Protein 7D62 (pdb70)

Foldseek 3Di:
DAEEEEAQALLSLLQLLLCVLVPNHDHYHHDDQVCVVVVNDDEACRYEYECHDDDPHYVAYQEQDPPPRDQYNVPQLGSSVSVCVVVPHCVRAPPVCVVSVVLRSCPPLVPDDLVCQQPHDFNSLVRQLRDCQLVLDPAPDDSVVLSVVSSVCVNPHGRVVNCPDPRNVVSSVLQNVLQVVQLVQLVVQWDDDQQEIERECAPPPDHGGGGPQNSCSSVVSHQKYWYWYQPDVSQWIKIKMFGHSNNPPQQAQVQVLQVVQVWGDGRGIIMHTGGPVCVVVVVVVVSVVSVVRD/DQAAEEEEAQALLSLLLLLLCVLVVHHDHYHHDDQVCVVVVVDDAACRYEYECHDDDDHHVDYFYAVVQYPVPQLGSSVSVCVVVPHVVRAPPLCVVVSVQVSCVPPDDLVCQQLHDFNVLVRQLLDCQLPLVVVDDAPDDSVVVSVVVSVVVSPDGRVVVCVDVRNVVSVVLQVVLSVVQVVLCVVAWDDDQQEIEGECAVPPDHGGGGPQNNCSVCVRHQKYWYWYADDPNQWIKIKMFGHPNRPPQQAQVQVVQVVQVWGDGRGIIMHIGGPVCVVVVVVVVSVVSVVRD

Sequence (587 aa):
KYRLVTRSDFDGLVCAVLLKSIELIDDIQFVHPKDMQDGKVPITERDIITNLPYVANAHLVFDHHHRPNHIINPNAPSAARVVWEHYGGTKTFPFEWVEMMEAVDKGDSAQFTRDEVLDSTGWNLLNFLMDARTGLGNFRISNYNLMMALIDHCTHASIDEILQLPDVKERVELYRKHETLFKEQIQRCGKVYQNLVLLDLTEEETIYAGNRFIIYALYPQCNISIHKMWGFQKQNIVFATGKSIFDRSSRTNIGELMLKYGGGGHAAAGTCQIAIEDADRVEKALITQINADGSLKYRLVTRSDFDGLVCAVLLKSIELIDDIQFVHPKDMQDGKVPITERDIITNLPYVANAHLVFDHHHIINPNAPSAARVVWEHYGGTKTFPFEWVEMMEAVDKSAQFTRDEVLDSTGWNLLNFLMDARTGLGRFHNFRISNYNLMMALIDHCTHASIDEILQLPDVKERVELYRKHETLFKEQIQRCGKVYQNLVLLDLTEEETIYAGNRFIIYALYPQCNISIHKMWGFQKQNIVFATGKSIFDRSSRTNIGELMLKYGGGGHAAAGTCQIAIEDADRVEKALITQINADG

Structure (mmCIF, N/CA/C/O backbone):
data_7D62
#
_entry.id   7D62
#
_cell.length_a   68.367
_cell.length_b   148.830
_cell.length_c   58.845
_cell.angle_alpha   90.00
_cell.angle_beta   90.00
_cell.angle_gamma   90.00
#
_symmetry.space_group_name_H-M   'P 21 21 2'
#
loop_
_entity.id
_entity.type
_entity.pdbx_description
1 polymer PggH
2 non-polymer 'MANGANESE (II) ION'
3 non-polymer 'SULFATE ION'
4 water water
#
loop_
_atom_site.group_PDB
_atom_site.id
_atom_site.type_symbol
_atom_site.label_atom_id
_atom_site.label_alt_id
_atom_site.label_comp_id
_atom_site.label_asym_id
_atom_site.label_entity_id
_atom_site.label_seq_id
_atom_site.pdbx_PDB_ins_code
_atom_site.Cartn_x
_atom_site.Cartn_y
_atom_site.Cartn_z
_atom_site.occupancy
_atom_site.B_iso_or_equiv
_atom_site.auth_seq_id
_atom_site.auth_comp_id
_atom_site.auth_asym_id
_atom_site.auth_atom_id
_atom_site.pdbx_PDB_model_num
ATOM 1 N N . LYS A 1 19 ? 28.937 98.369 31.099 1.00 30.70 5 LYS A N 1
ATOM 2 C CA . LYS A 1 19 ? 28.344 97.580 30.002 1.00 29.34 5 LYS A CA 1
ATOM 3 C C . LYS A 1 19 ? 28.447 98.263 28.622 1.00 24.64 5 LYS A C 1
ATOM 4 O O . LYS A 1 19 ? 28.718 99.472 28.515 1.00 23.91 5 LYS A O 1
ATOM 10 N N . TYR A 1 20 ? 28.204 97.478 27.575 1.00 17.33 6 TYR A N 1
ATOM 11 C CA . TYR A 1 20 ? 28.474 97.844 26.200 1.00 16.92 6 TYR A CA 1
ATOM 12 C C . TYR A 1 20 ? 27.215 97.699 25.373 1.00 19.83 6 TYR A C 1
ATOM 13 O O . TYR A 1 20 ? 26.223 97.106 25.801 1.00 19.27 6 TYR A O 1
ATOM 22 N N . ARG A 1 21 ? 27.276 98.272 24.175 1.00 19.24 7 ARG A N 1
ATOM 23 C CA . ARG A 1 21 ? 26.240 98.137 23.165 1.00 19.71 7 ARG A CA 1
ATOM 24 C C . ARG A 1 21 ? 26.708 97.145 22.115 1.00 18.35 7 ARG A C 1
ATOM 25 O O . ARG A 1 21 ? 27.828 97.263 21.608 1.00 22.13 7 ARG A O 1
ATOM 33 N N . LEU A 1 22 ? 25.868 96.171 21.787 1.00 15.56 8 LEU A N 1
ATOM 34 C CA . LEU A 1 22 ? 26.186 95.228 20.714 1.00 13.79 8 LEU A CA 1
ATOM 35 C C . LEU A 1 22 ? 25.693 95.774 19.379 1.00 15.11 8 LEU A C 1
ATOM 36 O O . LEU A 1 22 ? 24.536 96.196 19.256 1.00 16.67 8 LEU A O 1
ATOM 41 N N . VAL A 1 23 ? 26.573 95.782 18.386 1.00 13.45 9 VAL A N 1
ATOM 42 C CA . VAL A 1 23 ? 26.227 96.121 17.011 1.00 12.32 9 VAL A CA 1
ATOM 43 C C . VAL A 1 23 ? 26.455 94.875 16.180 1.00 13.22 9 VAL A C 1
ATOM 44 O O . VAL A 1 23 ? 27.584 94.376 16.108 1.00 12.97 9 VAL A O 1
ATOM 48 N N . THR A 1 24 ? 25.387 94.331 15.599 1.00 12.39 10 THR A N 1
ATOM 49 C CA . THR A 1 24 ? 25.506 93.085 14.848 1.00 14.15 10 THR A CA 1
ATOM 50 C C . THR A 1 24 ? 24.446 93.078 13.746 1.00 11.15 10 THR A C 1
ATOM 51 O O . THR A 1 24 ? 23.705 94.052 13.573 1.00 12.05 10 THR A O 1
ATOM 55 N N . ARG A 1 25 ? 24.367 91.980 12.992 1.00 12.06 11 ARG A N 1
ATOM 56 C CA . ARG A 1 25 ? 23.301 91.801 12.006 1.00 11.80 11 ARG A CA 1
ATOM 57 C C . ARG A 1 25 ? 22.068 91.168 12.639 1.00 13.18 11 ARG A C 1
ATOM 58 O O . ARG A 1 25 ? 22.161 90.340 13.554 1.00 14.04 11 ARG A O 1
ATOM 66 N N . SER A 1 26 ? 20.908 91.496 12.078 1.00 15.97 12 SER A N 1
ATOM 67 C CA . SER A 1 26 ? 19.639 90.886 12.485 1.00 17.51 12 SER A CA 1
ATOM 68 C C . SER A 1 26 ? 19.489 89.490 11.864 1.00 18.33 12 SER A C 1
ATOM 69 O O . SER A 1 26 ? 18.619 89.232 11.031 1.00 21.18 12 SER A O 1
ATOM 72 N N . ASP A 1 27 ? 20.378 88.586 12.265 1.00 15.47 13 ASP A N 1
ATOM 73 C CA . ASP A 1 27 ? 20.295 87.191 11.837 1.00 18.43 13 ASP A CA 1
ATOM 74 C C . ASP A 1 27 ? 20.555 86.298 13.044 1.00 13.88 13 ASP A C 1
ATOM 75 O O . ASP A 1 27 ? 20.809 86.786 14.158 1.00 9.58 13 ASP A O 1
ATOM 80 N N . PHE A 1 28 ? 20.514 84.982 12.799 1.00 14.93 14 PHE A N 1
ATOM 81 C CA . PHE A 1 28 ? 20.716 83.982 13.852 1.00 15.07 14 PHE A CA 1
ATOM 82 C C . PHE A 1 28 ? 22.062 84.171 14.546 1.00 12.48 14 PHE A C 1
ATOM 83 O O . PHE A 1 28 ? 22.129 84.239 15.778 1.00 12.22 14 PHE A O 1
ATOM 91 N N . ASP A 1 29 ? 23.143 84.292 13.769 1.00 10.99 15 ASP A N 1
ATOM 92 C CA . ASP A 1 29 ? 24.451 84.588 14.354 1.00 11.45 15 ASP A CA 1
ATOM 93 C C . ASP A 1 29 ? 24.362 85.782 15.300 1.00 11.59 15 ASP A C 1
ATOM 94 O O . ASP A 1 29 ? 24.855 85.727 16.430 1.00 12.11 15 ASP A O 1
ATOM 99 N N . GLY A 1 30 ? 23.713 86.870 14.861 1.00 10.81 16 GLY A N 1
ATOM 100 C CA . GLY A 1 30 ? 23.593 88.038 15.712 1.00 9.22 16 GLY A CA 1
ATOM 101 C C . GLY A 1 30 ? 22.826 87.737 16.982 1.00 11.40 16 GLY A C 1
ATOM 102 O O . GLY A 1 30 ? 23.222 88.151 18.073 1.00 12.24 16 GLY A O 1
ATOM 103 N N . LEU A 1 31 ? 21.716 87.011 16.855 1.00 11.11 17 LEU A N 1
ATOM 104 C CA . LEU A 1 31 ? 20.923 86.617 18.013 1.00 13.46 17 LEU A CA 1
ATOM 105 C C . LEU A 1 31 ? 21.749 85.812 19.017 1.00 10.34 17 LEU A C 1
ATOM 106 O O . LEU A 1 31 ? 21.746 86.113 20.216 1.00 10.75 17 LEU A O 1
ATOM 111 N N . VAL A 1 32 ? 22.448 84.771 18.553 1.00 8.08 18 VAL A N 1
ATOM 112 C CA . VAL A 1 32 ? 23.237 83.947 19.463 1.00 9.18 18 VAL A CA 1
ATOM 113 C C . VAL A 1 32 ? 24.342 84.775 20.113 1.00 11.55 18 VAL A C 1
ATOM 114 O O . VAL A 1 32 ? 24.615 84.628 21.306 1.00 9.84 18 VAL A O 1
ATOM 118 N N . CYS A 1 33 ? 24.981 85.668 19.359 1.00 14.05 19 CYS A N 1
ATOM 119 C CA . CYS A 1 33 ? 26.006 86.543 19.951 1.00 15.45 19 CYS A CA 1
ATOM 120 C C . CYS A 1 33 ? 25.435 87.365 21.091 1.00 15.14 19 CYS A C 1
ATOM 121 O O . CYS A 1 33 ? 26.055 87.505 22.152 1.00 13.78 19 CYS A O 1
ATOM 124 N N . ALA A 1 34 ? 24.247 87.924 20.878 1.00 11.98 20 ALA A N 1
ATOM 125 C CA . ALA A 1 34 ? 23.627 88.730 21.922 1.00 12.38 20 ALA A CA 1
ATOM 126 C C . ALA A 1 34 ? 23.307 87.890 23.149 1.00 12.97 20 ALA A C 1
ATOM 127 O O . ALA A 1 34 ? 23.405 88.370 24.287 1.00 12.59 20 ALA A O 1
ATOM 129 N N . VAL A 1 35 ? 22.879 86.648 22.933 1.00 10.76 21 VAL A N 1
ATOM 130 C CA . VAL A 1 35 ? 22.589 85.748 24.054 1.00 12.22 21 VAL A CA 1
ATOM 131 C C . VAL A 1 35 ? 23.849 85.506 24.875 1.00 12.60 21 VAL A C 1
ATOM 132 O O . VAL A 1 35 ? 23.853 85.641 26.106 1.00 12.71 21 VAL A O 1
ATOM 136 N N . LEU A 1 36 ? 24.941 85.145 24.203 1.00 10.69 22 LEU A N 1
ATOM 137 C CA . LEU A 1 36 ? 26.193 84.875 24.910 1.00 11.53 22 LEU A CA 1
ATOM 138 C C . LEU A 1 36 ? 26.680 86.103 25.684 1.00 14.52 22 LEU A C 1
ATOM 139 O O . LEU A 1 36 ? 27.044 86.009 26.867 1.00 16.24 22 LEU A O 1
ATOM 144 N N . LEU A 1 37 ? 26.688 87.273 25.033 1.00 11.35 23 LEU A N 1
ATOM 145 C CA . LEU A 1 37 ? 27.206 88.478 25.683 1.00 11.04 23 LEU A CA 1
ATOM 146 C C . LEU A 1 37 ? 26.269 88.947 26.782 1.00 12.06 23 LEU A C 1
ATOM 147 O O . LEU A 1 37 ? 26.723 89.441 27.824 1.00 13.21 23 LEU A O 1
ATOM 152 N N . LYS A 1 38 ? 24.957 88.785 26.587 1.00 12.09 24 LYS A N 1
ATOM 153 C CA . LYS A 1 38 ? 24.029 89.141 27.661 1.00 13.30 24 LYS A CA 1
ATOM 154 C C . LYS A 1 38 ? 24.165 88.197 28.844 1.00 18.46 24 LYS A C 1
ATOM 155 O O . LYS A 1 38 ? 24.001 88.617 29.997 1.00 17.25 24 LYS A O 1
ATOM 161 N N . SER A 1 39 ? 24.463 86.919 28.588 1.00 18.89 25 SER A N 1
ATOM 162 C CA . SER A 1 39 ? 24.513 85.970 29.694 1.00 19.44 25 SER A CA 1
ATOM 163 C C . SER A 1 39 ? 25.690 86.250 30.618 1.00 18.25 25 SER A C 1
ATOM 164 O O . SER A 1 39 ? 25.619 85.930 31.800 1.00 15.99 25 SER A O 1
ATOM 167 N N . ILE A 1 40 ? 26.766 86.853 30.119 1.00 17.92 26 ILE A N 1
ATOM 168 C CA . ILE A 1 40 ? 27.893 87.239 30.968 1.00 18.11 26 ILE A CA 1
ATOM 169 C C . ILE A 1 40 ? 27.843 88.726 31.312 1.00 19.50 26 ILE A C 1
ATOM 170 O O . ILE A 1 40 ? 28.865 89.309 31.696 1.00 19.99 26 ILE A O 1
ATOM 175 N N . GLU A 1 41 ? 26.658 89.344 31.182 1.00 21.54 27 GLU A N 1
ATOM 176 C CA . GLU A 1 41 ? 26.368 90.697 31.659 1.00 23.29 27 GLU A CA 1
ATOM 177 C C . GLU A 1 41 ? 27.284 91.740 31.022 1.00 20.69 27 GLU A C 1
ATOM 178 O O . GLU A 1 41 ? 27.641 92.730 31.648 1.00 19.64 27 GLU A O 1
ATOM 184 N N . LEU A 1 42 ? 27.643 91.531 29.760 1.00 21.04 28 LEU A N 1
ATOM 185 C CA . LEU A 1 42 ? 28.506 92.461 29.046 1.00 20.10 28 LEU A CA 1
ATOM 186 C C . LEU A 1 42 ? 27.743 93.527 28.272 1.00 21.04 28 LEU A C 1
ATOM 187 O O . LEU A 1 42 ? 28.298 94.605 28.033 1.00 23.16 28 LEU A O 1
ATOM 192 N N . ILE A 1 43 ? 26.495 93.286 27.858 1.00 17.78 29 ILE A N 1
ATOM 193 C CA . ILE A 1 43 ? 25.798 94.259 27.024 1.00 19.22 29 ILE A CA 1
ATOM 194 C C . ILE A 1 43 ? 24.455 94.642 27.626 1.00 23.60 29 ILE A C 1
ATOM 195 O O . ILE A 1 43 ? 23.789 93.839 28.289 1.00 24.37 29 ILE A O 1
ATOM 200 N N . ASP A 1 44 ? 24.050 95.891 27.365 1.00 29.12 30 ASP A N 1
ATOM 201 C CA . ASP A 1 44 ? 22.741 96.381 27.786 1.00 33.50 30 ASP A CA 1
ATOM 202 C C . ASP A 1 44 ? 22.023 97.190 26.707 1.00 34.67 30 ASP A C 1
ATOM 203 O O . ASP A 1 44 ? 21.064 97.900 27.023 1.00 39.81 30 ASP A O 1
ATOM 208 N N . ASP A 1 45 ? 22.466 97.134 25.458 1.00 31.45 31 ASP A N 1
ATOM 209 C CA . ASP A 1 45 ? 21.743 97.706 24.332 1.00 29.06 31 ASP A CA 1
ATOM 210 C C . ASP A 1 45 ? 22.231 96.996 23.081 1.00 22.13 31 ASP A C 1
ATOM 211 O O . ASP A 1 45 ? 23.327 96.425 23.058 1.00 18.39 31 ASP A O 1
ATOM 216 N N . ILE A 1 46 ? 21.409 97.016 22.042 1.00 21.81 32 ILE A N 1
ATOM 217 C CA . ILE A 1 46 ? 21.745 96.300 20.814 1.00 18.75 32 ILE A CA 1
ATOM 218 C C . ILE A 1 46 ? 21.276 97.126 19.630 1.00 18.64 32 ILE A C 1
ATOM 219 O O . ILE A 1 46 ? 20.261 97.819 19.704 1.00 22.32 32 ILE A O 1
ATOM 224 N N . GLN A 1 47 ? 22.050 97.101 18.557 1.00 15.15 33 GLN A N 1
ATOM 225 C CA . GLN A 1 47 ? 21.714 97.803 17.329 1.00 18.86 33 GLN A CA 1
ATOM 226 C C . GLN A 1 47 ? 21.943 96.822 16.192 1.00 15.70 33 GLN A C 1
ATOM 227 O O . GLN A 1 47 ? 23.025 96.235 16.095 1.00 12.58 33 GLN A O 1
ATOM 233 N N . PHE A 1 48 ? 20.921 96.616 15.363 1.00 16.09 34 PHE A N 1
ATOM 234 C CA . PHE A 1 48 ? 21.007 95.768 14.178 1.00 15.40 34 PHE A CA 1
ATOM 235 C C . PHE A 1 48 ? 21.295 96.616 12.954 1.00 12.60 34 PHE A C 1
ATOM 236 O O . PHE A 1 48 ? 20.615 97.619 12.717 1.00 14.27 34 PHE A O 1
ATOM 244 N N . VAL A 1 49 ? 22.293 96.211 12.166 1.00 12.12 35 VAL A N 1
ATOM 245 C CA . VAL A 1 49 ? 22.701 96.949 10.973 1.00 13.36 35 VAL A CA 1
ATOM 246 C C . VAL A 1 49 ? 23.099 95.933 9.908 1.00 13.02 35 VAL A C 1
ATOM 247 O O . VAL A 1 49 ? 23.337 94.757 10.193 1.00 12.04 35 VAL A O 1
ATOM 251 N N . HIS A 1 50 ? 23.158 96.417 8.608 1.00 12.45 36 HIS A N 1
ATOM 252 C CA . HIS A 1 50 ? 23.630 95.580 7.508 1.00 14.24 36 HIS A CA 1
ATOM 253 C C . HIS A 1 50 ? 25.097 95.909 7.241 1.00 12.62 36 HIS A C 1
ATOM 254 O O . HIS A 1 50 ? 25.519 97.035 7.491 1.00 15.00 36 HIS A O 1
ATOM 261 N N . PRO A 1 51 ? 25.931 94.947 6.805 1.00 12.09 37 PRO A N 1
ATOM 262 C CA . PRO A 1 51 ? 27.319 95.291 6.453 1.00 13.28 37 PRO A CA 1
ATOM 263 C C . PRO A 1 51 ? 27.470 96.538 5.591 1.00 14.50 37 PRO A C 1
ATOM 264 O O . PRO A 1 51 ? 28.441 97.287 5.755 1.00 16.38 37 PRO A O 1
ATOM 268 N N . LYS A 1 52 ? 26.561 96.771 4.640 1.00 14.58 38 LYS A N 1
ATOM 269 C CA . LYS A 1 52 ? 26.768 97.895 3.731 1.00 16.38 38 LYS A CA 1
ATOM 270 C C . LYS A 1 52 ? 26.716 99.235 4.459 1.00 18.44 38 LYS A C 1
ATOM 271 O O . LYS A 1 52 ? 27.413 100.178 4.069 1.00 18.28 38 LYS A O 1
ATOM 277 N N . ASP A 1 53 ? 25.921 99.339 5.523 1.00 17.83 39 ASP A N 1
ATOM 278 C CA . ASP A 1 53 ? 25.903 100.576 6.290 1.00 20.54 39 ASP A CA 1
ATOM 279 C C . ASP A 1 53 ? 27.179 100.762 7.101 1.00 19.59 39 ASP A C 1
ATOM 280 O O . ASP A 1 53 ? 27.610 101.901 7.302 1.00 20.56 39 ASP A O 1
ATOM 285 N N . MET A 1 54 ? 27.779 99.675 7.600 1.00 16.55 40 MET A N 1
ATOM 286 C CA . MET A 1 54 ? 29.086 99.789 8.234 1.00 15.60 40 MET A CA 1
ATOM 287 C C . MET A 1 54 ? 30.120 100.240 7.219 1.00 19.62 40 MET A C 1
ATOM 288 O O . MET A 1 54 ? 30.856 101.209 7.447 1.00 22.87 40 MET A O 1
ATOM 293 N N . GLN A 1 55 ? 30.174 99.543 6.083 1.00 18.50 41 GLN A N 1
ATOM 294 C CA . GLN A 1 55 ? 31.155 99.841 5.054 1.00 23.90 41 GLN A CA 1
ATOM 295 C C . GLN A 1 55 ? 30.991 101.262 4.527 1.00 24.33 41 GLN A C 1
ATOM 296 O O . GLN A 1 55 ? 31.981 101.954 4.266 1.00 25.17 41 GLN A O 1
ATOM 302 N N . ASP A 1 56 ? 29.754 101.725 4.365 1.00 23.00 42 ASP A N 1
ATOM 303 C CA . ASP A 1 56 ? 29.562 103.071 3.841 1.00 24.14 42 ASP A CA 1
ATOM 304 C C . ASP A 1 56 ? 29.702 104.147 4.916 1.00 23.52 42 ASP A C 1
ATOM 305 O O . ASP A 1 56 ? 29.533 105.330 4.613 1.00 23.25 42 ASP A O 1
ATOM 310 N N . GLY A 1 57 ? 30.026 103.774 6.148 1.00 24.03 43 GLY A N 1
ATOM 311 C CA . GLY A 1 57 ? 30.232 104.758 7.195 1.00 25.19 43 GLY A CA 1
ATOM 312 C C . GLY A 1 57 ? 28.967 105.414 7.704 1.00 24.27 43 GLY A C 1
ATOM 313 O O . GLY A 1 57 ? 29.000 106.589 8.089 1.00 21.23 43 GLY A O 1
ATOM 314 N N . LYS A 1 58 ? 27.850 104.684 7.735 1.00 20.51 44 LYS A N 1
ATOM 315 C CA . LYS A 1 58 ? 26.586 105.242 8.195 1.00 22.44 44 LYS A CA 1
ATOM 316 C C . LYS A 1 58 ? 26.265 104.880 9.636 1.00 21.15 44 LYS A C 1
ATOM 317 O O . LYS A 1 58 ? 25.219 105.279 10.151 1.00 23.07 44 LYS A O 1
ATOM 323 N N . VAL A 1 59 ? 27.143 104.177 10.324 1.00 17.96 45 VAL A N 1
ATOM 324 C CA . VAL A 1 59 ? 26.833 103.693 11.658 1.00 22.63 45 VAL A CA 1
ATOM 325 C C . VAL A 1 59 ? 27.777 104.385 12.631 1.00 21.19 45 VAL A C 1
ATOM 326 O O . VAL A 1 59 ? 28.996 104.243 12.500 1.00 22.35 45 VAL A O 1
ATOM 330 N N . PRO A 1 60 ? 27.280 105.122 13.620 1.00 23.14 46 PRO A N 1
ATOM 331 C CA . PRO A 1 60 ? 28.194 105.738 14.595 1.00 26.38 46 PRO A CA 1
ATOM 332 C C . PRO A 1 60 ? 28.716 104.660 15.539 1.00 31.86 46 PRO A C 1
ATOM 333 O O . PRO A 1 60 ? 27.945 104.010 16.249 1.00 34.88 46 PRO A O 1
ATOM 337 N N . ILE A 1 61 ? 30.022 104.422 15.504 1.00 29.20 47 ILE A N 1
ATOM 338 C CA . ILE A 1 61 ? 30.648 103.430 16.367 1.00 24.75 47 ILE A CA 1
ATOM 339 C C . ILE A 1 61 ? 31.495 104.159 17.401 1.00 26.20 47 ILE A C 1
ATOM 340 O O . ILE A 1 61 ? 32.302 105.030 17.048 1.00 27.69 47 ILE A O 1
ATOM 345 N N . THR A 1 62 ? 31.308 103.815 18.677 1.00 24.89 48 THR A N 1
ATOM 346 C CA . THR A 1 62 ? 32.121 104.381 19.752 1.00 26.65 48 THR A CA 1
ATOM 347 C C . THR A 1 62 ? 32.753 103.262 20.566 1.00 22.61 48 THR A C 1
ATOM 348 O O . THR A 1 62 ? 32.467 102.074 20.382 1.00 17.38 48 THR A O 1
ATOM 352 N N . GLU A 1 63 ? 33.590 103.674 21.513 1.00 23.69 49 GLU A N 1
ATOM 353 C CA . GLU A 1 63 ? 34.253 102.744 22.408 1.00 27.74 49 GLU A CA 1
ATOM 354 C C . GLU A 1 63 ? 33.284 102.035 23.349 1.00 27.53 49 GLU A C 1
ATOM 355 O O . GLU A 1 63 ? 33.703 101.096 24.041 1.00 26.38 49 GLU A O 1
ATOM 361 N N . ARG A 1 64 ? 32.008 102.432 23.380 1.00 26.80 50 ARG A N 1
ATOM 362 C CA . ARG A 1 64 ? 30.996 101.688 24.123 1.00 26.84 50 ARG A CA 1
ATOM 363 C C . ARG A 1 64 ? 30.406 100.513 23.326 1.00 25.19 50 ARG A C 1
ATOM 364 O O . ARG A 1 64 ? 29.509 99.829 23.827 1.00 23.87 50 ARG A O 1
ATOM 372 N N . ASP A 1 65 ? 30.915 100.232 22.127 1.00 20.46 51 ASP A N 1
ATOM 373 C CA . ASP A 1 65 ? 30.316 99.260 21.217 1.00 18.94 51 ASP A CA 1
ATOM 374 C C . ASP A 1 65 ? 31.146 97.991 21.099 1.00 15.39 51 ASP A C 1
ATOM 375 O O . ASP A 1 65 ? 32.380 98.040 20.976 1.00 19.17 51 ASP A O 1
ATOM 380 N N . ILE A 1 66 ? 30.451 96.864 21.098 1.00 12.41 52 ILE A N 1
ATOM 381 C CA . ILE A 1 66 ? 30.993 95.571 20.716 1.00 11.44 52 ILE A CA 1
ATOM 382 C C . ILE A 1 66 ? 30.353 95.189 19.380 1.00 17.94 52 ILE A C 1
ATOM 383 O O . ILE A 1 66 ? 29.118 95.180 19.248 1.00 19.26 52 ILE A O 1
ATOM 388 N N . ILE A 1 67 ? 31.181 94.907 18.382 1.00 12.72 53 ILE A N 1
ATOM 389 C CA . ILE A 1 67 ? 30.724 94.565 17.039 1.00 11.44 53 ILE A CA 1
ATOM 390 C C . ILE A 1 67 ? 30.921 93.071 16.840 1.00 10.19 53 ILE A C 1
ATOM 391 O O . ILE A 1 67 ? 31.996 92.536 17.152 1.00 10.47 53 ILE A O 1
ATOM 396 N N . THR A 1 68 ? 29.902 92.384 16.329 1.00 11.00 54 THR A N 1
ATOM 397 C CA . THR A 1 68 ? 30.098 91.009 15.865 1.00 11.04 54 THR A CA 1
ATOM 398 C C . THR A 1 68 ? 29.524 90.803 14.470 1.00 14.69 54 THR A C 1
ATOM 399 O O . THR A 1 68 ? 28.475 91.357 14.118 1.00 14.78 54 THR A O 1
ATOM 403 N N . ASN A 1 69 ? 30.210 89.948 13.696 1.00 13.24 55 ASN A N 1
ATOM 404 C CA . ASN A 1 69 ? 29.758 89.498 12.381 1.00 12.94 55 ASN A CA 1
ATOM 405 C C . ASN A 1 69 ? 29.519 90.675 11.432 1.00 13.47 55 ASN A C 1
ATOM 406 O O . ASN A 1 69 ? 28.578 90.666 10.642 1.00 10.17 55 ASN A O 1
ATOM 411 N N . LEU A 1 70 ? 30.358 91.705 11.519 1.00 10.10 56 LEU A N 1
ATOM 412 C CA . LEU A 1 70 ? 30.251 92.865 10.648 1.00 12.31 56 LEU A CA 1
ATOM 413 C C . LEU A 1 70 ? 31.645 93.311 10.242 1.00 13.99 56 LEU A C 1
ATOM 414 O O . LEU A 1 70 ? 32.622 92.971 10.914 1.00 13.27 56 LEU A O 1
ATOM 419 N N . PRO A 1 71 ? 31.768 94.097 9.168 1.00 19.38 57 PRO A N 1
ATOM 420 C CA . PRO A 1 71 ? 33.073 94.693 8.841 1.00 22.26 57 PRO A CA 1
ATOM 421 C C . PRO A 1 71 ? 33.659 95.471 10.019 1.00 24.33 57 PRO A C 1
ATOM 422 O O . PRO A 1 71 ? 32.950 96.133 10.783 1.00 22.42 57 PRO A O 1
ATOM 426 N N . TYR A 1 72 ? 34.982 95.395 10.143 1.00 24.20 58 TYR A N 1
ATOM 427 C CA . TYR A 1 72 ? 35.704 96.117 11.184 1.00 21.48 58 TYR A CA 1
ATOM 428 C C . TYR A 1 72 ? 35.528 97.633 11.040 1.00 20.27 58 TYR A C 1
ATOM 429 O O . TYR A 1 72 ? 35.648 98.186 9.947 1.00 23.11 58 TYR A O 1
ATOM 438 N N . VAL A 1 73 ? 35.216 98.302 12.151 1.00 18.27 59 VAL A N 1
ATOM 439 C CA . VAL A 1 73 ? 35.188 99.755 12.232 1.00 22.15 59 VAL A CA 1
ATOM 440 C C . VAL A 1 73 ? 36.018 100.154 13.445 1.00 22.96 59 VAL A C 1
ATOM 441 O O . VAL A 1 73 ? 35.924 99.525 14.504 1.00 24.14 59 VAL A O 1
ATOM 445 N N . ALA A 1 74 ? 36.804 101.219 13.297 1.00 22.71 60 ALA A N 1
ATOM 446 C CA . ALA A 1 74 ? 37.993 101.399 14.130 1.00 28.91 60 ALA A CA 1
ATOM 447 C C . ALA A 1 74 ? 37.695 101.713 15.600 1.00 30.48 60 ALA A C 1
ATOM 448 O O . ALA A 1 74 ? 38.493 101.358 16.476 1.00 33.97 60 ALA A O 1
ATOM 450 N N . ASN A 1 75 ? 36.607 102.393 15.915 1.00 25.52 61 ASN A N 1
ATOM 451 C CA . ASN A 1 75 ? 36.534 102.959 17.260 1.00 28.56 61 ASN A CA 1
ATOM 452 C C . ASN A 1 75 ? 35.925 102.023 18.311 1.00 28.81 61 ASN A C 1
ATOM 453 O O . ASN A 1 75 ? 35.674 102.468 19.437 1.00 30.10 61 ASN A O 1
ATOM 458 N N . ALA A 1 76 ? 35.696 100.753 17.991 1.00 20.23 62 ALA A N 1
ATOM 459 C CA . ALA A 1 76 ? 34.887 99.914 18.871 1.00 23.27 62 ALA A CA 1
ATOM 460 C C . ALA A 1 76 ? 35.703 99.385 20.065 1.00 22.08 62 ALA A C 1
ATOM 461 O O . ALA A 1 76 ? 36.936 99.372 20.060 1.00 21.04 62 ALA A O 1
ATOM 463 N N . HIS A 1 77 ? 34.986 98.944 21.102 1.00 20.01 63 HIS A N 1
ATOM 464 C CA . HIS A 1 77 ? 35.634 98.233 22.210 1.00 20.39 63 HIS A CA 1
ATOM 465 C C . HIS A 1 77 ? 36.202 96.892 21.743 1.00 19.91 63 HIS A C 1
ATOM 466 O O . HIS A 1 77 ? 37.383 96.587 21.962 1.00 19.65 63 HIS A O 1
ATOM 473 N N . LEU A 1 78 ? 35.380 96.087 21.080 1.00 17.51 64 LEU A N 1
ATOM 474 C CA . LEU A 1 78 ? 35.782 94.781 20.578 1.00 19.75 64 LEU A CA 1
ATOM 475 C C . LEU A 1 78 ? 35.046 94.516 19.281 1.00 20.88 64 LEU A C 1
ATOM 476 O O . LEU A 1 78 ? 33.900 94.945 19.120 1.00 19.69 64 LEU A O 1
ATOM 481 N N . VAL A 1 79 ? 35.698 93.782 18.374 1.00 13.15 65 VAL A N 1
ATOM 482 C CA . VAL A 1 79 ? 35.115 93.389 17.093 1.00 14.41 65 VAL A CA 1
ATOM 483 C C . VAL A 1 79 ? 35.346 91.889 16.914 1.00 15.34 65 VAL A C 1
ATOM 484 O O . VAL A 1 79 ? 36.488 91.456 16.706 1.00 17.05 65 VAL A O 1
ATOM 488 N N . PHE A 1 80 ? 34.271 91.107 16.963 1.00 10.31 66 PHE A N 1
ATOM 489 C CA . PHE A 1 80 ? 34.333 89.661 16.788 1.00 10.55 66 PHE A CA 1
ATOM 490 C C . PHE A 1 80 ? 33.988 89.312 15.342 1.00 13.90 66 PHE A C 1
ATOM 491 O O . PHE A 1 80 ? 32.876 89.599 14.873 1.00 13.29 66 PHE A O 1
ATOM 499 N N . ASP A 1 81 ? 34.908 88.647 14.655 1.00 17.42 67 ASP A N 1
ATOM 500 C CA . ASP A 1 81 ? 34.751 88.389 13.228 1.00 18.88 67 ASP A CA 1
ATOM 501 C C . ASP A 1 81 ? 35.244 86.981 12.885 1.00 16.91 67 ASP A C 1
ATOM 502 O O . ASP A 1 81 ? 36.182 86.466 13.496 1.00 17.41 67 ASP A O 1
ATOM 507 N N . HIS A 1 82 ? 34.605 86.357 11.886 1.00 14.04 68 HIS A N 1
ATOM 508 C CA . HIS A 1 82 ? 35.018 85.034 11.433 1.00 15.74 68 HIS A CA 1
ATOM 509 C C . HIS A 1 82 ? 35.207 84.960 9.915 1.00 17.87 68 HIS A C 1
ATOM 510 O O . HIS A 1 82 ? 35.249 83.860 9.354 1.00 17.66 68 HIS A O 1
ATOM 517 N N . HIS A 1 83 ? 35.339 86.091 9.231 1.00 23.34 69 HIS A N 1
ATOM 518 C CA . HIS A 1 83 ? 35.480 86.108 7.781 1.00 29.38 69 HIS A CA 1
ATOM 519 C C . HIS A 1 83 ? 36.942 86.255 7.379 1.00 36.50 69 HIS A C 1
ATOM 520 O O . HIS A 1 83 ? 37.742 86.862 8.094 1.00 38.66 69 HIS A O 1
ATOM 527 N N . HIS A 1 84 ? 37.282 85.705 6.215 1.00 44.07 70 HIS A N 1
ATOM 528 C CA . HIS A 1 84 ? 38.600 85.931 5.623 1.00 50.15 70 HIS A CA 1
ATOM 529 C C . HIS A 1 84 ? 38.682 87.354 5.071 1.00 49.87 70 HIS A C 1
ATOM 530 O O . HIS A 1 84 ? 39.551 88.132 5.463 1.00 50.95 70 HIS A O 1
ATOM 537 N N . ARG A 1 94 ? 43.878 96.962 15.433 1.00 58.29 80 ARG A N 1
ATOM 538 C CA . ARG A 1 94 ? 44.203 95.541 15.440 1.00 56.35 80 ARG A CA 1
ATOM 539 C C . ARG A 1 94 ? 43.998 94.799 16.775 1.00 53.45 80 ARG A C 1
ATOM 540 O O . ARG A 1 94 ? 43.450 93.698 16.761 1.00 51.47 80 ARG A O 1
ATOM 548 N N . PRO A 1 95 ? 44.411 95.361 17.923 1.00 52.50 81 PRO A N 1
ATOM 549 C CA . PRO A 1 95 ? 44.328 94.557 19.158 1.00 50.02 81 PRO A CA 1
ATOM 550 C C . PRO A 1 95 ? 42.900 94.258 19.589 1.00 44.62 81 PRO A C 1
ATOM 551 O O . PRO A 1 95 ? 42.647 93.168 20.126 1.00 44.50 81 PRO A O 1
ATOM 555 N N . ASN A 1 96 ? 41.953 95.169 19.337 1.00 38.32 82 ASN A N 1
ATOM 556 C CA . ASN A 1 96 ? 40.548 94.922 19.636 1.00 33.95 82 ASN A CA 1
ATOM 557 C C . ASN A 1 96 ? 39.842 94.028 18.609 1.00 30.58 82 ASN A C 1
ATOM 558 O O . ASN A 1 96 ? 38.630 93.802 18.737 1.00 28.26 82 ASN A O 1
ATOM 563 N N . HIS A 1 97 ? 40.547 93.503 17.610 1.00 26.95 83 HIS A N 1
ATOM 564 C CA . HIS A 1 97 ? 39.923 92.719 16.536 1.00 23.53 83 HIS A CA 1
ATOM 565 C C . HIS A 1 97 ? 40.116 91.241 16.867 1.00 23.66 83 HIS A C 1
ATOM 566 O O . HIS A 1 97 ? 41.215 90.709 16.734 1.00 25.04 83 HIS A O 1
ATOM 573 N N . ILE A 1 98 ? 39.049 90.578 17.301 1.00 20.93 84 ILE A N 1
ATOM 574 C CA . ILE A 1 98 ? 39.100 89.169 17.672 1.00 21.13 84 ILE A CA 1
ATOM 575 C C . ILE A 1 98 ? 38.605 88.393 16.461 1.00 19.80 84 ILE A C 1
ATOM 576 O O . ILE A 1 98 ? 37.401 88.215 16.268 1.00 17.43 84 ILE A O 1
ATOM 581 N N . ILE A 1 99 ? 39.524 87.900 15.658 1.00 19.55 85 ILE A N 1
ATOM 582 C CA . ILE A 1 99 ? 39.157 87.322 14.381 1.00 23.10 85 ILE A CA 1
ATOM 583 C C . ILE A 1 99 ? 39.671 85.893 14.323 1.00 25.89 85 ILE A C 1
ATOM 584 O O . ILE A 1 99 ? 40.821 85.620 14.672 1.00 26.80 85 ILE A O 1
ATOM 589 N N . ASN A 1 100 ? 38.800 84.978 13.923 1.00 22.47 86 ASN A N 1
ATOM 590 C CA . ASN A 1 100 ? 39.183 83.596 13.676 1.00 21.50 86 ASN A CA 1
ATOM 591 C C . ASN A 1 100 ? 38.587 83.286 12.317 1.00 20.02 86 ASN A C 1
ATOM 592 O O . ASN A 1 100 ? 37.389 82.974 12.222 1.00 21.70 86 ASN A O 1
ATOM 597 N N . PRO A 1 101 ? 39.368 83.396 11.243 1.00 22.93 87 PRO A N 1
ATOM 598 C CA . PRO A 1 101 ? 38.793 83.209 9.906 1.00 23.80 87 PRO A CA 1
ATOM 599 C C . PRO A 1 101 ? 38.359 81.779 9.636 1.00 23.46 87 PRO A C 1
ATOM 600 O O . PRO A 1 101 ? 37.714 81.534 8.613 1.00 23.40 87 PRO A O 1
ATOM 604 N N . ASN A 1 102 ? 38.667 80.834 10.523 1.00 22.24 88 ASN A N 1
ATOM 605 C CA . ASN A 1 102 ? 38.244 79.454 10.339 1.00 23.02 88 ASN A CA 1
ATOM 606 C C . ASN A 1 102 ? 37.035 79.086 11.182 1.00 20.42 88 ASN A C 1
ATOM 607 O O . ASN A 1 102 ? 36.548 77.958 11.068 1.00 22.18 88 ASN A O 1
ATOM 612 N N . ALA A 1 103 ? 36.545 80.003 12.016 1.00 14.83 89 ALA A N 1
ATOM 613 C CA . ALA A 1 103 ? 35.343 79.752 12.779 1.00 12.15 89 ALA A CA 1
ATOM 614 C C . ALA A 1 103 ? 34.118 79.869 11.875 1.00 13.41 89 ALA A C 1
ATOM 615 O O . ALA A 1 103 ? 34.097 80.683 10.940 1.00 11.16 89 ALA A O 1
ATOM 617 N N . PRO A 1 104 ? 33.097 79.042 12.093 1.00 14.58 90 PRO A N 1
ATOM 618 C CA . PRO A 1 104 ? 31.945 79.054 11.188 1.00 15.64 90 PRO A CA 1
ATOM 619 C C . PRO A 1 104 ? 30.924 80.113 11.531 1.00 15.80 90 PRO A C 1
ATOM 620 O O . PRO A 1 104 ? 29.952 80.276 10.786 1.00 15.75 90 PRO A O 1
ATOM 624 N N . SER A 1 105 ? 31.116 80.838 12.626 1.00 15.73 91 SER A N 1
ATOM 625 C CA . SER A 1 105 ? 30.203 81.907 13.005 1.00 13.06 91 SER A CA 1
ATOM 626 C C . SER A 1 105 ? 30.939 82.827 13.954 1.00 10.78 91 SER A C 1
ATOM 627 O O . SER A 1 105 ? 31.931 82.438 14.591 1.00 9.89 91 SER A O 1
ATOM 630 N N . ALA A 1 106 ? 30.436 84.059 14.046 1.00 7.91 92 ALA A N 1
ATOM 631 C CA . ALA A 1 106 ? 31.009 84.988 15.004 1.00 9.31 92 ALA A CA 1
ATOM 632 C C . ALA A 1 106 ? 30.618 84.591 16.407 1.00 10.29 92 ALA A C 1
ATOM 633 O O . ALA A 1 106 ? 31.376 84.828 17.355 1.00 7.65 92 ALA A O 1
ATOM 635 N N . ALA A 1 107 ? 29.458 83.939 16.561 1.00 9.00 93 ALA A N 1
ATOM 636 C CA . ALA A 1 107 ? 29.091 83.440 17.886 1.00 7.62 93 ALA A CA 1
ATOM 637 C C . ALA A 1 107 ? 30.105 82.422 18.386 1.00 7.40 93 ALA A C 1
ATOM 638 O O . ALA A 1 107 ? 30.419 82.375 19.588 1.00 8.02 93 ALA A O 1
ATOM 640 N N . ARG A 1 108 ? 30.649 81.603 17.486 1.00 6.65 94 ARG A N 1
ATOM 641 C CA . ARG A 1 108 ? 31.662 80.638 17.928 1.00 11.18 94 ARG A CA 1
ATOM 642 C C . ARG A 1 108 ? 32.945 81.335 18.382 1.00 9.87 94 ARG A C 1
ATOM 643 O O . ARG A 1 108 ? 33.607 80.882 19.332 1.00 10.52 94 ARG A O 1
ATOM 651 N N . VAL A 1 109 ? 33.325 82.425 17.714 1.00 9.09 95 VAL A N 1
ATOM 652 C CA . VAL A 1 109 ? 34.453 83.239 18.175 1.00 11.20 95 VAL A CA 1
ATOM 653 C C . VAL A 1 109 ? 34.186 83.790 19.577 1.00 12.12 95 VAL A C 1
ATOM 654 O O . VAL A 1 109 ? 35.050 83.740 20.454 1.00 14.06 95 VAL A O 1
ATOM 658 N N . VAL A 1 110 ? 32.983 84.334 19.801 1.00 9.81 96 VAL A N 1
ATOM 659 C CA . VAL A 1 110 ? 32.612 84.846 21.122 1.00 10.14 96 VAL A CA 1
ATOM 660 C C . VAL A 1 110 ? 32.688 83.726 22.155 1.00 10.57 96 VAL A C 1
ATOM 661 O O . VAL A 1 110 ? 33.326 83.866 23.202 1.00 11.11 96 VAL A O 1
ATOM 665 N N . TRP A 1 111 ? 32.044 82.593 21.860 1.00 9.26 97 TRP A N 1
ATOM 666 C CA . TRP A 1 111 ? 32.047 81.421 22.738 1.00 10.88 97 TRP A CA 1
ATOM 667 C C . TRP A 1 111 ? 33.453 81.022 23.139 1.00 12.70 97 TRP A C 1
ATOM 668 O O . TRP A 1 111 ? 33.752 80.841 24.326 1.00 14.35 97 TRP A O 1
ATOM 679 N N . GLU A 1 112 ? 34.345 80.894 22.161 1.00 14.61 98 GLU A N 1
ATOM 680 C CA . GLU A 1 112 ? 35.690 80.431 22.485 1.00 19.57 98 GLU A CA 1
ATOM 681 C C . GLU A 1 112 ? 36.507 81.509 23.193 1.00 19.90 98 GLU A C 1
ATOM 682 O O . GLU A 1 112 ? 37.290 81.191 24.088 1.00 22.96 98 GLU A O 1
ATOM 688 N N . HIS A 1 113 ? 36.316 82.782 22.834 1.00 17.74 99 HIS A N 1
ATOM 689 C CA . HIS A 1 113 ? 37.072 83.871 23.457 1.00 17.69 99 HIS A CA 1
ATOM 690 C C . HIS A 1 113 ? 36.821 83.958 24.957 1.00 18.81 99 HIS A C 1
ATOM 691 O O . HIS A 1 113 ? 37.744 84.259 25.734 1.00 18.60 99 HIS A O 1
ATOM 698 N N . TYR A 1 114 ? 35.580 83.730 25.383 1.00 17.74 100 TYR A N 1
ATOM 699 C CA . TYR A 1 114 ? 35.210 83.863 26.786 1.00 21.21 100 TYR A CA 1
ATOM 700 C C . TYR A 1 114 ? 35.225 82.538 27.532 1.00 22.76 100 TYR A C 1
ATOM 701 O O . TYR A 1 114 ? 34.749 82.483 28.669 1.00 25.87 100 TYR A O 1
ATOM 710 N N . GLY A 1 115 ? 35.735 81.471 26.919 1.00 22.08 101 GLY A N 1
ATOM 711 C CA . GLY A 1 115 ? 36.076 80.264 27.643 1.00 23.11 101 GLY A CA 1
ATOM 712 C C . GLY A 1 115 ? 35.212 79.043 27.424 1.00 21.81 101 GLY A C 1
ATOM 713 O O . GLY A 1 115 ? 35.351 78.072 28.188 1.00 22.68 101 GLY A O 1
ATOM 714 N N . GLY A 1 116 ? 34.316 79.059 26.442 1.00 17.28 102 GLY A N 1
ATOM 715 C CA . GLY A 1 116 ? 33.535 77.862 26.109 1.00 20.04 102 GLY A CA 1
ATOM 716 C C . GLY A 1 116 ? 32.611 77.405 27.235 1.00 19.79 102 GLY A C 1
ATOM 717 O O . GLY A 1 116 ? 32.040 78.231 27.965 1.00 15.10 102 GLY A O 1
ATOM 718 N N . THR A 1 117 ? 32.505 76.065 27.415 1.00 20.38 103 THR A N 1
ATOM 719 C CA . THR A 1 117 ? 31.507 75.490 28.332 1.00 23.61 103 THR A CA 1
ATOM 720 C C . THR A 1 117 ? 31.774 75.760 29.810 1.00 28.04 103 THR A C 1
ATOM 721 O O . THR A 1 117 ? 30.930 75.413 30.627 1.00 29.89 103 THR A O 1
ATOM 725 N N . LYS A 1 118 ? 32.909 76.330 30.181 1.00 30.30 104 LYS A N 1
ATOM 726 C CA . LYS A 1 118 ? 33.031 76.842 31.544 1.00 37.04 104 LYS A CA 1
ATOM 727 C C . LYS A 1 118 ? 32.139 78.056 31.760 1.00 38.40 104 LYS A C 1
ATOM 728 O O . LYS A 1 118 ? 31.541 78.228 32.833 1.00 42.58 104 LYS A O 1
ATOM 734 N N . THR A 1 119 ? 32.090 78.939 30.775 1.00 30.63 105 THR A N 1
ATOM 735 C CA . THR A 1 119 ? 31.447 80.217 30.986 1.00 25.56 105 THR A CA 1
ATOM 736 C C . THR A 1 119 ? 29.982 80.168 30.641 1.00 27.99 105 THR A C 1
ATOM 737 O O . THR A 1 119 ? 29.179 80.885 31.245 1.00 28.86 105 THR A O 1
ATOM 741 N N . PHE A 1 120 ? 29.632 79.320 29.686 1.00 25.11 106 PHE A N 1
ATOM 742 C CA . PHE A 1 120 ? 28.294 79.215 29.180 1.00 23.54 106 PHE A CA 1
ATOM 743 C C . PHE A 1 120 ? 27.727 77.841 29.501 1.00 23.07 106 PHE A C 1
ATOM 744 O O . PHE A 1 120 ? 28.475 76.867 29.607 1.00 22.67 106 PHE A O 1
ATOM 752 N N . PRO A 1 121 ? 26.420 77.746 29.728 1.00 23.51 107 PRO A N 1
ATOM 753 C CA . PRO A 1 121 ? 25.814 76.444 30.028 1.00 22.41 107 PRO A CA 1
ATOM 754 C C . PRO A 1 121 ? 26.166 75.403 28.969 1.00 23.58 107 PRO A C 1
ATOM 755 O O . PRO A 1 121 ? 26.100 75.664 27.760 1.00 20.83 107 PRO A O 1
ATOM 759 N N . PHE A 1 122 ? 26.536 74.199 29.422 1.00 31.84 108 PHE A N 1
ATOM 760 C CA . PHE A 1 122 ? 26.867 73.163 28.451 1.00 32.03 108 PHE A CA 1
ATOM 761 C C . PHE A 1 122 ? 25.669 72.787 27.582 1.00 25.68 108 PHE A C 1
ATOM 762 O O . PHE A 1 122 ? 25.860 72.322 26.459 1.00 28.08 108 PHE A O 1
ATOM 770 N N . GLU A 1 123 ? 24.441 72.994 28.062 1.00 22.98 109 GLU A N 1
ATOM 771 C CA . GLU A 1 123 ? 23.241 72.754 27.262 1.00 24.70 109 GLU A CA 1
ATOM 772 C C . GLU A 1 123 ? 23.135 73.663 26.019 1.00 24.79 109 GLU A C 1
ATOM 773 O O . GLU A 1 123 ? 22.377 73.357 25.095 1.00 26.97 109 GLU A O 1
ATOM 779 N N . TRP A 1 124 ? 23.854 74.776 25.969 1.00 23.95 110 TRP A N 1
ATOM 780 C CA . TRP A 1 124 ? 23.785 75.649 24.802 1.00 21.94 110 TRP A CA 1
ATOM 781 C C . TRP A 1 124 ? 24.619 75.146 23.635 1.00 24.17 110 TRP A C 1
ATOM 782 O O . TRP A 1 124 ? 24.661 75.818 22.603 1.00 16.64 110 TRP A O 1
ATOM 793 N N . VAL A 1 125 ? 25.290 73.995 23.765 1.00 26.85 111 VAL A N 1
ATOM 794 C CA . VAL A 1 125 ? 26.079 73.506 22.640 1.00 25.08 111 VAL A CA 1
ATOM 795 C C . VAL A 1 125 ? 25.174 73.199 21.455 1.00 21.32 111 VAL A C 1
ATOM 796 O O . VAL A 1 125 ? 25.610 73.268 20.306 1.00 17.05 111 VAL A O 1
ATOM 800 N N . GLU A 1 126 ? 23.910 72.862 21.707 1.00 17.77 112 GLU A N 1
ATOM 801 C CA . GLU A 1 126 ? 22.977 72.599 20.618 1.00 23.93 112 GLU A CA 1
ATOM 802 C C . GLU A 1 126 ? 22.643 73.872 19.856 1.00 19.45 112 GLU A C 1
ATOM 803 O O . GLU A 1 126 ? 22.626 73.883 18.623 1.00 17.34 112 GLU A O 1
ATOM 809 N N . MET A 1 127 ? 22.345 74.956 20.577 1.00 19.80 113 MET A N 1
ATOM 810 C CA . MET A 1 127 ? 22.211 76.263 19.940 1.00 14.36 113 MET A CA 1
ATOM 811 C C . MET A 1 127 ? 23.446 76.610 19.120 1.00 13.94 113 MET A C 1
ATOM 812 O O . MET A 1 127 ? 23.337 77.126 18.002 1.00 13.17 113 MET A O 1
ATOM 817 N N . MET A 1 128 ? 24.636 76.379 19.685 1.00 14.81 114 MET A N 1
ATOM 818 C CA . MET A 1 128 ? 25.880 76.705 18.986 1.00 14.58 114 MET A CA 1
ATOM 819 C C . MET A 1 128 ? 26.071 75.838 17.742 1.00 16.68 114 MET A C 1
ATOM 820 O O . MET A 1 128 ? 26.555 76.322 16.713 1.00 14.11 114 MET A O 1
ATOM 825 N N . GLU A 1 129 ? 25.739 74.544 17.831 1.00 17.18 115 GLU A N 1
ATOM 826 C CA . GLU A 1 129 ? 25.810 73.676 16.654 1.00 17.65 115 GLU A CA 1
ATOM 827 C C . GLU A 1 129 ? 24.950 74.221 15.521 1.00 14.01 115 GLU A C 1
ATOM 828 O O . GLU A 1 129 ? 25.352 74.206 14.354 1.00 13.62 115 GLU A O 1
ATOM 834 N N . ALA A 1 130 ? 23.763 74.722 15.859 1.00 13.25 116 ALA A N 1
ATOM 835 C CA . ALA A 1 130 ? 22.848 75.256 14.862 1.00 15.53 116 ALA A CA 1
ATOM 836 C C . ALA A 1 130 ? 23.367 76.548 14.246 1.00 16.32 116 ALA A C 1
ATOM 837 O O . ALA A 1 130 ? 23.230 76.764 13.031 1.00 11.29 116 ALA A O 1
ATOM 839 N N . VAL A 1 131 ? 23.914 77.445 15.064 1.00 12.03 117 VAL A N 1
ATOM 840 C CA . VAL A 1 131 ? 24.371 78.718 14.510 1.00 11.83 117 VAL A CA 1
ATOM 841 C C . VAL A 1 131 ? 25.595 78.499 13.631 1.00 12.20 117 VAL A C 1
ATOM 842 O O . VAL A 1 131 ? 25.806 79.229 12.664 1.00 12.10 117 VAL A O 1
ATOM 846 N N . ASP A 1 132 ? 26.412 77.474 13.922 1.00 12.89 118 ASP A N 1
ATOM 847 C CA . ASP A 1 132 ? 27.560 77.190 13.060 1.00 16.42 118 ASP A CA 1
ATOM 848 C C . ASP A 1 132 ? 27.160 76.669 11.675 1.00 17.92 118 ASP A C 1
ATOM 849 O O . ASP A 1 132 ? 28.014 76.534 10.793 1.00 18.77 118 ASP A O 1
ATOM 854 N N . LYS A 1 133 ? 25.888 76.408 11.423 1.00 17.13 119 LYS A N 1
ATOM 855 C CA . LYS A 1 133 ? 25.536 75.942 10.085 1.00 18.35 119 LYS A CA 1
ATOM 856 C C . LYS A 1 133 ? 25.276 77.061 9.089 1.00 22.81 119 LYS A C 1
ATOM 857 O O . LYS A 1 133 ? 25.257 76.793 7.878 1.00 26.08 119 LYS A O 1
ATOM 863 N N . GLY A 1 134 ? 25.123 78.300 9.553 1.00 22.14 120 GLY A N 1
ATOM 864 C CA . GLY A 1 134 ? 24.560 79.355 8.737 1.00 24.67 120 GLY A CA 1
ATOM 865 C C . GLY A 1 134 ? 25.364 79.778 7.529 1.00 26.22 120 GLY A C 1
ATOM 866 O O . GLY A 1 134 ? 24.921 79.582 6.398 1.00 27.96 120 GLY A O 1
ATOM 867 N N . ASP A 1 135 ? 26.539 80.366 7.739 1.00 28.30 121 ASP A N 1
ATOM 868 C CA . ASP A 1 135 ? 27.273 80.917 6.603 1.00 31.42 121 ASP A CA 1
ATOM 869 C C . ASP A 1 135 ? 27.725 79.819 5.652 1.00 31.42 121 ASP A C 1
ATOM 870 O O . ASP A 1 135 ? 27.747 80.017 4.429 1.00 32.30 121 ASP A O 1
ATOM 875 N N . SER A 1 136 ? 28.114 78.666 6.193 1.00 27.98 122 SER A N 1
ATOM 876 C CA . SER A 1 136 ? 28.535 77.533 5.371 1.00 27.00 122 SER A CA 1
ATOM 877 C C . SER A 1 136 ? 27.368 76.753 4.786 1.00 21.82 122 SER A C 1
ATOM 878 O O . SER A 1 136 ? 27.590 75.868 3.939 1.00 24.55 122 SER A O 1
ATOM 881 N N . ALA A 1 137 ? 26.149 77.036 5.234 1.00 15.65 123 ALA A N 1
ATOM 882 C CA . ALA A 1 137 ? 24.958 76.264 4.866 1.00 16.19 123 ALA A CA 1
ATOM 883 C C . ALA A 1 137 ? 25.235 74.758 4.884 1.00 18.72 123 ALA A C 1
ATOM 884 O O . ALA A 1 137 ? 25.017 74.041 3.901 1.00 23.00 123 ALA A O 1
ATOM 886 N N . GLN A 1 138 ? 25.744 74.273 6.018 1.00 18.18 124 GLN A N 1
ATOM 887 C CA . GLN A 1 138 ? 25.995 72.839 6.192 1.00 21.20 124 GLN A CA 1
ATOM 888 C C . GLN A 1 138 ? 24.729 72.166 6.713 1.00 21.09 124 GLN A C 1
ATOM 889 O O . GLN A 1 138 ? 24.634 71.787 7.880 1.00 22.16 124 GLN A O 1
ATOM 895 N N . PHE A 1 139 ? 23.737 72.044 5.835 1.00 17.90 125 PHE A N 1
ATOM 896 C CA . PHE A 1 139 ? 22.464 71.436 6.187 1.00 17.63 125 PHE A CA 1
ATOM 897 C C . PHE A 1 139 ? 22.276 70.132 5.422 1.00 21.61 125 PHE A C 1
ATOM 898 O O . PHE A 1 139 ? 22.815 69.942 4.319 1.00 22.52 125 PHE A O 1
ATOM 906 N N . THR A 1 140 ? 21.524 69.217 6.025 1.00 19.48 126 THR A N 1
ATOM 907 C CA . THR A 1 140 ? 21.036 68.100 5.246 1.00 17.97 126 THR A CA 1
ATOM 908 C C . THR A 1 140 ? 19.754 68.524 4.531 1.00 14.49 126 THR A C 1
ATOM 909 O O . THR A 1 140 ? 19.135 69.540 4.864 1.00 11.55 126 THR A O 1
ATOM 913 N N . ARG A 1 141 ? 19.354 67.726 3.531 1.00 12.86 127 ARG A N 1
ATOM 914 C CA . ARG A 1 141 ? 18.095 68.004 2.841 1.00 15.73 127 ARG A CA 1
ATOM 915 C C . ARG A 1 141 ? 16.925 67.971 3.812 1.00 14.78 127 ARG A C 1
ATOM 916 O O . ARG A 1 141 ? 16.006 68.784 3.717 1.00 13.67 127 ARG A O 1
ATOM 924 N N . ASP A 1 142 ? 16.920 67.022 4.745 1.00 17.97 128 ASP A N 1
ATOM 925 C CA . ASP A 1 142 ? 15.758 66.921 5.620 1.00 23.49 128 ASP A CA 1
ATOM 926 C C . ASP A 1 142 ? 15.714 68.034 6.661 1.00 21.27 128 ASP A C 1
ATOM 927 O O . ASP A 1 142 ? 14.619 68.420 7.091 1.00 23.25 128 ASP A O 1
ATOM 932 N N . GLU A 1 143 ? 16.860 68.606 7.018 1.00 15.53 129 GLU A N 1
ATOM 933 C CA . GLU A 1 143 ? 16.859 69.755 7.912 1.00 16.61 129 GLU A CA 1
ATOM 934 C C . GLU A 1 143 ? 16.230 70.997 7.287 1.00 13.09 129 GLU A C 1
ATOM 935 O O . GLU A 1 143 ? 15.718 71.848 8.024 1.00 16.78 129 GLU A O 1
ATOM 941 N N . VAL A 1 144 ? 16.313 71.182 5.958 1.00 10.65 130 VAL A N 1
ATOM 942 C CA . VAL A 1 144 ? 15.783 72.423 5.397 1.00 11.68 130 VAL A CA 1
ATOM 943 C C . VAL A 1 144 ? 14.321 72.294 4.977 1.00 11.43 130 VAL A C 1
ATOM 944 O O . VAL A 1 144 ? 13.643 73.324 4.810 1.00 10.51 130 VAL A O 1
ATOM 948 N N . LEU A 1 145 ? 13.810 71.077 4.822 1.00 12.48 131 LEU A N 1
ATOM 949 C CA . LEU A 1 145 ? 12.388 70.848 4.576 1.00 12.91 131 LEU A CA 1
ATOM 950 C C . LEU A 1 145 ? 11.679 70.581 5.903 1.00 18.98 131 LEU A C 1
ATOM 951 O O . LEU A 1 145 ? 12.163 69.785 6.713 1.00 21.43 131 LEU A O 1
ATOM 956 N N . ASP A 1 146 ? 10.528 71.229 6.131 1.00 20.38 132 ASP A N 1
ATOM 957 C CA . ASP A 1 146 ? 9.800 71.064 7.398 1.00 21.83 132 ASP A CA 1
ATOM 958 C C . ASP A 1 146 ? 10.740 71.196 8.596 1.00 17.72 132 ASP A C 1
ATOM 959 O O . ASP A 1 146 ? 10.856 70.302 9.442 1.00 16.81 132 ASP A O 1
ATOM 964 N N . SER A 1 147 ? 11.442 72.316 8.653 1.00 15.93 133 SER A N 1
ATOM 965 C CA . SER A 1 147 ? 12.474 72.491 9.665 1.00 14.38 133 SER A CA 1
ATOM 966 C C . SER A 1 147 ? 11.863 72.533 11.066 1.00 16.50 133 SER A C 1
ATOM 967 O O . SER A 1 147 ? 10.657 72.789 11.246 1.00 13.21 133 SER A O 1
ATOM 970 N N . THR A 1 148 ? 12.714 72.234 12.067 1.00 13.13 134 THR A N 1
ATOM 971 C CA . THR A 1 148 ? 12.331 72.172 13.472 1.00 16.14 134 THR A CA 1
ATOM 972 C C . THR A 1 148 ? 13.428 72.816 14.306 1.00 13.81 134 THR A C 1
ATOM 973 O O . THR A 1 148 ? 14.544 73.014 13.828 1.00 12.96 134 THR A O 1
ATOM 977 N N . GLY A 1 149 ? 13.106 73.138 15.565 1.00 14.69 135 GLY A N 1
ATOM 978 C CA . GLY A 1 149 ? 14.135 73.512 16.523 1.00 14.73 135 GLY A CA 1
ATOM 979 C C . GLY A 1 149 ? 14.902 74.750 16.108 1.00 14.41 135 GLY A C 1
ATOM 980 O O . GLY A 1 149 ? 14.346 75.702 15.530 1.00 13.51 135 GLY A O 1
ATOM 981 N N . TRP A 1 150 ? 16.211 74.754 16.403 1.00 13.28 136 TRP A N 1
ATOM 982 C CA . TRP A 1 150 ? 16.992 75.952 16.129 1.00 12.45 136 TRP A CA 1
ATOM 983 C C . TRP A 1 150 ? 17.057 76.249 14.628 1.00 14.79 136 TRP A C 1
ATOM 984 O O . TRP A 1 150 ? 17.079 77.419 14.236 1.00 15.38 136 TRP A O 1
ATOM 995 N N . ASN A 1 151 ? 17.078 75.213 13.774 1.00 11.34 137 ASN A N 1
ATOM 996 C CA . ASN A 1 151 ? 17.093 75.453 12.328 1.00 10.53 137 ASN A CA 1
ATOM 997 C C . ASN A 1 151 ? 15.865 76.235 11.889 1.00 10.28 137 ASN A C 1
ATOM 998 O O . ASN A 1 151 ? 15.950 77.137 11.050 1.00 10.39 137 ASN A O 1
ATOM 1003 N N . LEU A 1 152 ? 14.709 75.887 12.438 1.00 10.91 138 LEU A N 1
ATOM 1004 C CA . LEU A 1 152 ? 13.487 76.599 12.107 1.00 10.99 138 LEU A CA 1
ATOM 1005 C C . LEU A 1 152 ? 13.601 78.074 12.488 1.00 11.61 138 LEU A C 1
ATOM 1006 O O . LEU A 1 152 ? 13.329 78.968 11.665 1.00 10.68 138 LEU A O 1
ATOM 1011 N N . LEU A 1 153 ? 14.019 78.350 13.730 1.00 11.48 139 LEU A N 1
ATOM 1012 C CA . LEU A 1 153 ? 14.213 79.728 14.178 1.00 15.34 139 LEU A CA 1
ATOM 1013 C C . LEU A 1 153 ? 15.177 80.482 13.270 1.00 11.63 139 LEU A C 1
ATOM 1014 O O . LEU A 1 153 ? 14.937 81.642 12.915 1.00 13.15 139 LEU A O 1
ATOM 1019 N N . ASN A 1 154 ? 16.291 79.854 12.919 1.00 10.44 140 ASN A N 1
ATOM 1020 C CA . ASN A 1 154 ? 17.234 80.454 11.983 1.00 10.01 140 ASN A CA 1
ATOM 1021 C C . ASN A 1 154 ? 16.534 80.902 10.698 1.00 13.98 140 ASN A C 1
ATOM 1022 O O . ASN A 1 154 ? 16.603 82.082 10.319 1.00 16.34 140 ASN A O 1
ATOM 1027 N N . PHE A 1 155 ? 15.803 79.986 10.046 1.00 12.91 141 PHE A N 1
ATOM 1028 C CA . PHE A 1 155 ? 15.142 80.318 8.781 1.00 14.44 141 PHE A CA 1
ATOM 1029 C C . PHE A 1 155 ? 14.026 81.333 8.985 1.00 15.90 141 PHE A C 1
ATOM 1030 O O . PHE A 1 155 ? 13.792 82.169 8.108 1.00 14.80 141 PHE A O 1
ATOM 1038 N N . LEU A 1 156 ? 13.337 81.275 10.131 1.00 15.94 142 LEU A N 1
ATOM 1039 C CA . LEU A 1 156 ? 12.310 82.265 10.449 1.00 17.82 142 LEU A CA 1
ATOM 1040 C C . LEU A 1 156 ? 12.886 83.663 10.523 1.00 18.86 142 LEU A C 1
ATOM 1041 O O . LEU A 1 156 ? 12.229 84.630 10.142 1.00 19.58 142 LEU A O 1
ATOM 1046 N N . MET A 1 157 ? 14.073 83.800 11.086 1.00 20.36 143 MET A N 1
ATOM 1047 C CA . MET A 1 157 ? 14.669 85.109 11.291 1.00 27.52 143 MET A CA 1
ATOM 1048 C C . MET A 1 157 ? 15.462 85.606 10.087 1.00 25.32 143 MET A C 1
ATOM 1049 O O . MET A 1 157 ? 15.811 86.785 10.048 1.00 26.80 143 MET A O 1
ATOM 1054 N N . ASP A 1 158 ? 15.758 84.742 9.126 1.00 22.47 144 ASP A N 1
ATOM 1055 C CA . ASP A 1 158 ? 16.541 85.107 7.945 1.00 20.17 144 ASP A CA 1
ATOM 1056 C C . ASP A 1 158 ? 15.677 85.956 7.023 1.00 16.86 144 ASP A C 1
ATOM 1057 O O . ASP A 1 158 ? 14.635 85.497 6.540 1.00 16.03 144 ASP A O 1
ATOM 1062 N N . ALA A 1 159 ? 16.096 87.204 6.806 1.00 16.14 145 ALA A N 1
ATOM 1063 C CA . ALA A 1 159 ? 15.336 88.108 5.957 1.00 19.54 145 ALA A CA 1
ATOM 1064 C C . ALA A 1 159 ? 15.149 87.538 4.562 1.00 18.59 145 ALA A C 1
ATOM 1065 O O . ALA A 1 159 ? 14.135 87.814 3.921 1.00 20.90 145 ALA A O 1
ATOM 1067 N N . ARG A 1 160 ? 16.103 86.737 4.084 1.00 16.83 146 ARG A N 1
ATOM 1068 C CA . ARG A 1 160 ? 16.003 86.119 2.765 1.00 20.38 146 ARG A CA 1
ATOM 1069 C C . ARG A 1 160 ? 14.921 85.047 2.686 1.00 22.16 146 ARG A C 1
ATOM 1070 O O . ARG A 1 160 ? 14.516 84.689 1.583 1.00 25.83 146 ARG A O 1
ATOM 1078 N N . THR A 1 161 ? 14.424 84.535 3.813 1.00 18.72 147 THR A N 1
ATOM 1079 C CA . THR A 1 161 ? 13.225 83.709 3.756 1.00 15.60 147 THR A CA 1
ATOM 1080 C C . THR A 1 161 ? 12.008 84.514 3.305 1.00 19.87 147 THR A C 1
ATOM 1081 O O . THR A 1 161 ? 11.080 83.948 2.712 1.00 21.32 147 THR A O 1
ATOM 1085 N N . GLY A 1 162 ? 11.993 85.817 3.574 1.00 20.83 148 GLY A N 1
ATOM 1086 C CA . GLY A 1 162 ? 10.955 86.686 3.057 1.00 24.90 148 GLY A CA 1
ATOM 1087 C C . GLY A 1 162 ? 9.710 86.832 3.904 1.00 29.01 148 GLY A C 1
ATOM 1088 O O . GLY A 1 162 ? 8.708 87.351 3.402 1.00 29.73 148 GLY A O 1
ATOM 1089 N N . LEU A 1 163 ? 9.736 86.428 5.179 1.00 30.03 149 LEU A N 1
ATOM 1090 C CA . LEU A 1 163 ? 8.501 86.423 5.963 1.00 34.97 149 LEU A CA 1
ATOM 1091 C C . LEU A 1 163 ? 7.902 87.822 6.111 1.00 38.35 149 LEU A C 1
ATOM 1092 O O . LEU A 1 163 ? 6.687 88.000 5.955 1.00 40.00 149 LEU A O 1
ATOM 1097 N N . GLY A 1 164 ? 8.720 88.821 6.419 1.00 40.63 150 GLY A N 1
ATOM 1098 C CA . GLY A 1 164 ? 8.228 90.187 6.503 1.00 43.20 150 GLY A CA 1
ATOM 1099 C C . GLY A 1 164 ? 8.234 90.931 5.182 1.00 46.99 150 GLY A C 1
ATOM 1100 O O . GLY A 1 164 ? 7.352 90.741 4.337 1.00 49.83 150 GLY A O 1
ATOM 1101 N N . ASN A 1 168 ? 3.101 91.385 8.046 1.00 60.07 154 ASN A N 1
ATOM 1102 C CA . ASN A 1 168 ? 2.427 92.354 8.912 1.00 62.77 154 ASN A CA 1
ATOM 1103 C C . ASN A 1 168 ? 2.082 91.813 10.303 1.00 58.97 154 ASN A C 1
ATOM 1104 O O . ASN A 1 168 ? 0.909 91.690 10.657 1.00 60.27 154 ASN A O 1
ATOM 1109 N N . PHE A 1 169 ? 3.100 91.520 11.106 1.00 54.47 155 PHE A N 1
ATOM 1110 C CA . PHE A 1 169 ? 2.889 90.865 12.390 1.00 52.44 155 PHE A CA 1
ATOM 1111 C C . PHE A 1 169 ? 2.639 91.873 13.506 1.00 53.50 155 PHE A C 1
ATOM 1112 O O . PHE A 1 169 ? 2.867 93.075 13.357 1.00 55.52 155 PHE A O 1
ATOM 1120 N N . ARG A 1 170 ? 2.190 91.350 14.656 1.00 50.81 156 ARG A N 1
ATOM 1121 C CA . ARG A 1 170 ? 1.888 92.199 15.804 1.00 49.38 156 ARG A CA 1
ATOM 1122 C C . ARG A 1 170 ? 3.088 93.048 16.201 1.00 49.77 156 ARG A C 1
ATOM 1123 O O . ARG A 1 170 ? 2.937 94.221 16.567 1.00 49.31 156 ARG A O 1
ATOM 1131 N N . ILE A 1 171 ? 4.288 92.474 16.137 1.00 48.26 157 ILE A N 1
ATOM 1132 C CA . ILE A 1 171 ? 5.492 93.181 16.540 1.00 46.14 157 ILE A CA 1
ATOM 1133 C C . ILE A 1 171 ? 6.548 93.029 15.453 1.00 43.87 157 ILE A C 1
ATOM 1134 O O . ILE A 1 171 ? 6.583 92.033 14.723 1.00 41.99 157 ILE A O 1
ATOM 1139 N N . SER A 1 172 ? 7.379 94.057 15.313 1.00 44.28 158 SER A N 1
ATOM 1140 C CA . SER A 1 172 ? 8.388 94.082 14.266 1.00 43.99 158 SER A CA 1
ATOM 1141 C C . SER A 1 172 ? 9.457 93.014 14.510 1.00 39.71 158 SER A C 1
ATOM 1142 O O . SER A 1 172 ? 9.702 92.591 15.640 1.00 36.06 158 SER A O 1
ATOM 1145 N N . ASN A 1 173 ? 10.100 92.576 13.417 1.00 40.78 159 ASN A N 1
ATOM 1146 C CA . ASN A 1 173 ? 11.208 91.634 13.542 1.00 41.64 159 ASN A CA 1
ATOM 1147 C C . ASN A 1 173 ? 12.296 92.183 14.446 1.00 44.19 159 ASN A C 1
ATOM 1148 O O . ASN A 1 173 ? 12.981 91.411 15.126 1.00 42.95 159 ASN A O 1
ATOM 1153 N N . TYR A 1 174 ? 12.472 93.507 14.466 1.00 48.65 160 TYR A N 1
ATOM 1154 C CA . TYR A 1 174 ? 13.346 94.144 15.454 1.00 49.90 160 TYR A CA 1
ATOM 1155 C C . TYR A 1 174 ? 12.976 93.754 16.870 1.00 47.95 160 TYR A C 1
ATOM 1156 O O . TYR A 1 174 ? 13.808 93.235 17.624 1.00 46.76 160 TYR A O 1
ATOM 1165 N N . ASN A 1 175 ? 11.728 93.989 17.248 1.00 48.13 161 ASN A N 1
ATOM 1166 C CA . ASN A 1 175 ? 11.348 93.772 18.632 1.00 47.77 161 ASN A CA 1
ATOM 1167 C C . ASN A 1 175 ? 11.250 92.294 18.966 1.00 41.80 161 ASN A C 1
ATOM 1168 O O . ASN A 1 175 ? 11.533 91.899 20.102 1.00 39.87 161 ASN A O 1
ATOM 1173 N N . LEU A 1 176 ? 10.846 91.465 18.006 1.00 38.95 162 LEU A N 1
ATOM 1174 C CA . LEU A 1 176 ? 10.862 90.033 18.255 1.00 35.76 162 LEU A CA 1
ATOM 1175 C C . LEU A 1 176 ? 12.269 89.556 18.564 1.00 32.40 162 LEU A C 1
ATOM 1176 O O . LEU A 1 176 ? 12.474 88.767 19.490 1.00 33.56 162 LEU A O 1
ATOM 1181 N N . MET A 1 177 ? 13.247 90.012 17.787 1.00 31.20 163 MET A N 1
ATOM 1182 C CA . MET A 1 177 ? 14.629 89.676 18.082 1.00 31.40 163 MET A CA 1
ATOM 1183 C C . MET A 1 177 ? 14.988 90.026 19.521 1.00 29.86 163 MET A C 1
ATOM 1184 O O . MET A 1 177 ? 15.790 89.322 20.142 1.00 24.94 163 MET A O 1
ATOM 1189 N N . MET A 1 178 ? 14.357 91.067 20.088 1.00 35.00 164 MET A N 1
ATOM 1190 C CA . MET A 1 178 ? 14.655 91.465 21.466 1.00 37.92 164 MET A CA 1
ATOM 1191 C C . MET A 1 178 ? 14.023 90.515 22.477 1.00 37.99 164 MET A C 1
ATOM 1192 O O . MET A 1 178 ? 14.681 90.075 23.425 1.00 41.34 164 MET A O 1
ATOM 1197 N N . ALA A 1 179 ? 12.739 90.199 22.308 1.00 35.01 165 ALA A N 1
ATOM 1198 C CA . ALA A 1 179 ? 12.147 89.166 23.149 1.00 32.85 165 ALA A CA 1
ATOM 1199 C C . ALA A 1 179 ? 12.909 87.854 23.022 1.00 33.40 165 ALA A C 1
ATOM 1200 O O . ALA A 1 179 ? 13.072 87.128 24.013 1.00 35.97 165 ALA A O 1
ATOM 1202 N N . LEU A 1 180 ? 13.414 87.548 21.823 1.00 26.16 166 LEU A N 1
ATOM 1203 C CA . LEU A 1 180 ? 14.142 86.301 21.640 1.00 24.27 166 LEU A CA 1
ATOM 1204 C C . LEU A 1 180 ? 15.456 86.297 22.411 1.00 23.53 166 LEU A C 1
ATOM 1205 O O . LEU A 1 180 ? 15.826 85.273 23.000 1.00 27.71 166 LEU A O 1
ATOM 1210 N N . ILE A 1 181 ? 16.185 87.414 22.409 1.00 21.97 167 ILE A N 1
ATOM 1211 C CA . ILE A 1 181 ? 17.463 87.461 23.129 1.00 25.89 167 ILE A CA 1
ATOM 1212 C C . ILE A 1 181 ? 17.267 87.108 24.610 1.00 25.36 167 ILE A C 1
ATOM 1213 O O . ILE A 1 181 ? 17.990 86.267 25.157 1.00 24.83 167 ILE A O 1
ATOM 1218 N N . ASP A 1 182 ? 16.281 87.719 25.277 1.00 24.65 168 ASP A N 1
ATOM 1219 C CA . ASP A 1 182 ? 16.042 87.365 26.681 1.00 28.58 168 ASP A CA 1
ATOM 1220 C C . ASP A 1 182 ? 15.653 85.895 26.824 1.00 25.76 168 ASP A C 1
ATOM 1221 O O . ASP A 1 182 ? 16.251 85.158 27.620 1.00 24.63 168 ASP A O 1
ATOM 1226 N N . HIS A 1 183 ? 14.680 85.440 26.025 1.00 23.32 169 HIS A N 1
ATOM 1227 C CA . HIS A 1 183 ? 14.125 84.102 26.218 1.00 26.28 169 HIS A CA 1
ATOM 1228 C C . HIS A 1 183 ? 15.164 83.015 25.979 1.00 22.03 169 HIS A C 1
ATOM 1229 O O . HIS A 1 183 ? 15.207 82.008 26.702 1.00 21.84 169 HIS A O 1
ATOM 1236 N N . CYS A 1 184 ? 16.010 83.194 24.967 1.00 21.36 170 CYS A N 1
ATOM 1237 C CA . CYS A 1 184 ? 17.060 82.223 24.719 1.00 20.01 170 CYS A CA 1
ATOM 1238 C C . CYS A 1 184 ? 18.012 82.078 25.900 1.00 19.04 170 CYS A C 1
ATOM 1239 O O . CYS A 1 184 ? 18.674 81.040 26.014 1.00 18.47 170 CYS A O 1
ATOM 1242 N N . THR A 1 185 ? 18.091 83.077 26.786 1.00 19.55 171 THR A N 1
ATOM 1243 C CA . THR A 1 185 ? 18.956 82.927 27.944 1.00 20.19 171 THR A CA 1
ATOM 1244 C C . THR A 1 185 ? 18.380 81.999 29.009 1.00 21.45 171 THR A C 1
ATOM 1245 O O . THR A 1 185 ? 19.103 81.640 29.937 1.00 22.04 171 THR A O 1
ATOM 1249 N N . HIS A 1 186 ? 17.122 81.572 28.910 1.00 22.93 172 HIS A N 1
ATOM 1250 C CA . HIS A 1 186 ? 16.610 80.768 30.018 1.00 25.40 172 HIS A CA 1
ATOM 1251 C C . HIS A 1 186 ? 15.558 79.739 29.618 1.00 26.07 172 HIS A C 1
ATOM 1252 O O . HIS A 1 186 ? 15.274 78.825 30.394 1.00 32.14 172 HIS A O 1
ATOM 1259 N N . ALA A 1 187 ? 14.969 79.854 28.441 1.00 26.24 173 ALA A N 1
ATOM 1260 C CA . ALA A 1 187 ? 13.987 78.885 27.983 1.00 27.11 173 ALA A CA 1
ATOM 1261 C C . ALA A 1 187 ? 14.591 77.960 26.935 1.00 27.70 173 ALA A C 1
ATOM 1262 O O . ALA A 1 187 ? 15.623 78.256 26.330 1.00 28.27 173 ALA A O 1
ATOM 1264 N N . SER A 1 188 ? 13.911 76.838 26.708 1.00 25.42 174 SER A N 1
ATOM 1265 C CA . SER A 1 188 ? 14.333 75.858 25.716 1.00 25.76 174 SER A CA 1
ATOM 1266 C C . SER A 1 188 ? 13.788 76.223 24.334 1.00 22.41 174 SER A C 1
ATOM 1267 O O . SER A 1 188 ? 12.809 76.963 24.204 1.00 20.98 174 SER A O 1
ATOM 1270 N N . ILE A 1 189 ? 14.426 75.678 23.290 1.00 19.42 175 ILE A N 1
ATOM 1271 C CA . ILE A 1 189 ? 13.993 75.980 21.930 1.00 18.24 175 ILE A CA 1
ATOM 1272 C C . ILE A 1 189 ? 12.531 75.592 21.730 1.00 19.20 175 ILE A C 1
ATOM 1273 O O . ILE A 1 189 ? 11.771 76.318 21.079 1.00 21.91 175 ILE A O 1
ATOM 1278 N N . ASP A 1 190 ? 12.088 74.475 22.312 1.00 23.10 176 ASP A N 1
ATOM 1279 C CA . ASP A 1 190 ? 10.680 74.102 22.136 1.00 30.33 176 ASP A CA 1
ATOM 1280 C C . ASP A 1 190 ? 9.758 75.102 22.808 1.00 29.04 176 ASP A C 1
ATOM 1281 O O . ASP A 1 190 ? 8.692 75.428 22.275 1.00 31.75 176 ASP A O 1
ATOM 1286 N N . GLU A 1 191 ? 10.141 75.587 23.987 1.00 27.48 177 GLU A N 1
ATOM 1287 C CA . GLU A 1 191 ? 9.339 76.598 24.662 1.00 27.36 177 GLU A CA 1
ATOM 1288 C C . GLU A 1 191 ? 9.318 77.900 23.870 1.00 24.55 177 GLU A C 1
ATOM 1289 O O . GLU A 1 191 ? 8.283 78.570 23.788 1.00 25.06 177 GLU A O 1
ATOM 1295 N N . ILE A 1 192 ? 10.450 78.256 23.258 1.00 21.69 178 ILE A N 1
ATOM 1296 C CA . ILE A 1 192 ? 10.557 79.495 22.501 1.00 20.64 178 ILE A CA 1
ATOM 1297 C C . ILE A 1 192 ? 9.649 79.462 21.276 1.00 24.76 178 ILE A C 1
ATOM 1298 O O . ILE A 1 192 ? 8.927 80.428 20.993 1.00 22.74 178 ILE A O 1
ATOM 1303 N N . LEU A 1 193 ? 9.667 78.352 20.529 1.00 24.57 179 LEU A N 1
ATOM 1304 C CA . LEU A 1 193 ? 8.796 78.208 19.368 1.00 21.72 179 LEU A CA 1
ATOM 1305 C C . LEU A 1 193 ? 7.308 78.211 19.731 1.00 24.87 179 LEU A C 1
ATOM 1306 O O . LEU A 1 193 ? 6.476 78.361 18.828 1.00 23.68 179 LEU A O 1
ATOM 1311 N N . GLN A 1 194 ? 6.954 78.065 21.010 1.00 26.33 180 GLN A N 1
ATOM 1312 C CA . GLN A 1 194 ? 5.566 78.197 21.458 1.00 29.05 180 GLN A CA 1
ATOM 1313 C C . GLN A 1 194 ? 5.203 79.601 21.944 1.00 31.64 180 GLN A C 1
ATOM 1314 O O . GLN A 1 194 ? 4.033 79.835 22.264 1.00 34.29 180 GLN A O 1
ATOM 1320 N N . LEU A 1 195 ? 6.152 80.535 22.014 1.00 28.11 181 LEU A N 1
ATOM 1321 C CA . LEU A 1 195 ? 5.805 81.917 22.347 1.00 31.40 181 LEU A CA 1
ATOM 1322 C C . LEU A 1 195 ? 4.882 82.496 21.276 1.00 35.42 181 LEU A C 1
ATOM 1323 O O . LEU A 1 195 ? 5.095 82.245 20.083 1.00 37.34 181 LEU A O 1
ATOM 1328 N N . PRO A 1 196 ? 3.889 83.313 21.659 1.00 38.25 182 PRO A N 1
ATOM 1329 C CA . PRO A 1 196 ? 2.853 83.722 20.686 1.00 37.00 182 PRO A CA 1
ATOM 1330 C C . PRO A 1 196 ? 3.406 84.441 19.469 1.00 31.25 182 PRO A C 1
ATOM 1331 O O . PRO A 1 196 ? 3.028 84.116 18.335 1.00 26.79 182 PRO A O 1
ATOM 1335 N N . ASP A 1 197 ? 4.304 85.405 19.670 1.00 30.18 183 ASP A N 1
ATOM 1336 C CA . ASP A 1 197 ? 4.862 86.127 18.534 1.00 32.19 183 ASP A CA 1
ATOM 1337 C C . ASP A 1 197 ? 5.729 85.238 17.648 1.00 30.20 183 ASP A C 1
ATOM 1338 O O . ASP A 1 197 ? 5.858 85.518 16.451 1.00 31.32 183 ASP A O 1
ATOM 1343 N N . VAL A 1 198 ? 6.331 84.180 18.204 1.00 27.29 184 VAL A N 1
ATOM 1344 C CA . VAL A 1 198 ? 7.080 83.238 17.375 1.00 22.43 184 VAL A CA 1
ATOM 1345 C C . VAL A 1 198 ? 6.133 82.267 16.694 1.00 22.27 184 VAL A C 1
ATOM 1346 O O . VAL A 1 198 ? 6.248 82.003 15.490 1.00 18.99 184 VAL A O 1
ATOM 1350 N N . LYS A 1 199 ? 5.206 81.698 17.468 1.00 23.99 185 LYS A N 1
ATOM 1351 C CA . LYS A 1 199 ? 4.272 80.717 16.921 1.00 26.60 185 LYS A CA 1
ATOM 1352 C C . LYS A 1 199 ? 3.485 81.286 15.751 1.00 29.89 185 LYS A C 1
ATOM 1353 O O . LYS A 1 199 ? 3.149 80.548 14.809 1.00 29.77 185 LYS A O 1
ATOM 1359 N N . GLU A 1 200 ? 3.194 82.591 15.769 1.00 33.15 186 GLU A N 1
ATOM 1360 C CA . GLU A 1 200 ? 2.468 83.172 14.641 1.00 36.72 186 GLU A CA 1
ATOM 1361 C C . GLU A 1 200 ? 3.353 83.262 13.406 1.00 31.59 186 GLU A C 1
ATOM 1362 O O . GLU A 1 200 ? 2.861 83.129 12.281 1.00 30.18 186 GLU A O 1
ATOM 1368 N N . ARG A 1 201 ? 4.659 83.455 13.581 1.00 25.71 187 ARG A N 1
ATOM 1369 C CA . ARG A 1 201 ? 5.520 83.388 12.411 1.00 21.84 187 ARG A CA 1
ATOM 1370 C C . ARG A 1 201 ? 5.672 81.950 11.933 1.00 19.30 187 ARG A C 1
ATOM 1371 O O . ARG A 1 201 ? 5.688 81.699 10.725 1.00 16.07 187 ARG A O 1
ATOM 1379 N N . VAL A 1 202 ? 5.755 80.997 12.864 1.00 17.21 188 VAL A N 1
ATOM 1380 C CA . VAL A 1 202 ? 5.934 79.591 12.490 1.00 16.45 188 VAL A CA 1
ATOM 1381 C C . VAL A 1 202 ? 4.759 79.113 11.655 1.00 20.49 188 VAL A C 1
ATOM 1382 O O . VAL A 1 202 ? 4.934 78.422 10.644 1.00 17.16 188 VAL A O 1
ATOM 1386 N N . GLU A 1 203 ? 3.544 79.449 12.080 1.00 23.36 189 GLU A N 1
ATOM 1387 C CA . GLU A 1 203 ? 2.377 79.035 11.310 1.00 27.13 189 GLU A CA 1
ATOM 1388 C C . GLU A 1 203 ? 2.417 79.592 9.897 1.00 24.45 189 GLU A C 1
ATOM 1389 O O . GLU A 1 203 ? 2.116 78.872 8.937 1.00 22.46 189 GLU A O 1
ATOM 1395 N N . LEU A 1 204 ? 2.810 80.865 9.738 1.00 24.67 190 LEU A N 1
ATOM 1396 C CA . LEU A 1 204 ? 2.898 81.439 8.393 1.00 23.69 190 LEU A CA 1
ATOM 1397 C C . LEU A 1 204 ? 3.997 80.782 7.572 1.00 15.59 190 LEU A C 1
ATOM 1398 O O . LEU A 1 204 ? 3.833 80.542 6.372 1.00 16.15 190 LEU A O 1
ATOM 1403 N N . TYR A 1 205 ? 5.147 80.546 8.188 1.00 15.05 191 TYR A N 1
ATOM 1404 C CA . TYR A 1 205 ? 6.253 79.883 7.514 1.00 13.15 191 TYR A CA 1
ATOM 1405 C C . TYR A 1 205 ? 5.846 78.510 6.998 1.00 14.11 191 TYR A C 1
ATOM 1406 O O . TYR A 1 205 ? 6.161 78.146 5.854 1.00 13.78 191 TYR A O 1
ATOM 1415 N N . ARG A 1 206 ? 5.142 77.735 7.824 1.00 17.09 192 ARG A N 1
ATOM 1416 C CA . ARG A 1 206 ? 4.717 76.394 7.420 1.00 18.89 192 ARG A CA 1
ATOM 1417 C C . ARG A 1 206 ? 3.764 76.430 6.230 1.00 18.49 192 ARG A C 1
ATOM 1418 O O . ARG A 1 206 ? 3.861 75.592 5.332 1.00 15.99 192 ARG A O 1
ATOM 1426 N N . LYS A 1 207 ? 2.788 77.344 6.245 1.00 18.24 193 LYS A N 1
ATOM 1427 C CA . LYS A 1 207 ? 1.820 77.407 5.145 1.00 19.18 193 LYS A CA 1
ATOM 1428 C C . LYS A 1 207 ? 2.477 77.877 3.856 1.00 17.23 193 LYS A C 1
ATOM 1429 O O . LYS A 1 207 ? 2.250 77.298 2.780 1.00 14.04 193 LYS A O 1
ATOM 1435 N N . HIS A 1 208 ? 3.321 78.908 3.952 1.00 16.37 194 HIS A N 1
ATOM 1436 C CA . HIS A 1 208 ? 4.056 79.394 2.790 1.00 15.37 194 HIS A CA 1
ATOM 1437 C C . HIS A 1 208 ? 5.024 78.352 2.236 1.00 14.47 194 HIS A C 1
ATOM 1438 O O . HIS A 1 208 ? 5.203 78.248 1.018 1.00 11.52 194 HIS A O 1
ATOM 1445 N N . GLU A 1 209 ? 5.709 77.616 3.104 1.00 12.34 195 GLU A N 1
ATOM 1446 C CA . GLU A 1 209 ? 6.598 76.581 2.588 1.00 11.48 195 GLU A CA 1
ATOM 1447 C C . GLU A 1 209 ? 5.815 75.528 1.807 1.00 10.56 195 GLU A C 1
ATOM 1448 O O . GLU A 1 209 ? 6.295 74.990 0.810 1.00 10.90 195 GLU A O 1
ATOM 1454 N N . THR A 1 210 ? 4.625 75.181 2.281 1.00 12.72 196 THR A N 1
ATOM 1455 C CA . THR A 1 210 ? 3.824 74.200 1.570 1.00 12.11 196 THR A CA 1
ATOM 1456 C C . THR A 1 210 ? 3.508 74.694 0.163 1.00 12.39 196 THR A C 1
ATOM 1457 O O . THR A 1 210 ? 3.671 73.955 -0.819 1.00 11.36 196 THR A O 1
ATOM 1461 N N . LEU A 1 211 ? 3.088 75.960 0.042 1.00 12.03 197 LEU A N 1
ATOM 1462 C CA . LEU A 1 211 ? 2.743 76.502 -1.268 1.00 11.93 197 LEU A CA 1
ATOM 1463 C C . LEU A 1 211 ? 3.989 76.722 -2.117 1.00 10.77 197 LEU A C 1
ATOM 1464 O O . LEU A 1 211 ? 3.966 76.526 -3.339 1.00 10.51 197 LEU A O 1
ATOM 1469 N N . PHE A 1 212 ? 5.088 77.098 -1.481 1.00 10.21 198 PHE A N 1
ATOM 1470 C CA . PHE A 1 212 ? 6.352 77.296 -2.192 1.00 9.36 198 PHE A CA 1
ATOM 1471 C C . PHE A 1 212 ? 6.817 76.000 -2.840 1.00 9.52 198 PHE A C 1
ATOM 1472 O O . PHE A 1 212 ? 7.170 75.963 -4.032 1.00 10.83 198 PHE A O 1
ATOM 1480 N N . LYS A 1 213 ? 6.809 74.909 -2.071 1.00 9.07 199 LYS A N 1
ATOM 1481 C CA . LYS A 1 213 ? 7.273 73.637 -2.607 1.00 8.82 199 LYS A CA 1
ATOM 1482 C C . LYS A 1 213 ? 6.401 73.199 -3.771 1.00 10.62 199 LYS A C 1
ATOM 1483 O O . LYS A 1 213 ? 6.908 72.707 -4.778 1.00 10.14 199 LYS A O 1
ATOM 1489 N N . GLU A 1 214 ? 5.083 73.372 -3.641 1.00 9.77 200 GLU A N 1
ATOM 1490 C CA . GLU A 1 214 ? 4.174 73.106 -4.749 1.00 12.47 200 GLU A CA 1
ATOM 1491 C C . GLU A 1 214 ? 4.554 73.907 -5.997 1.00 9.67 200 GLU A C 1
ATOM 1492 O O . GLU A 1 214 ? 4.651 73.355 -7.100 1.00 9.59 200 GLU A O 1
ATOM 1498 N N . GLN A 1 215 ? 4.771 75.213 -5.862 1.00 10.41 201 GLN A N 1
ATOM 1499 C CA . GLN A 1 215 ? 5.065 75.971 -7.081 1.00 14.14 201 GLN A CA 1
ATOM 1500 C C . GLN A 1 215 ? 6.485 75.687 -7.598 1.00 12.77 201 GLN A C 1
ATOM 1501 O O . GLN A 1 215 ? 6.702 75.662 -8.816 1.00 11.22 201 GLN A O 1
ATOM 1507 N N . ILE A 1 216 ? 7.442 75.399 -6.715 1.00 13.74 202 ILE A N 1
ATOM 1508 C CA . ILE A 1 216 ? 8.800 75.040 -7.177 1.00 15.93 202 ILE A CA 1
ATOM 1509 C C . ILE A 1 216 ? 8.776 73.749 -7.987 1.00 17.49 202 ILE A C 1
ATOM 1510 O O . ILE A 1 216 ? 9.409 73.651 -9.047 1.00 19.29 202 ILE A O 1
ATOM 1515 N N . GLN A 1 217 ? 8.003 72.758 -7.541 1.00 16.72 203 GLN A N 1
ATOM 1516 C CA . GLN A 1 217 ? 7.975 71.496 -8.274 1.00 20.68 203 GLN A CA 1
ATOM 1517 C C . GLN A 1 217 ? 7.144 71.584 -9.551 1.00 18.99 203 GLN A C 1
ATOM 1518 O O . GLN A 1 217 ? 7.443 70.883 -10.516 1.00 15.58 203 GLN A O 1
ATOM 1524 N N . ARG A 1 218 ? 6.092 72.409 -9.576 1.00 14.87 204 ARG A N 1
ATOM 1525 C CA . ARG A 1 218 ? 5.304 72.539 -10.797 1.00 15.80 204 ARG A CA 1
ATOM 1526 C C . ARG A 1 218 ? 5.958 73.490 -11.810 1.00 15.61 204 ARG A C 1
ATOM 1527 O O . ARG A 1 218 ? 5.807 73.293 -13.017 1.00 19.67 204 ARG A O 1
ATOM 1535 N N . CYS A 1 219 ? 6.710 74.494 -11.362 1.00 13.07 205 CYS A N 1
ATOM 1536 C CA . CYS A 1 219 ? 7.256 75.521 -12.253 1.00 17.95 205 CYS A CA 1
ATOM 1537 C C . CYS A 1 219 ? 8.713 75.293 -12.619 1.00 19.51 205 CYS A C 1
ATOM 1538 O O . CYS A 1 219 ? 9.291 76.122 -13.321 1.00 21.88 205 CYS A O 1
ATOM 1541 N N . GLY A 1 220 ? 9.336 74.232 -12.129 1.00 15.81 206 GLY A N 1
ATOM 1542 C CA . GLY A 1 220 ? 10.736 73.985 -12.390 1.00 15.49 206 GLY A CA 1
ATOM 1543 C C . GLY A 1 220 ? 10.903 73.003 -13.533 1.00 15.90 206 GLY A C 1
ATOM 1544 O O . GLY A 1 220 ? 10.069 72.123 -13.755 1.00 15.37 206 GLY A O 1
ATOM 1545 N N . LYS A 1 221 ? 11.957 73.199 -14.304 1.00 13.16 207 LYS A N 1
ATOM 1546 C CA . LYS A 1 221 ? 12.239 72.325 -15.429 1.00 13.20 207 LYS A CA 1
ATOM 1547 C C . LYS A 1 221 ? 13.726 72.027 -15.356 1.00 12.12 207 LYS A C 1
ATOM 1548 O O . LYS A 1 221 ? 14.529 72.951 -15.200 1.00 11.84 207 LYS A O 1
ATOM 1554 N N . VAL A 1 222 ? 14.091 70.750 -15.377 1.00 12.06 208 VAL A N 1
ATOM 1555 C CA . VAL A 1 222 ? 15.495 70.356 -15.281 1.00 12.92 208 VAL A CA 1
ATOM 1556 C C . VAL A 1 222 ? 16.090 70.301 -16.676 1.00 15.08 208 VAL A C 1
ATOM 1557 O O . VAL A 1 222 ? 15.481 69.764 -17.602 1.00 15.96 208 VAL A O 1
ATOM 1561 N N . TYR A 1 223 ? 17.266 70.893 -16.833 1.00 17.67 209 TYR A N 1
ATOM 1562 C CA . TYR A 1 223 ? 18.037 70.903 -18.072 1.00 20.81 209 TYR A CA 1
ATOM 1563 C C . TYR A 1 223 ? 19.398 70.343 -17.685 1.00 22.42 209 TYR A C 1
ATOM 1564 O O . TYR A 1 223 ? 20.308 71.108 -17.363 1.00 18.85 209 TYR A O 1
ATOM 1573 N N . GLN A 1 224 ? 19.519 69.011 -17.679 1.00 20.17 210 GLN A N 1
ATOM 1574 C CA . GLN A 1 224 ? 20.712 68.338 -17.169 1.00 21.86 210 GLN A CA 1
ATOM 1575 C C . GLN A 1 224 ? 21.040 68.802 -15.741 1.00 19.69 210 GLN A C 1
ATOM 1576 O O . GLN A 1 224 ? 20.273 68.523 -14.820 1.00 19.44 210 GLN A O 1
ATOM 1582 N N . ASN A 1 225 ? 22.149 69.517 -15.535 1.00 17.36 211 ASN A N 1
ATOM 1583 C CA . ASN A 1 225 ? 22.618 69.841 -14.181 1.00 16.51 211 ASN A CA 1
ATOM 1584 C C . ASN A 1 225 ? 21.899 71.041 -13.567 1.00 14.53 211 ASN A C 1
ATOM 1585 O O . ASN A 1 225 ? 22.201 71.427 -12.435 1.00 13.59 211 ASN A O 1
ATOM 1590 N N . LEU A 1 226 ? 20.981 71.666 -14.291 1.00 14.47 212 LEU A N 1
ATOM 1591 C CA . LEU A 1 226 ? 20.424 72.949 -13.907 1.00 12.07 212 LEU A CA 1
ATOM 1592 C C . LEU A 1 226 ? 18.926 72.796 -13.762 1.00 9.74 212 LEU A C 1
ATOM 1593 O O . LEU A 1 226 ? 18.301 72.115 -14.570 1.00 10.43 212 LEU A O 1
ATOM 1598 N N . VAL A 1 227 ? 18.343 73.421 -12.743 1.00 8.57 213 VAL A N 1
ATOM 1599 C CA . VAL A 1 227 ? 16.900 73.602 -12.695 1.00 10.83 213 VAL A CA 1
ATOM 1600 C C . VAL A 1 227 ? 16.588 75.072 -12.927 1.00 7.72 213 VAL A C 1
ATOM 1601 O O . VAL A 1 227 ? 17.156 75.965 -12.287 1.00 8.90 213 VAL A O 1
ATOM 1605 N N . LEU A 1 228 ? 15.694 75.323 -13.849 1.00 11.07 214 LEU A N 1
ATOM 1606 C CA . LEU A 1 228 ? 15.234 76.669 -14.121 1.00 12.49 214 LEU A CA 1
ATOM 1607 C C . LEU A 1 228 ? 13.829 76.787 -13.566 1.00 12.47 214 LEU A C 1
ATOM 1608 O O . LEU A 1 228 ? 12.952 76.005 -13.939 1.00 13.26 214 LEU A O 1
ATOM 1613 N N . LEU A 1 229 ? 13.622 77.758 -12.710 1.00 9.05 215 LEU A N 1
ATOM 1614 C CA . LEU A 1 229 ? 12.356 77.960 -12.031 1.00 10.85 215 LEU A CA 1
ATOM 1615 C C . LEU A 1 229 ? 11.741 79.214 -12.646 1.00 12.89 215 LEU A C 1
ATOM 1616 O O . LEU A 1 229 ? 12.167 80.328 -12.338 1.00 14.71 215 LEU A O 1
ATOM 1621 N N . ASP A 1 230 ? 10.769 79.035 -13.529 1.00 12.35 216 ASP A N 1
ATOM 1622 C CA . ASP A 1 230 ? 10.126 80.155 -14.214 1.00 14.39 216 ASP A CA 1
ATOM 1623 C C . ASP A 1 230 ? 8.905 80.568 -13.402 1.00 14.78 216 ASP A C 1
ATOM 1624 O O . ASP A 1 230 ? 7.848 79.929 -13.458 1.00 15.08 216 ASP A O 1
ATOM 1629 N N . LEU A 1 231 ? 9.041 81.652 -12.647 1.00 15.88 217 LEU A N 1
ATOM 1630 C CA . LEU A 1 231 ? 7.952 82.120 -11.803 1.00 14.77 217 LEU A CA 1
ATOM 1631 C C . LEU A 1 231 ? 7.184 83.275 -12.410 1.00 16.06 217 LEU A C 1
ATOM 1632 O O . LEU A 1 231 ? 6.385 83.904 -11.699 1.00 16.59 217 LEU A O 1
ATOM 1637 N N . THR A 1 232 ? 7.407 83.581 -13.697 1.00 15.00 218 THR A N 1
ATOM 1638 C CA . THR A 1 232 ? 6.817 84.791 -14.249 1.00 13.83 218 THR A CA 1
ATOM 1639 C C . THR A 1 232 ? 5.303 84.713 -14.397 1.00 16.44 218 THR A C 1
ATOM 1640 O O . THR A 1 232 ? 4.670 85.760 -14.557 1.00 16.46 218 THR A O 1
ATOM 1644 N N . GLU A 1 233 ? 4.697 83.533 -14.340 1.00 17.80 219 GLU A N 1
ATOM 1645 C CA . GLU A 1 233 ? 3.238 83.452 -14.427 1.00 21.25 219 GLU A CA 1
ATOM 1646 C C . GLU A 1 233 ? 2.552 83.164 -13.094 1.00 22.29 219 GLU A C 1
ATOM 1647 O O . GLU A 1 233 ? 1.332 82.967 -13.070 1.00 24.53 219 GLU A O 1
ATOM 1653 N N . GLU A 1 234 ? 3.286 83.172 -11.984 1.00 22.04 220 GLU A N 1
ATOM 1654 C CA . GLU A 1 234 ? 2.689 83.011 -10.661 1.00 17.93 220 GLU A CA 1
ATOM 1655 C C . GLU A 1 234 ? 2.185 84.352 -10.145 1.00 15.94 220 GLU A C 1
ATOM 1656 O O . GLU A 1 234 ? 2.904 85.350 -10.211 1.00 15.40 220 GLU A O 1
ATOM 1662 N N . GLU A 1 235 ? 0.960 84.372 -9.612 1.00 14.83 221 GLU A N 1
ATOM 1663 C CA . GLU A 1 235 ? 0.450 85.589 -8.974 1.00 19.36 221 GLU A CA 1
ATOM 1664 C C . GLU A 1 235 ? 1.209 85.907 -7.693 1.00 20.44 221 GLU A C 1
ATOM 1665 O O . GLU A 1 235 ? 1.414 87.078 -7.348 1.00 21.27 221 GLU A O 1
ATOM 1671 N N . THR A 1 236 ? 1.598 84.883 -6.954 1.00 18.18 222 THR A N 1
ATOM 1672 C CA . THR A 1 236 ? 2.270 85.062 -5.678 1.00 20.09 222 THR A CA 1
ATOM 1673 C C . THR A 1 236 ? 3.510 84.203 -5.669 1.00 17.85 222 THR A C 1
ATOM 1674 O O . THR A 1 236 ? 3.452 83.047 -6.087 1.00 20.02 222 THR A O 1
ATOM 1678 N N . ILE A 1 237 ? 4.625 84.755 -5.203 1.00 18.56 223 ILE A N 1
ATOM 1679 C CA . ILE A 1 237 ? 5.777 83.940 -4.852 1.00 21.41 223 ILE A CA 1
ATOM 1680 C C . ILE A 1 237 ? 5.799 83.805 -3.332 1.00 18.89 223 ILE A C 1
ATOM 1681 O O . ILE A 1 237 ? 5.765 84.803 -2.600 1.00 19.11 223 ILE A O 1
ATOM 1686 N N . TYR A 1 238 ? 5.773 82.574 -2.855 1.00 15.79 224 TYR A N 1
ATOM 1687 C CA . TYR A 1 238 ? 5.586 82.334 -1.437 1.00 18.08 224 TYR A CA 1
ATOM 1688 C C . TYR A 1 238 ? 6.911 82.423 -0.688 1.00 17.00 224 TYR A C 1
ATOM 1689 O O . TYR A 1 238 ? 7.986 82.241 -1.256 1.00 16.40 224 TYR A O 1
ATOM 1698 N N . ALA A 1 239 ? 6.824 82.725 0.600 1.00 18.44 225 ALA A N 1
ATOM 1699 C CA . ALA A 1 239 ? 8.019 82.705 1.427 1.00 18.06 225 ALA A CA 1
ATOM 1700 C C . ALA A 1 239 ? 8.510 81.271 1.592 1.00 20.00 225 ALA A C 1
ATOM 1701 O O . ALA A 1 239 ? 7.721 80.341 1.827 1.00 16.35 225 ALA A O 1
ATOM 1703 N N . GLY A 1 240 ? 9.820 81.086 1.434 1.00 18.63 226 GLY A N 1
ATOM 1704 C CA . GLY A 1 240 ? 10.441 79.808 1.730 1.00 17.09 226 GLY A CA 1
ATOM 1705 C C . GLY A 1 240 ? 11.912 80.023 1.976 1.00 13.02 226 GLY A C 1
ATOM 1706 O O . GLY A 1 240 ? 12.496 80.988 1.470 1.00 11.19 226 GLY A O 1
ATOM 1707 N N . ASN A 1 241 ? 12.528 79.137 2.764 1.00 12.40 227 ASN A N 1
ATOM 1708 C CA . ASN A 1 241 ? 13.951 79.357 3.004 1.00 8.91 227 ASN A CA 1
ATOM 1709 C C . ASN A 1 241 ? 14.704 79.116 1.709 1.00 8.87 227 ASN A C 1
ATOM 1710 O O . ASN A 1 241 ? 14.239 78.414 0.811 1.00 10.23 227 ASN A O 1
ATOM 1715 N N . ARG A 1 242 ? 15.894 79.687 1.629 1.00 8.19 228 ARG A N 1
ATOM 1716 C CA . ARG A 1 242 ? 16.610 79.752 0.380 1.00 10.77 228 ARG A CA 1
ATOM 1717 C C . ARG A 1 242 ? 17.253 78.439 -0.021 1.00 13.62 228 ARG A C 1
ATOM 1718 O O . ARG A 1 242 ? 17.906 78.405 -1.068 1.00 14.10 228 ARG A O 1
ATOM 1726 N N . PHE A 1 243 ? 17.095 77.358 0.750 1.00 11.43 229 PHE A N 1
ATOM 1727 C CA . PHE A 1 243 ? 17.661 76.077 0.344 1.00 11.89 229 PHE A CA 1
ATOM 1728 C C . PHE A 1 243 ? 16.635 75.070 -0.145 1.00 8.61 229 PHE A C 1
ATOM 1729 O O . PHE A 1 243 ? 17.037 74.019 -0.664 1.00 7.93 229 PHE A O 1
ATOM 1737 N N . ILE A 1 244 ? 15.338 75.368 -0.016 1.00 7.51 230 ILE A N 1
ATOM 1738 C CA . ILE A 1 244 ? 14.297 74.424 -0.422 1.00 11.65 230 ILE A CA 1
ATOM 1739 C C . ILE A 1 244 ? 14.497 73.970 -1.865 1.00 10.01 230 ILE A C 1
ATOM 1740 O O . ILE A 1 244 ? 14.354 72.781 -2.177 1.00 8.48 230 ILE A O 1
ATOM 1745 N N . ILE A 1 245 ? 14.798 74.909 -2.773 1.00 6.86 231 ILE A N 1
ATOM 1746 C CA . ILE A 1 245 ? 14.859 74.560 -4.202 1.00 8.77 231 ILE A CA 1
ATOM 1747 C C . ILE A 1 245 ? 15.903 73.478 -4.444 1.00 10.27 231 ILE A C 1
ATOM 1748 O O . ILE A 1 245 ? 15.679 72.527 -5.210 1.00 10.45 231 ILE A O 1
ATOM 1753 N N . TYR A 1 246 ? 17.057 73.600 -3.795 1.00 6.70 232 TYR A N 1
ATOM 1754 C CA . TYR A 1 246 ? 18.107 72.604 -3.960 1.00 9.39 232 TYR A CA 1
ATOM 1755 C C . TYR A 1 246 ? 17.720 71.288 -3.333 1.00 11.11 232 TYR A C 1
ATOM 1756 O O . TYR A 1 246 ? 18.160 70.240 -3.800 1.00 14.83 232 TYR A O 1
ATOM 1765 N N . ALA A 1 247 ? 16.889 71.314 -2.290 1.00 10.74 233 ALA A N 1
ATOM 1766 C CA . ALA A 1 247 ? 16.486 70.081 -1.655 1.00 7.57 233 ALA A CA 1
ATOM 1767 C C . ALA A 1 247 ? 15.421 69.354 -2.457 1.00 11.66 233 ALA A C 1
ATOM 1768 O O . ALA A 1 247 ? 15.298 68.139 -2.319 1.00 15.21 233 ALA A O 1
ATOM 1770 N N . LEU A 1 248 ? 14.670 70.055 -3.307 1.00 7.79 234 LEU A N 1
ATOM 1771 C CA . LEU A 1 248 ? 13.693 69.430 -4.185 1.00 8.21 234 LEU A CA 1
ATOM 1772 C C . LEU A 1 248 ? 14.294 68.995 -5.516 1.00 11.16 234 LEU A C 1
ATOM 1773 O O . LEU A 1 248 ? 13.668 68.224 -6.242 1.00 11.43 234 LEU A O 1
ATOM 1778 N N . TYR A 1 249 ? 15.486 69.446 -5.847 1.00 9.65 235 TYR A N 1
ATOM 1779 C CA . TYR A 1 249 ? 16.168 69.046 -7.076 1.00 10.78 235 TYR A CA 1
ATOM 1780 C C . TYR A 1 249 ? 17.580 68.611 -6.721 1.00 15.10 235 TYR A C 1
ATOM 1781 O O . TYR A 1 249 ? 18.570 69.227 -7.149 1.00 13.34 235 TYR A O 1
ATOM 1790 N N . PRO A 1 250 ? 17.709 67.519 -5.957 1.00 14.20 236 PRO A N 1
ATOM 1791 C CA . PRO A 1 250 ? 19.040 67.094 -5.499 1.00 16.62 236 PRO A CA 1
ATOM 1792 C C . PRO A 1 250 ? 19.946 66.630 -6.636 1.00 16.43 236 PRO A C 1
ATOM 1793 O O . PRO A 1 250 ? 21.163 66.587 -6.458 1.00 18.40 236 PRO A O 1
ATOM 1797 N N . GLN A 1 251 ? 19.406 66.319 -7.806 1.00 13.84 237 GLN A N 1
ATOM 1798 C CA . GLN A 1 251 ? 20.255 65.944 -8.935 1.00 19.62 237 GLN A CA 1
ATOM 1799 C C . GLN A 1 251 ? 20.833 67.147 -9.681 1.00 20.03 237 GLN A C 1
ATOM 1800 O O . GLN A 1 251 ? 21.562 66.952 -10.658 1.00 20.02 237 GLN A O 1
ATOM 1806 N N . CYS A 1 252 ? 20.511 68.374 -9.266 1.00 16.74 238 CYS A N 1
ATOM 1807 C CA . CYS A 1 252 ? 20.979 69.593 -9.912 1.00 11.37 238 CYS A CA 1
ATOM 1808 C C . CYS A 1 252 ? 21.990 70.280 -9.011 1.00 10.79 238 CYS A C 1
ATOM 1809 O O . CYS A 1 252 ? 21.819 70.337 -7.792 1.00 9.34 238 CYS A O 1
ATOM 1812 N N . ASN A 1 253 ? 23.064 70.776 -9.597 1.00 9.48 239 ASN A N 1
ATOM 1813 C CA . ASN A 1 253 ? 24.024 71.512 -8.799 1.00 10.28 239 ASN A CA 1
ATOM 1814 C C . ASN A 1 253 ? 23.868 73.031 -8.942 1.00 8.19 239 ASN A C 1
ATOM 1815 O O . ASN A 1 253 ? 24.618 73.787 -8.318 1.00 9.34 239 ASN A O 1
ATOM 1820 N N . ILE A 1 254 ? 22.871 73.513 -9.683 1.00 7.94 240 ILE A N 1
ATOM 1821 C CA . ILE A 1 254 ? 22.745 74.953 -9.905 1.00 8.74 240 ILE A CA 1
ATOM 1822 C C . ILE A 1 254 ? 21.311 75.249 -10.319 1.00 8.29 240 ILE A C 1
ATOM 1823 O O . ILE A 1 254 ? 20.652 74.425 -10.967 1.00 11.41 240 ILE A O 1
ATOM 1828 N N . SER A 1 255 ? 20.836 76.449 -9.974 1.00 8.09 241 SER A N 1
ATOM 1829 C CA . SER A 1 255 ? 19.458 76.870 -10.214 1.00 9.84 241 SER A CA 1
ATOM 1830 C C . SER A 1 255 ? 19.422 78.277 -10.789 1.00 10.90 241 SER A C 1
ATOM 1831 O O . SER A 1 255 ? 20.266 79.121 -10.460 1.00 10.43 241 SER A O 1
ATOM 1834 N N . ILE A 1 256 ? 18.404 78.535 -11.613 1.00 9.48 242 ILE A N 1
ATOM 1835 C CA . ILE A 1 256 ? 18.051 79.879 -12.066 1.00 11.88 242 ILE A CA 1
ATOM 1836 C C . ILE A 1 256 ? 16.602 80.155 -11.688 1.00 9.32 242 ILE A C 1
ATOM 1837 O O . ILE A 1 256 ? 15.710 79.375 -12.048 1.00 10.84 242 ILE A O 1
ATOM 1842 N N . HIS A 1 257 ? 16.368 81.260 -10.982 1.00 8.43 243 HIS A N 1
ATOM 1843 C CA . HIS A 1 257 ? 15.031 81.807 -10.788 1.00 10.92 243 HIS A CA 1
ATOM 1844 C C . HIS A 1 257 ? 14.795 82.831 -11.881 1.00 9.00 243 HIS A C 1
ATOM 1845 O O . HIS A 1 257 ? 15.574 83.783 -12.009 1.00 10.00 243 HIS A O 1
ATOM 1852 N N . LYS A 1 258 ? 13.716 82.666 -12.635 1.00 7.01 244 LYS A N 1
ATOM 1853 C CA . LYS A 1 258 ? 13.288 83.649 -13.615 1.00 6.82 244 LYS A CA 1
ATOM 1854 C C . LYS A 1 258 ? 12.037 84.345 -13.086 1.00 8.59 244 LYS A C 1
ATOM 1855 O O . LYS A 1 258 ? 10.998 83.699 -12.930 1.00 12.17 244 LYS A O 1
ATOM 1861 N N . MET A 1 259 ? 12.140 85.655 -12.835 1.00 8.79 245 MET A N 1
ATOM 1862 C CA . MET A 1 259 ? 11.138 86.418 -12.091 1.00 11.09 245 MET A CA 1
ATOM 1863 C C . MET A 1 259 ? 10.939 87.780 -12.716 1.00 10.11 245 MET A C 1
ATOM 1864 O O . MET A 1 259 ? 11.818 88.311 -13.400 1.00 8.41 245 MET A O 1
ATOM 1869 N N . TRP A 1 260 ? 9.778 88.371 -12.433 1.00 10.05 246 TRP A N 1
ATOM 1870 C CA . TRP A 1 260 ? 9.545 89.760 -12.800 1.00 11.55 246 TRP A CA 1
ATOM 1871 C C . TRP A 1 260 ? 10.398 90.713 -11.961 1.00 13.81 246 TRP A C 1
ATOM 1872 O O . TRP A 1 260 ? 10.460 90.583 -10.740 1.00 12.16 246 TRP A O 1
ATOM 1883 N N . GLY A 1 261 ? 11.026 91.696 -12.606 1.00 12.29 247 GLY A N 1
ATOM 1884 C CA . GLY A 1 261 ? 11.651 92.792 -11.894 1.00 9.27 247 GLY A CA 1
ATOM 1885 C C . GLY A 1 261 ? 10.652 93.852 -11.472 1.00 11.68 247 GLY A C 1
ATOM 1886 O O . GLY A 1 261 ? 9.434 93.663 -11.504 1.00 11.44 247 GLY A O 1
ATOM 1887 N N . PHE A 1 262 ? 11.198 95.001 -11.071 1.00 14.05 248 PHE A N 1
ATOM 1888 C CA . PHE A 1 262 ? 10.430 96.107 -10.493 1.00 16.35 248 PHE A CA 1
ATOM 1889 C C . PHE A 1 262 ? 9.245 96.500 -11.367 1.00 17.18 248 PHE A C 1
ATOM 1890 O O . PHE A 1 262 ? 9.413 96.894 -12.528 1.00 16.23 248 PHE A O 1
ATOM 1898 N N . GLN A 1 263 ? 8.044 96.403 -10.798 1.00 10.63 249 GLN A N 1
ATOM 1899 C CA . GLN A 1 263 ? 6.818 96.778 -11.492 1.00 11.26 249 GLN A CA 1
ATOM 1900 C C . GLN A 1 263 ? 6.720 96.088 -12.858 1.00 11.60 249 GLN A C 1
ATOM 1901 O O . GLN A 1 263 ? 6.198 96.652 -13.821 1.00 11.80 249 GLN A O 1
ATOM 1907 N N . LYS A 1 264 ? 7.228 94.855 -12.945 1.00 11.27 250 LYS A N 1
ATOM 1908 C CA . LYS A 1 264 ? 7.202 94.061 -14.174 1.00 12.43 250 LYS A CA 1
ATOM 1909 C C . LYS A 1 264 ? 7.858 94.786 -15.342 1.00 13.90 250 LYS A C 1
ATOM 1910 O O . LYS A 1 264 ? 7.529 94.527 -16.500 1.00 13.62 250 LYS A O 1
ATOM 1916 N N . GLN A 1 265 ? 8.829 95.667 -15.067 1.00 15.60 251 GLN A N 1
ATOM 1917 C CA . GLN A 1 265 ? 9.445 96.437 -16.156 1.00 16.23 251 GLN A CA 1
ATOM 1918 C C . GLN A 1 265 ? 10.486 95.646 -16.925 1.00 16.00 251 GLN A C 1
ATOM 1919 O O . GLN A 1 265 ? 10.793 95.980 -18.075 1.00 16.63 251 GLN A O 1
ATOM 1925 N N . ASN A 1 266 ? 11.072 94.646 -16.300 1.00 14.06 252 ASN A N 1
ATOM 1926 C CA . ASN A 1 266 ? 12.068 93.807 -16.935 1.00 13.13 252 ASN A CA 1
ATOM 1927 C C . ASN A 1 266 ? 12.007 92.453 -16.246 1.00 9.13 252 ASN A C 1
ATOM 1928 O O . ASN A 1 266 ? 11.196 92.239 -15.341 1.00 13.78 252 ASN A O 1
ATOM 1933 N N . ILE A 1 267 ? 12.905 91.560 -16.650 1.00 8.04 253 ILE A N 1
ATOM 1934 C CA . ILE A 1 267 ? 12.965 90.179 -16.172 1.00 10.39 253 ILE A CA 1
ATOM 1935 C C . ILE A 1 267 ? 14.253 90.016 -15.369 1.00 10.22 253 ILE A C 1
ATOM 1936 O O . ILE A 1 267 ? 15.307 90.540 -15.749 1.00 15.73 253 ILE A O 1
ATOM 1941 N N . VAL A 1 268 ? 14.171 89.317 -14.242 1.00 9.05 254 VAL A N 1
ATOM 1942 C CA . VAL A 1 268 ? 15.329 89.065 -13.396 1.00 10.83 254 VAL A CA 1
ATOM 1943 C C . VAL A 1 268 ? 15.651 87.584 -13.465 1.00 9.78 254 VAL A C 1
ATOM 1944 O O . VAL A 1 268 ? 14.752 86.739 -13.317 1.00 9.49 254 VAL A O 1
ATOM 1948 N N . PHE A 1 269 ? 16.927 87.274 -13.688 1.00 7.60 255 PHE A N 1
ATOM 1949 C CA . PHE A 1 269 ? 17.461 85.924 -13.606 1.00 7.48 255 PHE A CA 1
ATOM 1950 C C . PHE A 1 269 ? 18.399 85.925 -12.417 1.00 10.42 255 PHE A C 1
ATOM 1951 O O . PHE A 1 269 ? 19.343 86.725 -12.376 1.00 13.21 255 PHE A O 1
ATOM 1959 N N . ALA A 1 270 ? 18.120 85.068 -11.440 1.00 7.29 256 ALA A N 1
ATOM 1960 C CA . ALA A 1 270 ? 18.949 84.926 -10.251 1.00 10.68 256 ALA A CA 1
ATOM 1961 C C . ALA A 1 270 ? 19.499 83.510 -10.261 1.00 12.66 256 ALA A C 1
ATOM 1962 O O . ALA A 1 270 ? 18.732 82.548 -10.326 1.00 12.17 256 ALA A O 1
ATOM 1964 N N . THR A 1 271 ? 20.811 83.377 -10.242 1.00 12.78 257 THR A N 1
ATOM 1965 C CA . THR A 1 271 ? 21.459 82.084 -10.420 1.00 11.68 257 THR A CA 1
ATOM 1966 C C . THR A 1 271 ? 22.213 81.732 -9.138 1.00 11.49 257 THR A C 1
ATOM 1967 O O . THR A 1 271 ? 22.806 82.608 -8.507 1.00 13.81 257 THR A O 1
ATOM 1971 N N . GLY A 1 272 ? 22.142 80.471 -8.709 1.00 10.65 258 GLY A N 1
ATOM 1972 C CA . GLY A 1 272 ? 22.756 80.059 -7.453 1.00 9.69 258 GLY A CA 1
ATOM 1973 C C . GLY A 1 272 ? 23.190 78.611 -7.489 1.00 11.22 258 GLY A C 1
ATOM 1974 O O . GLY A 1 272 ? 22.543 77.776 -8.115 1.00 11.61 258 GLY A O 1
ATOM 1975 N N . LYS A 1 273 ? 24.278 78.303 -6.782 1.00 12.76 259 LYS A N 1
ATOM 1976 C CA . LYS A 1 273 ? 24.772 76.941 -6.684 1.00 11.96 259 LYS A CA 1
ATOM 1977 C C . LYS A 1 273 ? 24.083 76.187 -5.561 1.00 12.93 259 LYS A C 1
ATOM 1978 O O . LYS A 1 273 ? 23.674 76.773 -4.558 1.00 12.70 259 LYS A O 1
ATOM 1984 N N . SER A 1 274 ? 24.021 74.859 -5.711 1.00 13.06 260 SER A N 1
ATOM 1985 C CA . SER A 1 274 ? 23.349 74.040 -4.717 1.00 12.17 260 SER A CA 1
ATOM 1986 C C . SER A 1 274 ? 24.245 73.843 -3.501 1.00 12.91 260 SER A C 1
ATOM 1987 O O . SER A 1 274 ? 25.458 73.701 -3.631 1.00 14.09 260 SER A O 1
ATOM 1990 N N . ILE A 1 275 ? 23.637 73.801 -2.303 1.00 12.56 261 ILE A N 1
ATOM 1991 C CA . ILE A 1 275 ? 24.393 73.477 -1.093 1.00 17.29 261 ILE A CA 1
ATOM 1992 C C . ILE A 1 275 ? 24.459 71.982 -0.834 1.00 18.43 261 ILE A C 1
ATOM 1993 O O . ILE A 1 275 ? 25.233 71.552 0.032 1.00 16.90 261 ILE A O 1
ATOM 1998 N N . PHE A 1 276 ? 23.677 71.172 -1.545 1.00 15.84 262 PHE A N 1
ATOM 1999 C CA . PHE A 1 276 ? 23.730 69.716 -1.393 1.00 18.15 262 PHE A CA 1
ATOM 2000 C C . PHE A 1 276 ? 24.605 69.046 -2.436 1.00 19.87 262 PHE A C 1
ATOM 2001 O O . PHE A 1 276 ? 25.307 68.097 -2.114 1.00 25.05 262 PHE A O 1
ATOM 2009 N N . ASP A 1 277 ? 24.616 69.536 -3.671 1.00 20.27 263 ASP A N 1
ATOM 2010 C CA . ASP A 1 277 ? 25.554 69.078 -4.713 1.00 21.59 263 ASP A CA 1
ATOM 2011 C C . ASP A 1 277 ? 26.398 70.292 -5.098 1.00 19.59 263 ASP A C 1
ATOM 2012 O O . ASP A 1 277 ? 26.020 71.083 -5.969 1.00 18.94 263 ASP A O 1
ATOM 2017 N N . ARG A 1 278 ? 27.549 70.430 -4.448 1.00 21.61 264 ARG A N 1
ATOM 2018 C CA . ARG A 1 278 ? 28.410 71.599 -4.569 1.00 24.61 264 ARG A CA 1
ATOM 2019 C C . ARG A 1 278 ? 29.366 71.521 -5.764 1.00 26.73 264 ARG A C 1
ATOM 2020 O O . ARG A 1 278 ? 30.389 72.210 -5.780 1.00 30.58 264 ARG A O 1
ATOM 2028 N N . SER A 1 279 ? 29.030 70.753 -6.800 1.00 24.97 265 SER A N 1
ATOM 2029 C CA . SER A 1 279 ? 29.958 70.464 -7.884 1.00 24.47 265 SER A CA 1
ATOM 2030 C C . SER A 1 279 ? 29.888 71.430 -9.074 1.00 24.22 265 SER A C 1
ATOM 2031 O O . SER A 1 279 ? 30.629 71.222 -10.035 1.00 24.00 265 SER A O 1
ATOM 2034 N N . SER A 1 280 ? 29.043 72.468 -9.056 1.00 21.18 266 SER A N 1
ATOM 2035 C CA . SER A 1 280 ? 28.876 73.294 -10.259 1.00 21.73 266 SER A CA 1
ATOM 2036 C C . SER A 1 280 ? 30.166 73.991 -10.671 1.00 25.20 266 SER A C 1
ATOM 2037 O O . SER A 1 280 ? 30.833 74.632 -9.851 1.00 27.06 266 SER A O 1
ATOM 2040 N N . ARG A 1 281 ? 30.468 73.927 -11.972 1.00 27.04 267 ARG A N 1
ATOM 2041 C CA . ARG A 1 281 ? 31.698 74.476 -12.539 1.00 27.60 267 ARG A CA 1
ATOM 2042 C C . ARG A 1 281 ? 31.521 75.884 -13.105 1.00 25.16 267 ARG A C 1
ATOM 2043 O O . ARG A 1 281 ? 32.455 76.426 -13.706 1.00 25.21 267 ARG A O 1
ATOM 2051 N N . THR A 1 282 ? 30.348 76.481 -12.941 1.00 21.49 268 THR A N 1
ATOM 2052 C CA . THR A 1 282 ? 30.082 77.814 -13.453 1.00 21.45 268 THR A CA 1
ATOM 2053 C C . THR A 1 282 ? 30.574 78.860 -12.457 1.00 23.60 268 THR A C 1
ATOM 2054 O O . THR A 1 282 ? 30.416 78.702 -11.241 1.00 23.36 268 THR A O 1
ATOM 2058 N N . ASN A 1 283 ? 31.218 79.906 -12.973 1.00 23.55 269 ASN A N 1
ATOM 2059 C CA . ASN A 1 283 ? 31.477 81.122 -12.201 1.00 24.82 269 ASN A CA 1
ATOM 2060 C C . ASN A 1 283 ? 30.283 82.034 -12.438 1.00 23.86 269 ASN A C 1
ATOM 2061 O O . ASN A 1 283 ? 30.201 82.707 -13.471 1.00 22.82 269 ASN A O 1
ATOM 2066 N N . ILE A 1 284 ? 29.344 82.046 -11.493 1.00 20.07 270 ILE A N 1
ATOM 2067 C CA . ILE A 1 284 ? 28.072 82.706 -11.757 1.00 18.86 270 ILE A CA 1
ATOM 2068 C C . ILE A 1 284 ? 28.266 84.212 -11.900 1.00 19.75 270 ILE A C 1
ATOM 2069 O O . ILE A 1 284 ? 27.801 84.812 -12.872 1.00 19.65 270 ILE A O 1
ATOM 2074 N N . GLY A 1 285 ? 28.959 84.844 -10.940 1.00 20.89 271 GLY A N 1
ATOM 2075 C CA . GLY A 1 285 ? 29.160 86.283 -11.007 1.00 27.36 271 GLY A CA 1
ATOM 2076 C C . GLY A 1 285 ? 29.743 86.730 -12.331 1.00 28.84 271 GLY A C 1
ATOM 2077 O O . GLY A 1 285 ? 29.302 87.727 -12.911 1.00 27.53 271 GLY A O 1
ATOM 2078 N N . GLU A 1 286 ? 30.704 85.968 -12.857 1.00 28.21 272 GLU A N 1
ATOM 2079 C CA . GLU A 1 286 ? 31.295 86.340 -14.139 1.00 31.75 272 GLU A CA 1
ATOM 2080 C C . GLU A 1 286 ? 30.320 86.107 -15.283 1.00 26.64 272 GLU A C 1
ATOM 2081 O O . GLU A 1 286 ? 30.286 86.887 -16.241 1.00 24.92 272 GLU A O 1
ATOM 2087 N N . LEU A 1 287 ? 29.494 85.063 -15.190 1.00 24.45 273 LEU A N 1
ATOM 2088 C CA . LEU A 1 287 ? 28.494 84.834 -16.229 1.00 25.14 273 LEU A CA 1
ATOM 2089 C C . LEU A 1 287 ? 27.476 85.976 -16.285 1.00 27.50 273 LEU A C 1
ATOM 2090 O O . LEU A 1 287 ? 27.156 86.483 -17.369 1.00 28.49 273 LEU A O 1
ATOM 2095 N N . MET A 1 288 ? 26.959 86.401 -15.123 1.00 27.96 274 MET A N 1
ATOM 2096 C CA . MET A 1 288 ? 25.982 87.491 -15.095 1.00 28.58 274 MET A CA 1
ATOM 2097 C C . MET A 1 288 ? 26.581 88.812 -15.569 1.00 27.46 274 MET A C 1
ATOM 2098 O O . MET A 1 288 ? 25.856 89.663 -16.095 1.00 24.54 274 MET A O 1
ATOM 2103 N N . LEU A 1 289 ? 27.892 89.000 -15.388 1.00 29.93 275 LEU A N 1
ATOM 2104 C CA . LEU A 1 289 ? 28.532 90.261 -15.745 1.00 32.68 275 LEU A CA 1
ATOM 2105 C C . LEU A 1 289 ? 28.331 90.607 -17.213 1.00 33.51 275 LEU A C 1
ATOM 2106 O O . LEU A 1 289 ? 28.220 91.787 -17.559 1.00 31.33 275 LEU A O 1
ATOM 2111 N N . LYS A 1 290 ? 28.275 89.602 -18.089 1.00 34.14 276 LYS A N 1
ATOM 2112 C CA . LYS A 1 290 ? 28.096 89.889 -19.511 1.00 37.04 276 LYS A CA 1
ATOM 2113 C C . LYS A 1 290 ? 26.786 90.612 -19.786 1.00 34.57 276 LYS A C 1
ATOM 2114 O O . LYS A 1 290 ? 26.678 91.353 -20.772 1.00 37.61 276 LYS A O 1
ATOM 2120 N N . TYR A 1 291 ? 25.793 90.441 -18.914 1.00 30.36 277 TYR A N 1
ATOM 2121 C CA . TYR A 1 291 ? 24.468 91.005 -19.117 1.00 27.78 277 TYR A CA 1
ATOM 2122 C C . TYR A 1 291 ? 24.189 92.196 -18.202 1.00 29.73 277 TYR A C 1
ATOM 2123 O O . TYR A 1 291 ? 23.025 92.545 -17.976 1.00 28.89 277 TYR A O 1
ATOM 2132 N N . GLY A 1 292 ? 25.237 92.831 -17.675 1.00 19.63 278 GLY A N 1
ATOM 2133 C CA . GLY A 1 292 ? 25.082 93.976 -16.814 1.00 21.60 278 GLY A CA 1
ATOM 2134 C C . GLY A 1 292 ? 24.816 93.669 -15.357 1.00 21.81 278 GLY A C 1
ATOM 2135 O O . GLY A 1 292 ? 24.556 94.600 -14.585 1.00 23.88 278 GLY A O 1
ATOM 2136 N N . GLY A 1 293 ? 24.870 92.410 -14.955 1.00 21.16 279 GLY A N 1
ATOM 2137 C CA . GLY A 1 293 ? 24.694 92.013 -13.581 1.00 19.72 279 GLY A CA 1
ATOM 2138 C C . GLY A 1 293 ? 26.011 91.759 -12.880 1.00 21.99 279 GLY A C 1
ATOM 2139 O O . GLY A 1 293 ? 27.028 92.402 -13.160 1.00 21.07 279 GLY A O 1
ATOM 2140 N N . GLY A 1 294 ? 26.001 90.802 -11.959 1.00 20.40 280 GLY A N 1
ATOM 2141 C CA . GLY A 1 294 ? 27.201 90.477 -11.205 1.00 21.18 280 GLY A CA 1
ATOM 2142 C C . GLY A 1 294 ? 26.848 89.588 -10.027 1.00 20.03 280 GLY A C 1
ATOM 2143 O O . GLY A 1 294 ? 25.688 89.200 -9.849 1.00 19.78 280 GLY A O 1
ATOM 2144 N N . GLY A 1 295 ? 27.857 89.303 -9.210 1.00 16.65 281 GLY A N 1
ATOM 2145 C CA . GLY A 1 295 ? 27.690 88.511 -8.007 1.00 15.34 281 GLY A CA 1
ATOM 2146 C C . GLY A 1 295 ? 29.045 87.974 -7.609 1.00 20.51 281 GLY A C 1
ATOM 2147 O O . GLY A 1 295 ? 30.034 88.690 -7.762 1.00 17.22 281 GLY A O 1
ATOM 2148 N N . HIS A 1 296 ? 29.118 86.738 -7.094 1.00 22.10 282 HIS A N 1
ATOM 2149 C CA . HIS A 1 296 ? 30.399 86.059 -6.919 1.00 27.39 282 HIS A CA 1
ATOM 2150 C C . HIS A 1 296 ? 30.315 84.688 -7.589 1.00 25.69 282 HIS A C 1
ATOM 2151 O O . HIS A 1 296 ? 29.352 84.415 -8.326 1.00 15.72 282 HIS A O 1
ATOM 2158 N N . ALA A 1 297 ? 31.316 83.825 -7.356 1.00 25.42 283 ALA A N 1
ATOM 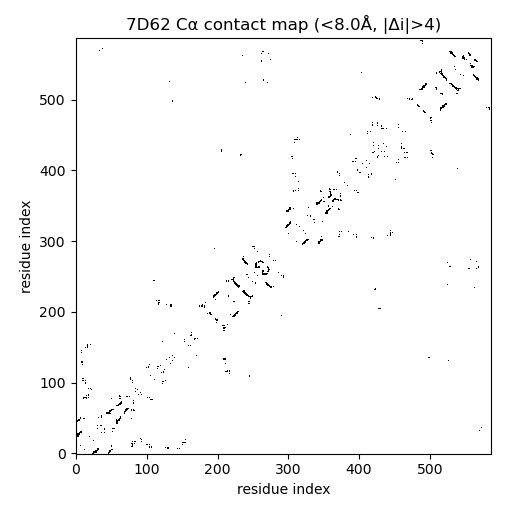2159 C CA . ALA A 1 297 ? 31.344 82.526 -8.035 1.00 22.08 283 ALA A CA 1
ATOM 2160 C C . ALA A 1 297 ? 30.056 81.736 -7.821 1.00 18.14 283 ALA A C 1
ATOM 2161 O O . ALA A 1 297 ? 29.565 81.083 -8.748 1.00 18.71 283 ALA A O 1
ATOM 2163 N N . ALA A 1 298 ? 29.463 81.822 -6.628 1.00 18.01 284 ALA A N 1
ATOM 2164 C CA . ALA A 1 298 ? 28.393 80.921 -6.222 1.00 17.83 284 ALA A CA 1
ATOM 2165 C C . ALA A 1 298 ? 26.973 81.498 -6.325 1.00 18.18 284 ALA A C 1
ATOM 2166 O O . ALA A 1 298 ? 26.013 80.776 -6.033 1.00 16.22 284 ALA A O 1
ATOM 2168 N N . ALA A 1 299 ? 26.805 82.767 -6.695 1.00 16.05 285 ALA A N 1
ATOM 2169 C CA . ALA A 1 299 ? 25.498 83.413 -6.739 1.00 14.76 285 ALA A CA 1
ATOM 2170 C C . ALA A 1 299 ? 25.629 84.738 -7.467 1.00 14.68 285 ALA A C 1
ATOM 2171 O O . ALA A 1 299 ? 26.630 85.435 -7.308 1.00 19.62 285 ALA A O 1
ATOM 2173 N N . GLY A 1 300 ? 24.610 85.095 -8.231 1.00 10.71 286 GLY A N 1
ATOM 2174 C CA . GLY A 1 300 ? 24.592 86.366 -8.936 1.00 12.73 286 GLY A CA 1
ATOM 2175 C C . GLY A 1 300 ? 23.237 86.544 -9.585 1.00 16.46 286 GLY A C 1
ATOM 2176 O O . GLY A 1 300 ? 22.403 85.629 -9.584 1.00 14.70 286 GLY A O 1
ATOM 2177 N N . THR A 1 301 ? 23.008 87.752 -10.107 1.00 14.64 287 THR A N 1
ATOM 2178 C CA . THR A 1 301 ? 21.757 88.058 -10.801 1.00 15.93 287 THR A CA 1
ATOM 2179 C C . THR A 1 301 ? 22.025 88.993 -11.975 1.00 14.02 287 THR A C 1
ATOM 2180 O O . THR A 1 301 ? 23.090 89.598 -12.102 1.00 10.38 287 THR A O 1
ATOM 2184 N N . CYS A 1 302 ? 21.020 89.141 -12.830 1.00 12.72 288 CYS A N 1
ATOM 2185 C CA . CYS A 1 302 ? 21.066 90.147 -13.868 1.00 12.90 288 CYS A CA 1
ATOM 2186 C C . CYS A 1 302 ? 19.634 90.532 -14.170 1.00 14.14 288 CYS A C 1
ATOM 2187 O O . CYS A 1 302 ? 18.705 89.772 -13.883 1.00 13.80 288 CYS A O 1
ATOM 2190 N N . GLN A 1 303 ? 19.464 91.725 -14.742 1.00 12.09 289 GLN A N 1
ATOM 2191 C CA . GLN A 1 303 ? 18.166 92.227 -15.160 1.00 13.14 289 GLN A CA 1
ATOM 2192 C C . GLN A 1 303 ? 18.170 92.365 -16.669 1.00 15.05 289 GLN A C 1
ATOM 2193 O O . GLN A 1 303 ? 19.063 93.009 -17.236 1.00 15.50 289 GLN A O 1
ATOM 2199 N N . ILE A 1 304 ? 17.141 91.832 -17.305 1.00 13.26 290 ILE A N 1
ATOM 2200 C CA . ILE A 1 304 ? 17.121 91.676 -18.746 1.00 11.81 290 ILE A CA 1
ATOM 2201 C C . ILE A 1 304 ? 15.850 92.321 -19.288 1.00 13.04 290 ILE A C 1
ATOM 2202 O O . ILE A 1 304 ? 14.780 92.200 -18.681 1.00 11.36 290 ILE A O 1
ATOM 2207 N N . ALA A 1 305 ? 15.963 92.995 -20.434 1.00 12.08 291 ALA A N 1
ATOM 2208 C CA . ALA A 1 305 ? 14.774 93.550 -21.067 1.00 12.78 291 ALA A CA 1
ATOM 2209 C C . ALA A 1 305 ? 13.835 92.431 -21.506 1.00 12.51 291 ALA A C 1
ATOM 2210 O O . ALA A 1 305 ? 14.264 91.340 -21.911 1.00 12.33 291 ALA A O 1
ATOM 2212 N N . ILE A 1 306 ? 12.534 92.718 -21.435 1.00 13.67 292 ILE A N 1
ATOM 2213 C CA . ILE A 1 306 ? 11.539 91.691 -21.746 1.00 17.61 292 ILE A CA 1
ATOM 2214 C C . ILE A 1 306 ? 11.796 91.111 -23.127 1.00 21.04 292 ILE A C 1
ATOM 2215 O O . ILE A 1 306 ? 11.757 89.890 -23.321 1.00 20.04 292 ILE A O 1
ATOM 2220 N N . GLU A 1 307 ? 12.138 91.972 -24.092 1.00 20.82 293 GLU A N 1
ATOM 2221 C CA . GLU A 1 307 ? 12.401 91.528 -25.462 1.00 24.39 293 GLU A CA 1
ATOM 2222 C C . GLU A 1 307 ? 13.681 90.698 -25.592 1.00 22.45 293 GLU A C 1
ATOM 2223 O O . GLU A 1 307 ? 13.851 90.019 -26.613 1.00 25.16 293 GLU A O 1
ATOM 2229 N N . ASP A 1 308 ? 14.597 90.744 -24.618 1.00 18.40 294 ASP A N 1
ATOM 2230 C CA . ASP A 1 308 ? 15.819 89.937 -24.666 1.00 19.94 294 ASP A CA 1
ATOM 2231 C C . ASP A 1 308 ? 15.754 88.689 -23.790 1.00 17.01 294 ASP A C 1
ATOM 2232 O O . ASP A 1 308 ? 16.709 87.902 -23.788 1.00 14.43 294 ASP A O 1
ATOM 2237 N N . ALA A 1 309 ? 14.668 88.491 -23.049 1.00 12.45 295 ALA A N 1
ATOM 2238 C CA . ALA A 1 309 ? 14.648 87.472 -22.002 1.00 14.00 295 ALA A CA 1
ATOM 2239 C C . ALA A 1 309 ? 14.748 86.062 -22.559 1.00 13.64 295 ALA A C 1
ATOM 2240 O O . ALA A 1 309 ? 15.375 85.198 -21.934 1.00 12.22 295 ALA A O 1
ATOM 2242 N N . ASP A 1 310 ? 14.092 85.792 -23.694 1.00 15.42 296 ASP A N 1
ATOM 2243 C CA . ASP A 1 310 ? 14.147 84.457 -24.281 1.00 16.35 296 ASP A CA 1
ATOM 2244 C C . ASP A 1 310 ? 15.555 84.122 -24.756 1.00 16.65 296 ASP A C 1
ATOM 2245 O O . ASP A 1 310 ? 16.025 82.997 -24.571 1.00 14.09 296 ASP A O 1
ATOM 2250 N N . ARG A 1 311 ? 16.221 85.074 -25.414 1.00 14.86 297 ARG A N 1
ATOM 2251 C CA . ARG A 1 311 ? 17.595 84.853 -25.859 1.00 16.78 297 ARG A CA 1
ATOM 2252 C C . ARG A 1 311 ? 18.534 84.641 -24.677 1.00 15.11 297 ARG A C 1
ATOM 2253 O O . ARG A 1 311 ? 19.361 83.720 -24.692 1.00 14.98 297 ARG A O 1
ATOM 2261 N N . VAL A 1 312 ? 18.414 85.464 -23.632 1.00 13.34 298 VAL A N 1
ATOM 2262 C CA . VAL A 1 312 ? 19.337 85.343 -22.503 1.00 12.50 298 VAL A CA 1
ATOM 2263 C C . VAL A 1 312 ? 19.067 84.063 -21.710 1.00 11.70 298 VAL A C 1
ATOM 2264 O O . VAL A 1 312 ? 19.999 83.388 -21.280 1.00 11.73 298 VAL A O 1
ATOM 2268 N N . GLU A 1 313 ? 17.796 83.695 -21.526 1.00 12.64 299 GLU A N 1
ATOM 2269 C CA . GLU A 1 313 ? 17.491 82.413 -20.894 1.00 13.90 299 GLU A CA 1
ATOM 2270 C C . GLU A 1 313 ? 18.219 81.265 -21.592 1.00 16.55 299 GLU A C 1
ATOM 2271 O O . GLU A 1 313 ? 18.894 80.452 -20.941 1.00 15.83 299 GLU A O 1
ATOM 2277 N N . LYS A 1 314 ? 18.107 81.182 -22.925 1.00 18.38 300 LYS A N 1
ATOM 2278 C CA . LYS A 1 314 ? 18.741 80.071 -23.632 1.00 15.51 300 LYS A CA 1
ATOM 2279 C C . LYS A 1 314 ? 20.262 80.149 -23.525 1.00 19.31 300 LYS A C 1
ATOM 2280 O O . LYS A 1 314 ? 20.943 79.120 -23.424 1.00 15.51 300 LYS A O 1
ATOM 2286 N N . ALA A 1 315 ? 20.816 81.361 -23.551 1.00 17.51 301 ALA A N 1
ATOM 2287 C CA . ALA A 1 315 ? 22.266 81.508 -23.464 1.00 15.44 301 ALA A CA 1
ATOM 2288 C C . ALA A 1 315 ? 22.795 81.098 -22.088 1.00 14.41 301 ALA A C 1
ATOM 2289 O O . ALA A 1 315 ? 23.869 80.493 -21.985 1.00 15.21 301 ALA A O 1
ATOM 2291 N N . LEU A 1 316 ? 22.072 81.442 -21.021 1.00 12.87 302 LEU A N 1
ATOM 2292 C CA . LEU A 1 316 ? 22.460 81.023 -19.675 1.00 12.28 302 LEU A CA 1
ATOM 2293 C C . LEU A 1 316 ? 22.416 79.504 -19.540 1.00 13.74 302 LEU A C 1
ATOM 2294 O O . LEU A 1 316 ? 23.353 78.888 -19.028 1.00 16.63 302 LEU A O 1
ATOM 2299 N N . ILE A 1 317 ? 21.320 78.882 -19.993 1.00 14.91 303 ILE A N 1
ATOM 2300 C CA . ILE A 1 317 ? 21.180 77.424 -19.931 1.00 13.14 303 ILE A CA 1
ATOM 2301 C C . ILE A 1 317 ? 22.301 76.738 -20.705 1.00 16.26 303 ILE A C 1
ATOM 2302 O O . ILE A 1 317 ? 22.922 75.777 -20.226 1.00 15.29 303 ILE A O 1
ATOM 2307 N N . THR A 1 318 ? 22.526 77.191 -21.937 1.00 15.76 304 THR A N 1
ATOM 2308 C CA . THR A 1 318 ? 23.567 76.618 -22.791 1.00 22.85 304 THR A CA 1
ATOM 2309 C C . THR A 1 318 ? 24.912 76.640 -22.089 1.00 21.19 304 THR A C 1
ATOM 2310 O O . THR A 1 318 ? 25.611 75.621 -22.002 1.00 21.31 304 THR A O 1
ATOM 2314 N N . GLN A 1 319 ? 25.283 77.804 -21.564 1.00 20.38 305 GLN A N 1
ATOM 2315 C CA . GLN A 1 319 ? 26.595 77.956 -20.953 1.00 20.85 305 GLN A CA 1
ATOM 2316 C C . GLN A 1 319 ? 26.698 77.144 -19.668 1.00 21.08 305 GLN A C 1
ATOM 2317 O O . GLN A 1 319 ? 27.689 76.442 -19.445 1.00 22.04 305 GLN A O 1
ATOM 2323 N N . ILE A 1 320 ? 25.677 77.207 -18.815 1.00 16.25 306 ILE A N 1
ATOM 2324 C CA . ILE A 1 320 ? 25.711 76.395 -17.603 1.00 15.19 306 ILE A CA 1
ATOM 2325 C C . ILE A 1 320 ? 25.771 74.909 -17.962 1.00 16.09 306 ILE A C 1
ATOM 2326 O O . ILE A 1 320 ? 26.557 74.147 -17.384 1.00 24.16 306 ILE A O 1
ATOM 2331 N N . ASN A 1 321 ? 25.003 74.476 -18.970 1.00 20.92 307 ASN A N 1
ATOM 2332 C CA . ASN A 1 321 ? 25.064 73.072 -19.380 1.00 18.04 307 ASN A CA 1
ATOM 2333 C C . ASN A 1 321 ? 26.432 72.712 -19.949 1.00 22.73 307 ASN A C 1
ATOM 2334 O O . ASN A 1 321 ? 26.915 71.591 -19.771 1.00 22.60 307 ASN A O 1
ATOM 2339 N N . ALA A 1 322 ? 27.065 73.627 -20.661 1.00 24.23 308 ALA A N 1
ATOM 2340 C CA . ALA A 1 322 ? 28.395 73.311 -21.149 1.00 28.62 308 ALA A CA 1
ATOM 2341 C C . ALA A 1 322 ? 29.431 73.274 -20.029 1.00 32.00 308 ALA A C 1
ATOM 2342 O O . ALA A 1 322 ? 30.440 72.569 -20.164 1.00 34.12 308 ALA A O 1
ATOM 2344 N N . ASP A 1 323 ? 29.211 74.008 -18.932 1.00 29.29 309 ASP A N 1
ATOM 2345 C CA . ASP A 1 323 ? 30.155 73.998 -17.813 1.00 31.92 309 ASP A CA 1
ATOM 2346 C C . ASP A 1 323 ? 30.052 72.719 -16.986 1.00 34.39 309 ASP A C 1
ATOM 2347 O O . ASP A 1 323 ? 31.056 72.250 -16.445 1.00 38.08 309 ASP A O 1
ATOM 2352 N N . GLY A 1 324 ? 28.852 72.162 -16.843 1.00 35.26 310 GLY A N 1
ATOM 2353 C CA . GLY A 1 324 ? 28.635 70.999 -15.984 1.00 37.32 310 GLY A CA 1
ATOM 2354 C C . GLY A 1 324 ? 28.509 71.276 -14.475 1.00 35.99 310 GLY A C 1
ATOM 2355 O O . GLY A 1 324 ? 28.909 72.339 -13.970 1.00 31.26 310 GLY A O 1
ATOM 2357 N N . SER B 1 17 ? -28.426 84.161 -31.021 1.00 56.63 3 SER B N 1
ATOM 2358 C CA . SER B 1 17 ? -27.881 83.069 -30.223 1.00 58.97 3 SER B CA 1
ATOM 2359 C C . SER B 1 17 ? -26.373 82.962 -30.335 1.00 56.89 3 SER B C 1
ATOM 2360 O O . SER B 1 17 ? -25.703 82.643 -29.356 1.00 58.96 3 SER B O 1
ATOM 2363 N N . LEU B 1 18 ? -25.841 83.215 -31.529 1.00 55.57 4 LEU B N 1
ATOM 2364 C CA . LEU B 1 18 ? -24.412 83.048 -31.766 1.00 55.19 4 LEU B CA 1
ATOM 2365 C C . LEU B 1 18 ? -23.608 84.054 -30.954 1.00 55.09 4 LEU B C 1
ATOM 2366 O O . LEU B 1 18 ? -23.901 85.253 -30.966 1.00 57.26 4 LEU B O 1
ATOM 2371 N N . LYS B 1 19 ? -22.590 83.564 -30.242 1.00 53.54 5 LYS B N 1
ATOM 2372 C CA . LYS B 1 19 ? -21.736 84.401 -29.406 1.00 49.13 5 LYS B CA 1
ATOM 2373 C C . LYS B 1 19 ? -20.274 84.162 -29.762 1.00 47.24 5 LYS B C 1
ATOM 2374 O O . LYS B 1 19 ? -19.925 83.192 -30.440 1.00 46.74 5 LYS B O 1
ATOM 2380 N N . TYR B 1 20 ? -19.412 85.047 -29.257 1.00 45.75 6 TYR B N 1
ATOM 2381 C CA . TYR B 1 20 ? -17.991 85.066 -29.583 1.00 44.66 6 TYR B CA 1
ATOM 2382 C C . TYR B 1 20 ? -17.133 84.952 -28.325 1.00 40.47 6 TYR B C 1
ATOM 2383 O O . TYR B 1 20 ? -17.587 85.187 -27.200 1.00 39.29 6 TYR B O 1
ATOM 2392 N N . ARG B 1 21 ? -15.875 84.577 -28.527 1.00 39.17 7 ARG B N 1
ATOM 2393 C CA . ARG B 1 21 ? -14.890 84.516 -27.457 1.00 38.35 7 ARG B CA 1
ATOM 2394 C C . ARG B 1 21 ? -14.014 85.762 -27.510 1.00 37.92 7 ARG B C 1
ATOM 2395 O O . ARG B 1 21 ? -13.446 86.087 -28.561 1.00 38.04 7 ARG B O 1
ATOM 2403 N N . LEU B 1 22 ? -13.910 86.462 -26.387 1.00 33.91 8 LEU B N 1
ATOM 2404 C CA . LEU B 1 22 ? -13.037 87.623 -26.325 1.00 29.81 8 LEU B CA 1
ATOM 2405 C C . LEU B 1 22 ? -11.605 87.179 -26.063 1.00 30.36 8 LEU B C 1
ATOM 2406 O O . LEU B 1 22 ? -11.339 86.423 -25.120 1.00 32.45 8 LEU B O 1
ATOM 2411 N N . VAL B 1 23 ? -10.682 87.649 -26.890 1.00 28.10 9 VAL B N 1
ATOM 2412 C CA . VAL B 1 23 ? -9.260 87.420 -26.671 1.00 29.66 9 VAL B CA 1
ATOM 2413 C C . VAL B 1 23 ? -8.619 88.774 -26.427 1.00 30.09 9 VAL B C 1
ATOM 2414 O O . VAL B 1 23 ? -8.704 89.661 -27.285 1.00 32.49 9 VAL B O 1
ATOM 2418 N N . THR B 1 24 ? -7.995 88.945 -25.265 1.00 25.56 10 THR B N 1
ATOM 2419 C CA . THR B 1 24 ? -7.462 90.250 -24.888 1.00 30.28 10 THR B CA 1
ATOM 2420 C C . THR B 1 24 ? -6.372 90.090 -23.821 1.00 29.98 10 THR B C 1
ATOM 2421 O O . THR B 1 24 ? -6.112 88.988 -23.324 1.00 29.08 10 THR B O 1
ATOM 2425 N N . ARG B 1 25 ? -5.741 91.218 -23.472 1.00 26.20 11 ARG B N 1
ATOM 2426 C CA . ARG B 1 25 ? -4.759 91.283 -22.389 1.00 26.58 11 ARG B CA 1
ATOM 2427 C C . ARG B 1 25 ? -5.433 91.313 -21.027 1.00 26.36 11 ARG B C 1
ATOM 2428 O O . ARG B 1 25 ? -6.516 91.872 -20.857 1.00 25.85 11 ARG B O 1
ATOM 2436 N N . SER B 1 26 ? -4.751 90.745 -20.038 1.00 28.35 12 SER B N 1
ATOM 2437 C CA . SER B 1 26 ? -5.234 90.755 -18.660 1.00 28.93 12 SER B CA 1
ATOM 2438 C C . SER B 1 26 ? -4.876 92.106 -18.034 1.00 28.42 12 SER B C 1
ATOM 2439 O O . SER B 1 26 ? -3.849 92.270 -17.368 1.00 30.75 12 SER B O 1
ATOM 2442 N N . ASP B 1 27 ? -5.741 93.096 -18.262 1.00 22.50 13 ASP B N 1
ATOM 2443 C CA . ASP B 1 27 ? -5.566 94.420 -17.671 1.00 26.13 13 ASP B CA 1
ATOM 2444 C C . ASP B 1 27 ? -6.918 95.137 -17.621 1.00 25.49 13 ASP B C 1
ATOM 2445 O O . ASP B 1 27 ? -7.958 94.587 -18.000 1.00 23.65 13 ASP B O 1
ATOM 2450 N N . PHE B 1 28 ? -6.888 96.392 -17.158 1.00 24.20 14 PHE B N 1
ATOM 2451 C CA . PHE B 1 28 ? -8.128 97.121 -16.938 1.00 19.71 14 PHE B CA 1
ATOM 2452 C C . PHE B 1 28 ? -8.850 97.384 -18.253 1.00 19.09 14 PHE B C 1
ATOM 2453 O O . PHE B 1 28 ? -10.070 97.196 -18.344 1.00 19.12 14 PHE B O 1
ATOM 2461 N N . ASP B 1 29 ? -8.106 97.771 -19.291 1.00 19.39 15 ASP B N 1
ATOM 2462 C CA . ASP B 1 29 ? -8.673 97.879 -20.625 1.00 28.09 15 ASP B CA 1
ATOM 2463 C C . ASP B 1 29 ? -9.381 96.589 -21.045 1.00 25.60 15 ASP B C 1
ATOM 2464 O O . ASP B 1 29 ? -10.487 96.629 -21.599 1.00 27.39 15 ASP B O 1
ATOM 2469 N N . GLY B 1 30 ? -8.776 95.434 -20.767 1.00 22.50 16 GLY B N 1
ATOM 2470 C CA . GLY B 1 30 ? -9.404 94.177 -21.144 1.00 21.06 16 GLY B CA 1
ATOM 2471 C C . GLY B 1 30 ? -10.646 93.867 -20.327 1.00 24.86 16 GLY B C 1
ATOM 2472 O O . GLY B 1 30 ? -11.628 93.325 -20.852 1.00 24.77 16 GLY B O 1
ATOM 2473 N N . LEU B 1 31 ? -10.609 94.163 -19.023 1.00 23.81 17 LEU B N 1
ATOM 2474 C CA . LEU B 1 31 ? -11.796 93.970 -18.188 1.00 22.62 17 LEU B CA 1
ATOM 2475 C C . LEU B 1 31 ? -12.968 94.796 -18.722 1.00 21.92 17 LEU B C 1
ATOM 2476 O O . LEU B 1 31 ? -14.076 94.281 -18.913 1.00 21.99 17 LEU B O 1
ATOM 2481 N N . VAL B 1 32 ? -12.718 96.068 -19.034 1.00 21.32 18 VAL B N 1
ATOM 2482 C CA . VAL B 1 32 ? -13.782 96.954 -19.500 1.00 20.13 18 VAL B CA 1
ATOM 2483 C C . VAL B 1 32 ? -14.306 96.518 -20.860 1.00 23.59 18 VAL B C 1
ATOM 2484 O O . VAL B 1 32 ? -15.525 96.505 -21.089 1.00 25.05 18 VAL B O 1
ATOM 2488 N N . CYS B 1 33 ? -13.407 96.185 -21.795 1.00 23.64 19 CYS B N 1
ATOM 2489 C CA . CYS B 1 33 ? -13.831 95.579 -23.055 1.00 25.04 19 CYS B CA 1
ATOM 2490 C C . CYS B 1 33 ? -14.792 94.427 -22.809 1.00 23.32 19 CYS B C 1
ATOM 2491 O O . CYS B 1 33 ? -15.883 94.382 -23.382 1.00 24.26 19 CYS B O 1
ATOM 2494 N N . ALA B 1 34 ? -14.418 93.501 -21.919 1.00 21.96 20 ALA B N 1
ATOM 2495 C CA . ALA B 1 34 ? -15.266 92.340 -21.657 1.00 22.95 20 ALA B CA 1
ATOM 2496 C C . ALA B 1 34 ? -16.606 92.756 -21.063 1.00 24.10 20 ALA B C 1
ATOM 2497 O O . ALA B 1 34 ? -17.645 92.154 -21.363 1.00 27.24 20 ALA B O 1
ATOM 2499 N N . VAL B 1 35 ? -16.605 93.782 -20.222 1.00 22.22 21 VAL B N 1
ATOM 2500 C CA . VAL B 1 35 ? -17.857 94.243 -19.634 1.00 24.75 21 VAL B CA 1
ATOM 2501 C C . VAL B 1 35 ? -18.780 94.779 -20.719 1.00 26.80 21 VAL B C 1
ATOM 2502 O O . VAL B 1 35 ? -19.986 94.502 -20.718 1.00 26.51 21 VAL B O 1
ATOM 2506 N N . LEU B 1 36 ? -18.223 95.529 -21.679 1.00 25.91 22 LEU B N 1
ATOM 2507 C CA . LEU B 1 36 ? -19.038 96.100 -22.747 1.00 28.41 22 LEU B CA 1
ATOM 2508 C C . LEU B 1 36 ? -19.574 95.015 -23.670 1.00 31.41 22 LEU B C 1
ATOM 2509 O O . LEU B 1 36 ? -20.775 94.973 -23.962 1.00 34.37 22 LEU B O 1
ATOM 2514 N N . LEU B 1 37 ? -18.705 94.108 -24.124 1.00 26.56 23 LEU B N 1
ATOM 2515 C CA . LEU B 1 37 ? -19.165 93.070 -25.037 1.00 29.85 23 LEU B CA 1
ATOM 2516 C C . LEU B 1 37 ? -20.109 92.088 -24.354 1.00 31.72 23 LEU B C 1
ATOM 2517 O O . LEU B 1 37 ? -21.021 91.557 -25.005 1.00 34.18 23 LEU B O 1
ATOM 2522 N N . LYS B 1 38 ? -19.916 91.829 -23.053 1.00 31.24 24 LYS B N 1
ATOM 2523 C CA . LYS B 1 38 ? -20.844 90.953 -22.343 1.00 33.02 24 LYS B CA 1
ATOM 2524 C C . LYS B 1 38 ? -22.203 91.618 -22.181 1.00 36.28 24 LYS B C 1
ATOM 2525 O O . LYS B 1 38 ? -23.240 90.961 -22.321 1.00 41.01 24 LYS B O 1
ATOM 2531 N N . SER B 1 39 ? -22.214 92.925 -21.907 1.00 37.49 25 SER B N 1
ATOM 2532 C CA . SER B 1 39 ? -23.466 93.643 -21.677 1.00 39.84 25 SER B CA 1
ATOM 2533 C C . SER B 1 39 ? -24.382 93.594 -22.895 1.00 45.16 25 SER B C 1
ATOM 2534 O O . SER B 1 39 ? -25.608 93.512 -22.753 1.00 48.36 25 SER B O 1
ATOM 2537 N N . ILE B 1 40 ? -23.819 93.656 -24.101 1.00 47.01 26 ILE B N 1
ATOM 2538 C CA . ILE B 1 40 ? -24.656 93.591 -25.294 1.00 49.62 26 ILE B CA 1
ATOM 2539 C C . ILE B 1 40 ? -24.723 92.152 -25.800 1.00 53.36 26 ILE B C 1
ATOM 2540 O O . ILE B 1 40 ? -24.987 91.912 -26.985 1.00 55.14 26 ILE B O 1
ATOM 2545 N N . GLU B 1 41 ? -24.479 91.187 -24.900 1.00 53.79 27 GLU B N 1
ATOM 2546 C CA . GLU B 1 41 ? -24.771 89.768 -25.147 1.00 56.14 27 GLU B CA 1
ATOM 2547 C C . GLU B 1 41 ? -24.015 89.240 -26.366 1.00 54.24 27 GLU B C 1
ATOM 2548 O O . GLU B 1 41 ? -24.522 88.418 -27.137 1.00 56.34 27 GLU B O 1
ATOM 2554 N N . LEU B 1 42 ? -22.789 89.715 -26.535 1.00 48.45 28 LEU B N 1
ATOM 2555 C CA . LEU B 1 42 ? -22.002 89.443 -27.726 1.00 45.66 28 LEU B CA 1
ATOM 2556 C C . LEU B 1 42 ? -20.910 88.407 -27.503 1.00 41.91 28 LEU B C 1
ATOM 2557 O O . LEU B 1 42 ? -20.483 87.762 -28.465 1.00 43.25 28 LEU B O 1
ATOM 2562 N N . ILE B 1 43 ? -20.433 88.247 -26.270 1.00 37.15 29 ILE B N 1
ATOM 2563 C CA . ILE B 1 43 ? -19.425 87.252 -25.936 1.00 36.17 29 ILE B CA 1
ATOM 2564 C C . ILE B 1 43 ? -19.999 86.318 -24.882 1.00 38.38 29 ILE B C 1
ATOM 2565 O O . ILE B 1 43 ? -20.853 86.707 -24.080 1.00 40.41 29 ILE B O 1
ATOM 2570 N N . ASP B 1 44 ? -19.548 85.065 -24.907 1.00 41.32 30 ASP B N 1
ATOM 2571 C CA . ASP B 1 44 ? -19.885 84.096 -23.872 1.00 46.82 30 ASP B CA 1
ATOM 2572 C C . ASP B 1 44 ? -18.654 83.387 -23.330 1.00 48.40 30 ASP B C 1
ATOM 2573 O O . ASP B 1 44 ? -18.790 82.512 -22.467 1.00 50.67 30 ASP B O 1
ATOM 2578 N N . ASP B 1 45 ? -17.470 83.726 -23.838 1.00 46.51 31 ASP B N 1
ATOM 2579 C CA . ASP B 1 45 ? -16.195 83.146 -23.451 1.00 46.13 31 ASP B CA 1
ATOM 2580 C C . ASP B 1 45 ? -15.173 84.273 -23.464 1.00 42.58 31 ASP B C 1
ATOM 2581 O O . ASP B 1 45 ? -15.354 85.288 -24.140 1.00 40.36 31 ASP B O 1
ATOM 2586 N N . ILE B 1 46 ? -14.095 84.094 -22.712 1.00 40.05 32 ILE B N 1
ATOM 2587 C CA . ILE B 1 46 ? -13.021 85.077 -22.695 1.00 39.56 32 ILE B CA 1
ATOM 2588 C C . ILE B 1 46 ? -11.716 84.327 -22.490 1.00 38.36 32 ILE B C 1
ATOM 2589 O O . ILE B 1 46 ? -11.687 83.258 -21.872 1.00 41.03 32 ILE B O 1
ATOM 2594 N N . GLN B 1 47 ? -10.636 84.874 -23.046 1.00 33.03 33 GLN B N 1
ATOM 2595 C CA . GLN B 1 47 ? -9.330 84.236 -22.975 1.00 34.24 33 GLN B CA 1
ATOM 2596 C C . GLN B 1 47 ? -8.280 85.325 -22.855 1.00 30.34 33 GLN B C 1
ATOM 2597 O O . GLN B 1 47 ? -8.136 86.150 -23.760 1.00 30.02 33 GLN B O 1
ATOM 2603 N N . PHE B 1 48 ? -7.568 85.345 -2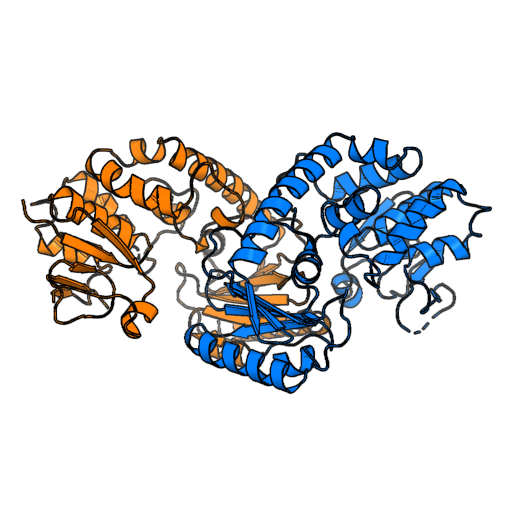1.732 1.00 27.70 34 PHE B N 1
ATOM 2604 C CA . PHE B 1 48 ? -6.528 86.336 -21.499 1.00 29.25 34 PHE B CA 1
ATOM 2605 C C . PHE B 1 48 ? -5.202 85.775 -21.985 1.00 33.81 34 PHE B C 1
ATOM 2606 O O . PHE B 1 48 ? -4.838 84.645 -21.632 1.00 36.00 34 PHE B O 1
ATOM 2614 N N . VAL B 1 49 ? -4.483 86.551 -22.805 1.00 32.27 35 VAL B N 1
ATOM 2615 C CA . VAL B 1 49 ? -3.239 86.086 -23.406 1.00 34.03 35 VAL B CA 1
ATOM 2616 C C . VAL B 1 49 ? -2.170 87.164 -23.297 1.00 35.59 35 VAL B C 1
ATOM 2617 O O . VAL B 1 49 ? -2.459 88.348 -23.115 1.00 34.45 35 VAL B O 1
ATOM 2621 N N . HIS B 1 50 ? -0.919 86.732 -23.434 1.00 35.84 36 HIS B N 1
ATOM 2622 C CA . HIS B 1 50 ? 0.221 87.632 -23.509 1.00 39.12 36 HIS B CA 1
ATOM 2623 C C . HIS B 1 50 ? 0.403 88.138 -24.940 1.00 37.04 36 HIS B C 1
ATOM 2624 O O . HIS B 1 50 ? 0.295 87.364 -25.897 1.00 37.67 36 HIS B O 1
ATOM 2631 N N . PRO B 1 51 ? 0.678 89.427 -25.115 1.00 35.52 37 PRO B N 1
ATOM 2632 C CA . PRO B 1 51 ? 0.873 89.952 -26.480 1.00 38.44 37 PRO B CA 1
ATOM 2633 C C . PRO B 1 51 ? 1.889 89.173 -27.299 1.00 41.96 37 PRO B C 1
ATOM 2634 O O . PRO B 1 51 ? 1.631 88.881 -28.473 1.00 45.50 37 PRO B O 1
ATOM 2638 N N . LYS B 1 52 ? 3.032 88.803 -26.715 1.00 44.65 38 LYS B N 1
ATOM 2639 C CA . LYS B 1 52 ? 4.048 88.120 -27.509 1.00 51.17 38 LYS B CA 1
ATOM 2640 C C . LYS B 1 52 ? 3.626 86.700 -27.877 1.00 49.76 38 LYS B C 1
ATOM 2641 O O . LYS B 1 52 ? 4.064 86.174 -28.907 1.00 51.57 38 LYS B O 1
ATOM 2647 N N . ASP B 1 53 ? 2.763 86.070 -27.076 1.00 48.19 39 ASP B N 1
ATOM 2648 C CA . ASP B 1 53 ? 2.220 84.774 -27.474 1.00 50.84 39 ASP B CA 1
ATOM 2649 C C . ASP B 1 53 ? 1.327 84.915 -28.696 1.00 47.88 39 ASP B C 1
ATOM 2650 O O . ASP B 1 53 ? 1.293 84.022 -29.549 1.00 49.40 39 ASP B O 1
ATOM 2655 N N . MET B 1 54 ? 0.597 86.029 -28.786 1.00 45.28 40 MET B N 1
ATOM 2656 C CA . MET B 1 54 ? -0.138 86.358 -30.000 1.00 48.46 40 MET B CA 1
ATOM 2657 C C . MET B 1 54 ? 0.806 86.632 -31.165 1.00 52.06 40 MET B C 1
ATOM 2658 O O . MET B 1 54 ? 0.589 86.127 -32.271 1.00 56.07 40 MET B O 1
ATOM 2663 N N . GLN B 1 55 ? 1.855 87.437 -30.941 1.00 51.87 41 GLN B N 1
ATOM 2664 C CA . GLN B 1 55 ? 2.802 87.750 -32.011 1.00 53.61 41 GLN B CA 1
ATOM 2665 C C . GLN B 1 55 ? 3.546 86.514 -32.488 1.00 53.01 41 GLN B C 1
ATOM 2666 O O . GLN B 1 55 ? 3.902 86.431 -33.669 1.00 53.14 41 GLN B O 1
ATOM 2672 N N . ASP B 1 56 ? 3.787 85.550 -31.597 1.00 52.96 42 ASP B N 1
ATOM 2673 C CA . ASP B 1 56 ? 4.559 84.355 -31.928 1.00 56.34 42 ASP B CA 1
ATOM 2674 C C . ASP B 1 56 ? 3.713 83.236 -32.533 1.00 55.47 42 ASP B C 1
ATOM 2675 O O . ASP B 1 56 ? 4.272 82.312 -33.139 1.00 56.54 42 ASP B O 1
ATOM 2680 N N . GLY B 1 57 ? 2.390 83.306 -32.406 1.00 54.02 43 GLY B N 1
ATOM 2681 C CA . GLY B 1 57 ? 1.521 82.302 -32.986 1.00 56.62 43 GLY B CA 1
ATOM 2682 C C . GLY B 1 57 ? 1.238 81.124 -32.077 1.00 57.31 43 GLY B C 1
ATOM 2683 O O . GLY B 1 57 ? 1.151 79.987 -32.549 1.00 59.04 43 GLY B O 1
ATOM 2684 N N . LYS B 1 58 ? 1.100 81.377 -30.775 1.00 56.05 44 LYS B N 1
ATOM 2685 C CA . LYS B 1 58 ? 0.741 80.350 -29.802 1.00 57.56 44 LYS B CA 1
ATOM 2686 C C . LYS B 1 58 ? -0.723 80.419 -29.385 1.00 52.97 44 LYS B C 1
ATOM 2687 O O . LYS B 1 58 ? -1.190 79.539 -28.663 1.00 54.69 44 LYS B O 1
ATOM 2693 N N . VAL B 1 59 ? -1.453 81.437 -29.811 1.00 49.27 45 VAL B N 1
ATOM 2694 C CA . VAL B 1 59 ? -2.874 81.564 -29.504 1.00 46.80 45 VAL B CA 1
ATOM 2695 C C . VAL B 1 59 ? -3.643 81.277 -30.797 1.00 46.42 45 VAL B C 1
ATOM 2696 O O . VAL B 1 59 ? -3.652 82.116 -31.707 1.00 45.32 45 VAL B O 1
ATOM 2700 N N . PRO B 1 60 ? -4.281 80.118 -30.925 1.00 47.46 46 PRO B N 1
ATOM 2701 C CA . PRO B 1 60 ? -5.140 79.892 -32.101 1.00 48.32 46 PRO B CA 1
ATOM 2702 C C . PRO B 1 60 ? -6.315 80.865 -32.105 1.00 46.21 46 PRO B C 1
ATOM 2703 O O . PRO B 1 60 ? -7.001 81.035 -31.095 1.00 46.47 46 PRO B O 1
ATOM 2707 N N . ILE B 1 61 ? -6.517 81.535 -33.238 1.00 45.79 47 ILE B N 1
ATOM 2708 C CA . ILE B 1 61 ? -7.582 82.517 -33.414 1.00 46.07 47 ILE B CA 1
ATOM 2709 C C . ILE B 1 61 ? -8.496 82.040 -34.539 1.00 49.68 47 ILE B C 1
ATOM 2710 O O . ILE B 1 61 ? -8.020 81.714 -35.630 1.00 51.40 47 ILE B O 1
ATOM 2715 N N . THR B 1 62 ? -9.801 81.995 -34.271 1.00 50.62 48 THR B N 1
ATOM 2716 C CA . THR B 1 62 ? -10.824 81.584 -35.232 1.00 51.64 48 THR B CA 1
ATOM 2717 C C . THR B 1 62 ? -11.717 82.779 -35.577 1.00 49.29 48 THR B C 1
ATOM 2718 O O . THR B 1 62 ? -11.592 83.869 -35.010 1.00 46.80 48 THR B O 1
ATOM 2722 N N . GLU B 1 63 ? -12.633 82.568 -36.522 1.00 52.63 49 GLU B N 1
ATOM 2723 C CA . GLU B 1 63 ? -13.658 83.561 -36.829 1.00 54.45 49 GLU B CA 1
ATOM 2724 C C . GLU B 1 63 ? -14.734 83.649 -35.750 1.00 52.60 49 GLU B C 1
ATOM 2725 O O . GLU B 1 63 ? -15.686 84.423 -35.903 1.00 52.97 49 GLU B O 1
ATOM 2731 N N . ARG B 1 64 ? -14.621 82.875 -34.671 1.00 51.95 50 ARG B N 1
ATOM 2732 C CA . ARG B 1 64 ? -15.442 83.077 -33.487 1.00 53.31 50 ARG B CA 1
ATOM 2733 C C . ARG B 1 64 ? -14.700 83.838 -32.394 1.00 49.26 50 ARG B C 1
ATOM 2734 O O . ARG B 1 64 ? -15.079 83.745 -31.219 1.00 48.65 50 ARG B O 1
ATOM 2742 N N . ASP B 1 65 ? -13.656 84.589 -32.747 1.00 45.88 51 ASP B N 1
ATOM 2743 C CA . ASP B 1 65 ? -12.869 85.339 -31.776 1.00 41.22 51 ASP B CA 1
ATOM 2744 C C . ASP B 1 65 ? -12.991 86.833 -32.036 1.00 40.42 51 ASP B C 1
ATOM 2745 O O . ASP B 1 65 ? -12.915 87.280 -33.185 1.00 43.44 51 ASP B O 1
ATOM 2750 N N . ILE B 1 66 ? -13.214 87.587 -30.963 1.00 36.75 52 ILE B N 1
ATOM 2751 C CA . ILE B 1 66 ? -13.078 89.034 -30.935 1.00 35.85 52 ILE B CA 1
ATOM 2752 C C . ILE B 1 66 ? -11.789 89.371 -30.204 1.00 35.87 52 ILE B C 1
ATOM 2753 O O . ILE B 1 66 ? -11.600 88.960 -29.052 1.00 37.72 52 ILE B O 1
ATOM 2758 N N . ILE B 1 67 ? -10.930 90.153 -30.852 1.00 35.21 53 ILE B N 1
ATOM 2759 C CA . ILE B 1 67 ? -9.642 90.565 -30.306 1.00 33.26 53 ILE B CA 1
ATOM 2760 C C . ILE B 1 67 ? -9.714 92.050 -29.978 1.00 31.56 53 ILE B C 1
ATOM 2761 O O . ILE B 1 67 ? -10.144 92.850 -30.816 1.00 32.94 53 ILE B O 1
ATOM 2766 N N . THR B 1 68 ? -9.313 92.423 -28.762 1.00 29.09 54 THR B N 1
ATOM 2767 C CA . THR B 1 68 ? -9.115 93.828 -28.424 1.00 26.24 54 THR B CA 1
ATOM 2768 C C . THR B 1 68 ? -7.696 94.003 -27.899 1.00 25.64 54 THR B C 1
ATOM 2769 O O . THR B 1 68 ? -7.170 93.119 -27.215 1.00 27.94 54 THR B O 1
ATOM 2773 N N . ASN B 1 69 ? -7.061 95.118 -28.262 1.00 27.06 55 ASN B N 1
ATOM 2774 C CA . ASN B 1 69 ? -5.838 95.574 -27.600 1.00 27.66 55 ASN B CA 1
ATOM 2775 C C . ASN B 1 69 ? -4.672 94.612 -27.835 1.00 28.71 55 ASN B C 1
ATOM 2776 O O . ASN B 1 69 ? -3.754 94.524 -27.019 1.00 29.13 55 ASN B O 1
ATOM 2781 N N . LEU B 1 70 ? -4.693 93.892 -28.948 1.00 28.80 56 LEU B N 1
ATOM 2782 C CA . LEU B 1 70 ? -3.671 92.922 -29.312 1.00 34.83 56 LEU B CA 1
ATOM 2783 C C . LEU B 1 70 ? -3.387 93.052 -30.801 1.00 43.69 56 LEU B C 1
ATOM 2784 O O . LEU B 1 70 ? -4.164 93.678 -31.531 1.00 42.97 56 LEU B O 1
ATOM 2789 N N . PRO B 1 71 ? -2.279 92.471 -31.286 1.00 53.03 57 PRO B N 1
ATOM 2790 C CA . PRO B 1 71 ? -1.956 92.577 -32.717 1.00 55.92 57 PRO B CA 1
ATOM 2791 C C . PRO B 1 71 ? -3.014 91.924 -33.599 1.00 56.62 57 PRO B C 1
ATOM 2792 O O . PRO B 1 71 ? -3.726 91.003 -33.192 1.00 56.63 57 PRO B O 1
ATOM 2796 N N . TYR B 1 72 ? -3.087 92.401 -34.839 1.00 58.07 58 TYR B N 1
ATOM 2797 C CA . TYR B 1 72 ? -4.162 92.016 -35.748 1.00 56.68 58 TYR B CA 1
ATOM 2798 C C . TYR B 1 72 ? -3.987 90.587 -36.267 1.00 60.09 58 TYR B C 1
ATOM 2799 O O . TYR B 1 72 ? -2.876 90.163 -36.597 1.00 62.43 58 TYR B O 1
ATOM 2808 N N . VAL B 1 73 ? -5.103 89.844 -36.338 1.00 59.38 59 VAL B N 1
ATOM 2809 C CA . VAL B 1 73 ? -5.170 88.509 -36.938 1.00 58.79 59 VAL B CA 1
ATOM 2810 C C . VAL B 1 73 ? -6.278 88.506 -37.986 1.00 58.54 59 VAL B C 1
ATOM 2811 O O . VAL B 1 73 ? -7.405 88.929 -37.702 1.00 56.34 59 VAL B O 1
ATOM 2815 N N . ALA B 1 74 ? -5.975 87.984 -39.181 1.00 59.88 60 ALA B N 1
ATOM 2816 C CA . ALA B 1 74 ? -6.849 88.204 -40.331 1.00 60.48 60 ALA B CA 1
ATOM 2817 C C . ALA B 1 74 ? -8.203 87.505 -40.179 1.00 61.37 60 ALA B C 1
ATOM 2818 O O . ALA B 1 74 ? -9.243 88.092 -40.504 1.00 61.69 60 ALA B O 1
ATOM 2820 N N . ASN B 1 75 ? -8.223 86.261 -39.687 1.00 60.17 61 ASN B N 1
ATOM 2821 C CA . ASN B 1 75 ? -9.445 85.465 -39.672 1.00 59.20 61 ASN B CA 1
ATOM 2822 C C . ASN B 1 75 ? -10.273 85.635 -38.393 1.00 55.41 61 ASN B C 1
ATOM 2823 O O . ASN B 1 75 ? -11.145 84.803 -38.122 1.00 55.68 61 ASN B O 1
ATOM 2828 N N . ALA B 1 76 ? -10.036 86.688 -37.610 1.00 52.46 62 ALA B N 1
ATOM 2829 C CA . ALA B 1 76 ? -10.893 86.963 -36.464 1.00 47.23 62 ALA B CA 1
ATOM 2830 C C . ALA B 1 76 ? -12.170 87.686 -36.907 1.00 46.30 62 ALA B C 1
ATOM 2831 O O . ALA B 1 76 ? -12.215 88.334 -37.955 1.00 46.24 62 ALA B O 1
ATOM 2833 N N . HIS B 1 77 ? -13.223 87.560 -36.095 1.00 45.77 63 HIS B N 1
ATOM 2834 C CA . HIS B 1 77 ? -14.480 88.243 -36.404 1.00 47.04 63 HIS B CA 1
ATOM 2835 C C . HIS B 1 77 ? -14.299 89.757 -36.410 1.00 47.02 63 HIS B C 1
ATOM 2836 O O . HIS B 1 77 ? -14.655 90.435 -37.382 1.00 49.49 63 HIS B O 1
ATOM 2843 N N . LEU B 1 78 ? -13.749 90.300 -35.327 1.00 43.68 64 LEU B N 1
ATOM 2844 C CA . LEU B 1 78 ? -13.512 91.728 -35.158 1.00 41.33 64 LEU B CA 1
ATOM 2845 C C . LEU B 1 78 ? -12.211 91.927 -34.395 1.00 38.28 64 LEU B C 1
ATOM 2846 O O . LEU B 1 78 ? -11.829 91.103 -33.557 1.00 38.62 64 LEU B O 1
ATOM 2851 N N . VAL B 1 79 ? -11.524 93.023 -34.699 1.00 36.19 65 VAL B N 1
ATOM 2852 C CA . VAL B 1 79 ? -10.299 93.396 -34.003 1.00 36.11 65 VAL B CA 1
ATOM 2853 C C . VAL B 1 79 ? -10.375 94.880 -33.669 1.00 37.49 65 VAL B C 1
ATOM 2854 O O . VAL B 1 79 ? -10.409 95.720 -34.576 1.00 38.07 65 VAL B O 1
ATOM 2858 N N . PHE B 1 80 ? -10.406 95.207 -32.381 1.00 36.12 66 PHE B N 1
ATOM 2859 C CA . PHE B 1 80 ? -10.404 96.594 -31.930 1.00 38.64 66 PHE B CA 1
ATOM 2860 C C . PHE B 1 80 ? -9.022 96.939 -31.391 1.00 40.50 66 PHE B C 1
ATOM 2861 O O . PHE B 1 80 ? -8.545 96.281 -30.461 1.00 40.78 66 PHE B O 1
ATOM 2869 N N . ASP B 1 81 ? -8.387 97.977 -31.947 1.00 44.82 67 ASP B N 1
ATOM 2870 C CA . ASP B 1 81 ? -7.104 98.424 -31.409 1.00 49.00 67 ASP B CA 1
ATOM 2871 C C . ASP B 1 81 ? -6.986 99.943 -31.481 1.00 48.07 67 ASP B C 1
ATOM 2872 O O . ASP B 1 81 ? -7.830 100.632 -32.061 1.00 47.56 67 ASP B O 1
ATOM 2877 N N . HIS B 1 82 ? -5.895 100.459 -30.881 1.00 48.30 68 HIS B N 1
ATOM 2878 C CA . HIS B 1 82 ? -5.783 101.898 -30.674 1.00 49.01 68 HIS B CA 1
ATOM 2879 C C . HIS B 1 82 ? -4.354 102.433 -30.676 1.00 53.92 68 HIS B C 1
ATOM 2880 O O . HIS B 1 82 ? -4.164 103.606 -30.329 1.00 56.61 68 HIS B O 1
ATOM 2887 N N . HIS B 1 83 ? -3.347 101.653 -31.056 1.00 56.16 69 HIS B N 1
ATOM 2888 C CA . HIS B 1 83 ? -1.965 102.129 -30.985 1.00 58.96 69 HIS B CA 1
ATOM 2889 C C . HIS B 1 83 ? -1.535 102.796 -32.289 1.00 61.16 69 HIS B C 1
ATOM 2890 O O . HIS B 1 83 ? -1.501 102.163 -33.342 1.00 61.88 69 HIS B O 1
ATOM 2897 N N . HIS B 1 97 ? -11.452 94.790 -38.752 1.00 48.00 83 HIS B N 1
ATOM 2898 C CA . HIS B 1 97 ? -10.370 95.577 -38.155 1.00 48.52 83 HIS B CA 1
ATOM 2899 C C . HIS B 1 97 ? -10.749 97.037 -37.892 1.00 47.96 83 HIS B C 1
ATOM 2900 O O . HIS B 1 97 ? -10.636 97.872 -38.770 1.00 48.68 83 HIS B O 1
ATOM 2907 N N . ILE B 1 98 ? -11.138 97.352 -36.662 1.00 49.07 84 ILE B N 1
ATOM 2908 C CA . ILE B 1 98 ? -11.580 98.692 -36.283 1.00 51.43 84 ILE B CA 1
ATOM 2909 C C . ILE B 1 98 ? -10.498 99.317 -35.417 1.00 50.12 84 ILE B C 1
ATOM 2910 O O . ILE B 1 98 ? -10.348 98.953 -34.244 1.00 45.36 84 ILE B O 1
ATOM 2915 N N . ILE B 1 99 ? -9.750 100.273 -35.967 1.00 52.68 85 ILE B N 1
ATOM 2916 C CA . ILE B 1 99 ? -8.680 100.919 -35.214 1.00 53.44 85 ILE B CA 1
ATOM 2917 C C . ILE B 1 99 ? -8.872 102.428 -35.244 1.00 52.37 85 ILE B C 1
ATOM 2918 O O . ILE B 1 99 ? -9.130 103.007 -36.304 1.00 53.98 85 ILE B O 1
ATOM 2923 N N . ASN B 1 100 ? -8.764 103.050 -34.072 1.00 50.63 86 ASN B N 1
ATOM 2924 C CA . ASN B 1 100 ? -8.700 104.501 -33.910 1.00 53.57 86 ASN B CA 1
ATOM 2925 C C . ASN B 1 100 ? -7.454 104.796 -33.086 1.00 54.28 86 ASN B C 1
ATOM 2926 O O . ASN B 1 100 ? -7.471 104.632 -31.853 1.00 53.37 86 ASN B O 1
ATOM 2931 N N . PRO B 1 101 ? -6.353 105.218 -33.715 1.00 55.12 87 PRO B N 1
ATOM 2932 C CA . PRO B 1 101 ? -5.121 105.418 -32.942 1.00 53.29 87 PRO B CA 1
ATOM 2933 C C . PRO B 1 101 ? -5.173 106.629 -32.030 1.00 51.53 87 PRO B C 1
ATOM 2934 O O . PRO B 1 101 ? -4.343 106.724 -31.117 1.00 50.94 87 PRO B O 1
ATOM 2938 N N . ASN B 1 102 ? -6.125 107.540 -32.221 1.00 50.81 88 ASN B N 1
ATOM 2939 C CA . ASN B 1 102 ? -6.325 108.639 -31.286 1.00 52.63 88 ASN B CA 1
ATOM 2940 C C . ASN B 1 102 ? -7.268 108.274 -30.142 1.00 51.39 88 ASN B C 1
ATOM 2941 O O . ASN B 1 102 ? -7.634 109.150 -29.350 1.00 51.45 88 ASN B O 1
ATOM 2946 N N . ALA B 1 103 ? -7.678 107.005 -30.046 1.00 48.95 89 ALA B N 1
ATOM 2947 C CA . ALA B 1 103 ? -8.420 106.618 -28.855 1.00 45.47 89 ALA B CA 1
ATOM 2948 C C . ALA B 1 103 ? -7.448 106.209 -27.755 1.00 42.38 89 ALA B C 1
ATOM 2949 O O . ALA B 1 103 ? -6.465 105.510 -28.025 1.00 42.83 89 ALA B O 1
ATOM 2951 N N . PRO B 1 104 ? -7.702 106.645 -26.519 1.00 39.24 90 PRO B N 1
ATOM 2952 C CA . PRO B 1 104 ? -6.765 106.348 -25.423 1.00 37.53 90 PRO B CA 1
ATOM 2953 C C . PRO B 1 104 ? -6.809 104.899 -24.940 1.00 36.30 90 PRO B C 1
ATOM 2954 O O . PRO B 1 104 ? -5.960 104.512 -24.125 1.00 36.35 90 PRO B O 1
ATOM 2958 N N . SER B 1 105 ? -7.756 104.088 -25.410 1.00 34.81 91 SER B N 1
ATOM 2959 C CA . SER B 1 105 ? -7.827 102.688 -25.014 1.00 30.64 91 SER B CA 1
ATOM 2960 C C . SER B 1 105 ? -8.652 101.938 -26.046 1.00 30.19 91 SER B C 1
ATOM 2961 O O . SER B 1 105 ? -9.406 102.538 -26.813 1.00 32.05 91 SER B O 1
ATOM 2964 N N . ALA B 1 106 ? -8.497 100.613 -26.051 1.00 27.99 92 ALA B N 1
ATOM 2965 C CA . ALA B 1 106 ? -9.321 99.781 -26.921 1.00 28.65 92 ALA B CA 1
ATOM 2966 C C . ALA B 1 106 ? -10.778 99.818 -26.486 1.00 27.44 92 ALA B C 1
ATOM 2967 O O . ALA B 1 106 ? -11.680 99.848 -27.327 1.00 27.62 92 ALA B O 1
ATOM 2969 N N . ALA B 1 107 ? -11.027 99.839 -25.174 1.00 26.88 93 ALA B N 1
ATOM 2970 C CA . ALA B 1 107 ? -12.397 99.968 -24.695 1.00 25.53 93 ALA B CA 1
ATOM 2971 C C . ALA B 1 107 ? -13.101 101.163 -25.334 1.00 26.95 93 ALA B C 1
ATOM 2972 O O . ALA B 1 107 ? -14.285 101.071 -25.687 1.00 28.93 93 ALA B O 1
ATOM 2974 N N . ARG B 1 108 ? -12.395 102.294 -25.496 1.00 27.25 94 ARG B N 1
ATOM 2975 C CA . ARG B 1 108 ? -13.032 103.480 -26.078 1.00 32.23 94 ARG B CA 1
ATOM 2976 C C . ARG B 1 108 ? -13.463 103.220 -27.510 1.00 36.18 94 ARG B C 1
ATOM 2977 O O . ARG B 1 108 ? -14.534 103.674 -27.941 1.00 38.73 94 ARG B O 1
ATOM 2985 N N . VAL B 1 109 ? -12.641 102.483 -28.265 1.00 36.77 95 VAL B N 1
ATOM 2986 C CA . VAL B 1 109 ? -13.011 102.101 -29.625 1.00 36.92 95 VAL B CA 1
ATOM 2987 C C . VAL B 1 109 ? -14.261 101.227 -29.605 1.00 36.80 95 VAL B C 1
ATOM 2988 O O . VAL B 1 109 ? -15.196 101.433 -30.387 1.00 32.64 95 VAL B O 1
ATOM 2992 N N . VAL B 1 110 ? -14.305 100.240 -28.704 1.00 33.83 96 VAL B N 1
ATOM 2993 C CA . VAL B 1 110 ? -15.507 99.410 -28.597 1.00 31.24 96 VAL B CA 1
ATOM 2994 C C . VAL B 1 110 ? -16.713 100.282 -28.260 1.00 32.79 96 VAL B C 1
ATOM 2995 O O . VAL B 1 110 ? -17.767 100.199 -28.905 1.00 34.58 96 VAL B O 1
ATOM 2999 N N . TRP B 1 111 ? -16.559 101.141 -27.250 1.00 31.32 97 TRP B N 1
ATOM 3000 C CA . TRP B 1 111 ? -17.592 102.094 -26.842 1.00 34.35 97 TRP B CA 1
ATOM 3001 C C . TRP B 1 111 ? -18.140 102.900 -28.018 1.00 39.10 97 TRP B C 1
ATOM 3002 O O . TRP B 1 111 ? -19.347 102.887 -28.292 1.00 41.13 97 TRP B O 1
ATOM 3013 N N . GLU B 1 112 ? -17.270 103.635 -28.711 1.00 40.55 98 GLU B N 1
ATOM 3014 C CA . GLU B 1 112 ? -17.766 104.500 -29.779 1.00 45.56 98 GLU B CA 1
ATOM 3015 C C . GLU B 1 112 ? -18.301 103.695 -30.948 1.00 49.05 98 GLU B C 1
ATOM 3016 O O . GLU B 1 112 ? -19.240 104.133 -31.619 1.00 53.85 98 GLU B O 1
ATOM 3022 N N . HIS B 1 113 ? -17.732 102.514 -31.200 1.00 47.94 99 HIS B N 1
ATOM 3023 C CA . HIS B 1 113 ? -18.164 101.709 -32.335 1.00 48.47 99 HIS B CA 1
ATOM 3024 C C . HIS B 1 113 ? -19.592 101.211 -32.167 1.00 48.90 99 HIS B C 1
ATOM 3025 O O . HIS B 1 113 ? -20.318 101.077 -33.157 1.00 48.76 99 HIS B O 1
ATOM 3032 N N . TYR B 1 114 ? -20.012 100.929 -30.935 1.00 48.16 100 TYR B N 1
ATOM 3033 C CA . TYR B 1 114 ? -21.334 100.376 -30.672 1.00 48.01 100 TYR B CA 1
ATOM 3034 C C . TYR B 1 114 ? -22.337 101.430 -30.217 1.00 48.25 100 TYR B C 1
ATOM 3035 O O . TYR B 1 114 ? -23.456 101.076 -29.834 1.00 49.03 100 TYR B O 1
ATOM 3044 N N . GLY B 1 115 ? -21.971 102.713 -30.258 1.00 48.15 101 GLY B N 1
ATOM 3045 C CA . GLY B 1 115 ? -22.893 103.806 -30.014 1.00 50.84 101 GLY B CA 1
ATOM 3046 C C . GLY B 1 115 ? -22.586 104.635 -28.784 1.00 50.23 101 GLY B C 1
ATOM 3047 O O . GLY B 1 115 ? -23.053 105.774 -28.690 1.00 49.80 101 GLY B O 1
ATOM 3048 N N . GLY B 1 116 ? -21.809 104.113 -27.845 1.00 49.01 102 GLY B N 1
ATOM 3049 C CA . GLY B 1 116 ? -21.620 104.861 -26.621 1.00 49.92 102 GLY B CA 1
ATOM 3050 C C . GLY B 1 116 ? -22.905 104.873 -25.823 1.00 51.86 102 GLY B C 1
ATOM 3051 O O . GLY B 1 116 ? -23.648 103.889 -25.781 1.00 50.42 102 GLY B O 1
ATOM 3052 N N . THR B 1 117 ? -23.192 106.013 -25.199 1.00 56.54 103 THR B N 1
ATOM 3053 C CA . THR B 1 117 ? -24.371 106.080 -24.349 1.00 61.45 103 THR B CA 1
ATOM 3054 C C . THR B 1 117 ? -25.667 105.850 -25.121 1.00 64.98 103 THR B C 1
ATOM 3055 O O . THR B 1 117 ? -26.722 105.695 -24.493 1.00 67.35 103 THR B O 1
ATOM 3059 N N . LYS B 1 118 ? -25.622 105.812 -26.455 1.00 64.50 104 LYS B N 1
ATOM 3060 C CA . LYS B 1 118 ? -26.773 105.320 -27.197 1.00 66.99 104 LYS B CA 1
ATOM 3061 C C . LYS B 1 118 ? -27.035 103.853 -26.889 1.00 63.25 104 LYS B C 1
ATOM 3062 O O . LYS B 1 118 ? -28.186 103.407 -26.943 1.00 65.61 104 LYS B O 1
ATOM 3068 N N . THR B 1 119 ? -25.988 103.092 -26.565 1.00 56.25 105 THR B N 1
ATOM 3069 C CA . THR B 1 119 ? -26.072 101.653 -26.331 1.00 50.96 105 THR B CA 1
ATOM 3070 C C . THR B 1 119 ? -25.892 101.267 -24.875 1.00 49.96 105 THR B C 1
ATOM 3071 O O . THR B 1 119 ? -26.574 100.359 -24.389 1.00 51.52 105 THR B O 1
ATOM 3075 N N . PHE B 1 120 ? -25.003 101.940 -24.166 1.00 48.87 106 PHE B N 1
ATOM 3076 C CA . PHE B 1 120 ? -24.577 101.531 -22.842 1.00 44.87 106 PHE B CA 1
ATOM 3077 C C . PHE B 1 120 ? -25.123 102.464 -21.770 1.00 46.62 106 PHE B C 1
ATOM 3078 O O . PHE B 1 120 ? -25.439 103.628 -22.040 1.00 48.83 106 PHE B O 1
ATOM 3086 N N . PRO B 1 121 ? -25.255 101.979 -20.535 1.00 47.92 107 PRO B N 1
ATOM 3087 C CA . PRO B 1 121 ? -25.793 102.821 -19.463 1.00 48.63 107 PRO B CA 1
ATOM 3088 C C . PRO B 1 121 ? -24.960 104.072 -19.233 1.00 48.97 107 PRO B C 1
ATOM 3089 O O . PRO B 1 121 ? -23.728 104.066 -19.343 1.00 42.89 107 PRO B O 1
ATOM 3093 N N . PHE B 1 122 ? -25.665 105.153 -18.886 1.00 53.46 108 PHE B N 1
ATOM 3094 C CA . PHE B 1 122 ? -25.013 106.422 -18.585 1.00 55.12 108 PHE B CA 1
ATOM 3095 C C . PHE B 1 122 ? -23.999 106.290 -17.459 1.00 52.15 108 PHE B C 1
ATOM 3096 O O . PHE B 1 122 ? -23.006 107.027 -17.435 1.00 50.87 108 PHE B O 1
ATOM 3104 N N . GLU B 1 123 ? -24.235 105.373 -16.511 1.00 51.10 109 GLU B N 1
ATOM 3105 C CA . GLU B 1 123 ? -23.311 105.209 -15.393 1.00 49.76 109 GLU B CA 1
ATOM 3106 C C . GLU B 1 123 ? -21.921 104.818 -15.862 1.00 43.95 109 GLU B C 1
ATOM 3107 O O . GLU B 1 123 ? -20.936 105.101 -15.170 1.00 42.67 109 GLU B O 1
ATOM 3113 N N . TRP B 1 124 ? -21.817 104.207 -17.036 1.00 42.24 110 TRP B N 1
ATOM 3114 C CA . TRP B 1 124 ? -20.545 103.679 -17.507 1.00 38.65 110 TRP B CA 1
ATOM 3115 C C . TRP B 1 124 ? -19.624 104.744 -18.098 1.00 36.90 110 TRP B C 1
ATOM 3116 O O . TRP B 1 124 ? -18.454 104.441 -18.374 1.00 32.28 110 TRP B O 1
ATOM 3127 N N . VAL B 1 125 ? -20.104 105.984 -18.275 1.00 37.34 111 VAL B N 1
ATOM 3128 C CA . VAL B 1 125 ? -19.215 107.061 -18.713 1.00 35.32 111 VAL B CA 1
ATOM 3129 C C . VAL B 1 125 ? -18.061 107.237 -17.730 1.00 33.48 111 VAL B C 1
ATOM 3130 O O . VAL B 1 125 ? -16.922 107.512 -18.130 1.00 32.85 111 VAL B O 1
ATOM 3134 N N . GLU B 1 126 ? -18.325 107.065 -16.431 1.00 34.26 112 GLU B N 1
ATOM 3135 C CA . GLU B 1 126 ? -17.237 107.126 -15.460 1.00 35.40 112 GLU B CA 1
ATOM 3136 C C . GLU B 1 126 ? -16.318 105.908 -15.567 1.00 32.22 112 GLU B C 1
ATOM 3137 O O . GLU B 1 126 ? -15.107 106.019 -15.336 1.00 24.79 112 GLU B O 1
ATOM 3143 N N . MET B 1 127 ? -16.863 104.746 -15.926 1.00 29.19 113 MET B N 1
ATOM 3144 C CA . MET B 1 127 ? -16.010 103.605 -16.248 1.00 23.77 113 MET B CA 1
ATOM 3145 C C . MET B 1 127 ? -15.089 103.945 -17.404 1.00 24.71 113 MET B C 1
ATOM 3146 O O . MET B 1 127 ? -13.873 103.730 -17.332 1.00 24.57 113 MET B O 1
ATOM 3151 N N . MET B 1 128 ? -15.660 104.501 -18.478 1.00 26.51 114 MET B N 1
ATOM 3152 C CA . MET B 1 128 ? -14.873 104.899 -19.641 1.00 27.29 114 MET B CA 1
ATOM 3153 C C . MET B 1 128 ? -13.851 105.979 -19.296 1.00 29.88 114 MET B C 1
ATOM 3154 O O . MET B 1 128 ? -12.722 105.951 -19.801 1.00 30.98 114 MET B O 1
ATOM 3159 N N . GLU B 1 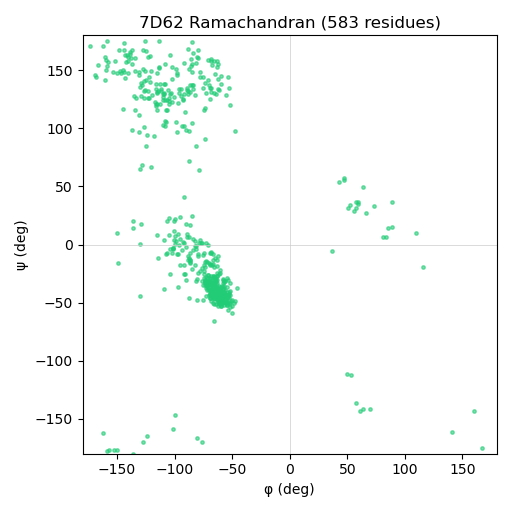129 ? -14.230 106.949 -18.453 1.00 29.65 115 GLU B N 1
ATOM 3160 C CA . GLU B 1 129 ? -13.267 107.942 -17.981 1.00 32.07 115 GLU B CA 1
ATOM 3161 C C . GLU B 1 129 ? -12.053 107.274 -17.343 1.00 27.56 115 GLU B C 1
ATOM 3162 O O . GLU B 1 129 ? -10.906 107.638 -17.625 1.00 25.26 115 GLU B O 1
ATOM 3168 N N . ALA B 1 130 ? -12.293 106.281 -16.482 1.00 24.91 116 ALA B N 1
ATOM 3169 C CA . ALA B 1 130 ? -11.197 105.630 -15.770 1.00 24.63 116 ALA B CA 1
ATOM 3170 C C . ALA B 1 130 ? -10.325 104.783 -16.699 1.00 25.19 116 ALA B C 1
ATOM 3171 O O . ALA B 1 130 ? -9.092 104.804 -16.591 1.00 23.13 116 ALA B O 1
ATOM 3173 N N . VAL B 1 131 ? -10.937 104.005 -17.597 1.00 26.43 117 VAL B N 1
ATOM 3174 C CA . VAL B 1 131 ? -10.119 103.173 -18.479 1.00 25.90 117 VAL B CA 1
ATOM 3175 C C . VAL B 1 131 ? -9.273 104.045 -19.411 1.00 28.13 117 VAL B C 1
ATOM 3176 O O . VAL B 1 131 ? -8.172 103.646 -19.806 1.00 28.78 117 VAL B O 1
ATOM 3180 N N . ASP B 1 132 ? -9.746 105.251 -19.755 1.00 29.07 118 ASP B N 1
ATOM 3181 C CA . ASP B 1 132 ? -9.009 106.115 -20.676 1.00 35.07 118 ASP B CA 1
ATOM 3182 C C . ASP B 1 132 ? -7.759 106.727 -20.058 1.00 37.83 118 ASP B C 1
ATOM 3183 O O . ASP B 1 132 ? -6.927 107.263 -20.795 1.00 39.36 118 ASP B O 1
ATOM 3188 N N . LYS B 1 133 ? -7.607 106.672 -18.741 1.00 32.03 119 LYS B N 1
ATOM 3189 C CA . LYS B 1 133 ? -6.429 107.226 -18.093 1.00 31.29 119 LYS B CA 1
ATOM 3190 C C . LYS B 1 133 ? -5.353 106.163 -18.055 1.00 33.30 119 LYS B C 1
ATOM 3191 O O . LYS B 1 133 ? -4.175 106.483 -18.007 1.00 36.87 119 LYS B O 1
ATOM 3197 N N . SER B 1 136 ? -2.797 106.303 -20.682 1.00 60.59 122 SER B N 1
ATOM 3198 C CA . SER B 1 136 ? -1.946 107.446 -21.013 1.00 60.18 122 SER B CA 1
ATOM 3199 C C . SER B 1 136 ? -1.542 108.196 -19.741 1.00 60.45 122 SER B C 1
ATOM 3200 O O . SER B 1 136 ? -0.743 109.133 -19.791 1.00 62.91 122 SER B O 1
ATOM 3203 N N . ALA B 1 137 ? -2.112 107.774 -18.609 1.00 58.26 123 ALA B N 1
ATOM 3204 C CA . ALA B 1 137 ? -1.774 108.304 -17.281 1.00 56.68 123 ALA B CA 1
ATOM 3205 C C . ALA B 1 137 ? -2.122 109.794 -17.144 1.00 55.10 123 ALA B C 1
ATOM 3206 O O . ALA B 1 137 ? -1.313 110.606 -16.691 1.00 55.64 123 ALA B O 1
ATOM 3208 N N . GLN B 1 138 ? -3.355 110.149 -17.519 1.00 51.66 124 GLN B N 1
ATOM 3209 C CA . GLN B 1 138 ? -3.877 111.514 -17.372 1.00 46.37 124 GLN B CA 1
ATOM 3210 C C . GLN B 1 138 ? -4.614 111.722 -16.046 1.00 36.20 124 GLN B C 1
ATOM 3211 O O . GLN B 1 138 ? -5.660 112.388 -15.975 1.00 34.15 124 GLN B O 1
ATOM 3217 N N . PHE B 1 139 ? -4.059 111.171 -14.970 1.00 28.65 125 PHE B N 1
ATOM 3218 C CA . PHE B 1 139 ? -4.635 111.280 -13.642 1.00 21.54 125 PHE B CA 1
ATOM 3219 C C . PHE B 1 139 ? -4.315 112.638 -13.021 1.00 20.27 125 PHE B C 1
ATOM 3220 O O . PHE B 1 139 ? -3.368 113.338 -13.414 1.00 18.40 125 PHE B O 1
ATOM 3228 N N . THR B 1 140 ? -5.106 112.989 -12.018 1.00 19.16 126 THR B N 1
ATOM 3229 C CA . THR B 1 140 ? -4.768 114.040 -11.066 1.00 18.01 126 THR B CA 1
ATOM 3230 C C . THR B 1 140 ? -4.054 113.416 -9.872 1.00 19.80 126 THR B C 1
ATOM 3231 O O . THR B 1 140 ? -4.203 112.214 -9.577 1.00 17.00 126 THR B O 1
ATOM 3235 N N . ARG B 1 141 ? -3.265 114.243 -9.185 1.00 17.40 127 ARG B N 1
ATOM 3236 C CA . ARG B 1 141 ? -2.603 113.768 -7.971 1.00 18.53 127 ARG B CA 1
ATOM 3237 C C . ARG B 1 141 ? -3.626 113.284 -6.961 1.00 17.71 127 ARG B C 1
ATOM 3238 O O . ARG B 1 141 ? -3.448 112.234 -6.332 1.00 15.44 127 ARG B O 1
ATOM 3246 N N . ASP B 1 142 ? -4.713 114.038 -6.795 1.00 19.73 128 ASP B N 1
ATOM 3247 C CA . ASP B 1 142 ? -5.752 113.625 -5.862 1.00 23.07 128 ASP B CA 1
ATOM 3248 C C . ASP B 1 142 ? -6.328 112.259 -6.209 1.00 21.23 128 ASP B C 1
ATOM 3249 O O . ASP B 1 142 ? -6.676 111.487 -5.309 1.00 22.91 128 ASP B O 1
ATOM 3254 N N . GLU B 1 143 ? -6.444 111.945 -7.498 1.00 17.85 129 GLU B N 1
ATOM 3255 C CA . GLU B 1 143 ? -7.125 110.720 -7.913 1.00 17.36 129 GLU B CA 1
ATOM 3256 C C . GLU B 1 143 ? -6.391 109.469 -7.458 1.00 17.52 129 GLU B C 1
ATOM 3257 O O . GLU B 1 143 ? -7.025 108.427 -7.251 1.00 19.14 129 GLU B O 1
ATOM 3263 N N . VAL B 1 144 ? -5.066 109.538 -7.338 1.00 15.69 130 VAL B N 1
ATOM 3264 C CA . VAL B 1 144 ? -4.278 108.351 -7.053 1.00 20.22 130 VAL B CA 1
ATOM 3265 C C . VAL B 1 144 ? -3.950 108.217 -5.571 1.00 20.67 130 VAL B C 1
ATOM 3266 O O . VAL B 1 144 ? -3.420 107.171 -5.158 1.00 18.69 130 VAL B O 1
ATOM 3270 N N . LEU B 1 145 ? -4.255 109.227 -4.760 1.00 15.03 131 LEU B N 1
ATOM 3271 C CA . LEU B 1 145 ? -4.170 109.128 -3.308 1.00 24.65 131 LEU B CA 1
ATOM 3272 C C . LEU B 1 145 ? -5.553 108.743 -2.787 1.00 24.16 131 LEU B C 1
ATOM 3273 O O . LEU B 1 145 ? -6.547 109.375 -3.158 1.00 23.49 131 LEU B O 1
ATOM 3278 N N . ASP B 1 146 ? -5.630 107.683 -1.979 1.00 21.58 132 ASP B N 1
ATOM 3279 C CA . ASP B 1 146 ? -6.921 107.223 -1.458 1.00 21.20 132 ASP B CA 1
ATOM 3280 C C . ASP B 1 146 ? -7.950 107.154 -2.591 1.00 19.41 132 ASP B C 1
ATOM 3281 O O . ASP B 1 146 ? -8.980 107.831 -2.578 1.00 22.35 132 ASP B O 1
ATOM 3286 N N . SER B 1 147 ? -7.620 106.374 -3.617 1.00 15.35 133 SER B N 1
ATOM 3287 C CA . SER B 1 147 ? -8.468 106.282 -4.803 1.00 18.75 133 SER B CA 1
ATOM 3288 C C . SER B 1 147 ? -9.830 105.693 -4.472 1.00 20.26 133 SER B C 1
ATOM 3289 O O . SER B 1 147 ? -10.005 104.957 -3.490 1.00 22.87 133 SER B O 1
ATOM 3292 N N . THR B 1 148 ? -10.790 105.994 -5.351 1.00 21.16 134 THR B N 1
ATOM 3293 C CA . THR B 1 148 ? -12.193 105.619 -5.209 1.00 20.28 134 THR B CA 1
ATOM 3294 C C . THR B 1 148 ? -12.724 105.116 -6.551 1.00 18.00 134 THR B C 1
ATOM 3295 O O . THR B 1 148 ? -12.098 105.287 -7.604 1.00 16.08 134 THR B O 1
ATOM 3299 N N . GLY B 1 149 ? -13.903 104.494 -6.505 1.00 18.39 135 GLY B N 1
ATOM 3300 C CA . GLY B 1 149 ? -14.623 104.140 -7.720 1.00 17.69 135 GLY B CA 1
ATOM 3301 C C . GLY B 1 149 ? -13.840 103.256 -8.669 1.00 17.80 135 GLY B C 1
ATOM 3302 O O . GLY B 1 149 ? -13.201 102.267 -8.279 1.00 17.62 135 GLY B O 1
ATOM 3303 N N . TRP B 1 150 ? -13.922 103.596 -9.956 1.00 15.84 136 TRP B N 1
ATOM 3304 C CA . TRP B 1 150 ? -13.278 102.787 -10.974 1.00 16.33 136 TRP B CA 1
ATOM 3305 C C . TRP B 1 150 ? -11.761 102.871 -10.891 1.00 15.44 136 TRP B C 1
ATOM 3306 O O . TRP B 1 150 ? -11.080 101.890 -11.193 1.00 14.32 136 TRP B O 1
ATOM 3317 N N . ASN B 1 151 ? -11.216 104.038 -10.529 1.00 14.65 137 ASN B N 1
ATOM 3318 C CA . ASN B 1 151 ? -9.769 104.148 -10.345 1.00 14.89 137 ASN B CA 1
ATOM 3319 C C . ASN B 1 151 ? -9.280 103.173 -9.290 1.00 13.24 137 ASN B C 1
ATOM 3320 O O . ASN B 1 151 ? -8.227 102.556 -9.450 1.00 13.06 137 ASN B O 1
ATOM 3325 N N . LEU B 1 152 ? -10.007 103.069 -8.174 1.00 15.44 138 LEU B N 1
ATOM 3326 C CA . LEU B 1 152 ? -9.599 102.149 -7.119 1.00 16.86 138 LEU B CA 1
ATOM 3327 C C . LEU B 1 152 ? -9.631 100.715 -7.625 1.00 14.70 138 LEU B C 1
ATOM 3328 O O . LEU B 1 152 ? -8.671 99.960 -7.433 1.00 14.03 138 LEU B O 1
ATOM 3333 N N . LEU B 1 153 ? -10.692 100.345 -8.349 1.00 14.21 139 LEU B N 1
ATOM 3334 C CA . LEU B 1 153 ? -10.780 98.990 -8.900 1.00 14.54 139 LEU B CA 1
ATOM 3335 C C . LEU B 1 153 ? -9.621 98.707 -9.842 1.00 14.54 139 LEU B C 1
ATOM 3336 O O . LEU B 1 153 ? -8.997 97.635 -9.782 1.00 15.72 139 LEU B O 1
ATOM 3341 N N . ASN B 1 154 ? -9.334 99.655 -10.737 1.00 13.94 140 ASN B N 1
ATOM 3342 C CA . ASN B 1 154 ? -8.195 99.544 -11.650 1.00 13.96 140 ASN B CA 1
ATOM 3343 C C . ASN B 1 154 ? -6.884 99.296 -10.896 1.00 13.94 140 ASN B C 1
ATOM 3344 O O . ASN B 1 154 ? -6.139 98.358 -11.215 1.00 16.69 140 ASN B O 1
ATOM 3349 N N . PHE B 1 155 ? -6.572 100.137 -9.899 1.00 14.24 141 PHE B N 1
ATOM 3350 C CA . PHE B 1 155 ? -5.291 100.006 -9.195 1.00 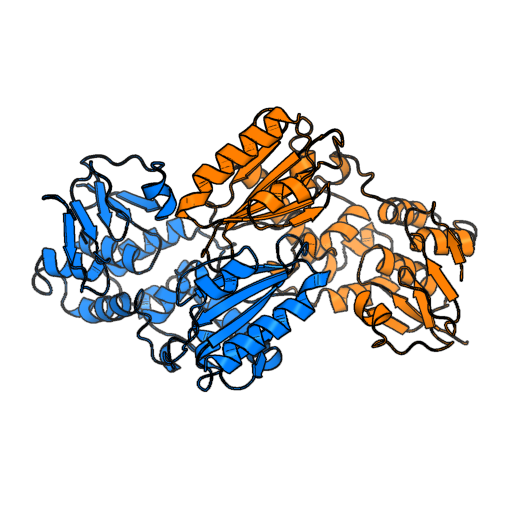15.89 141 PHE B CA 1
ATOM 3351 C C . PHE B 1 155 ? -5.215 98.725 -8.387 1.00 14.62 141 PHE B C 1
ATOM 3352 O O . PHE B 1 155 ? -4.146 98.102 -8.299 1.00 15.37 141 PHE B O 1
ATOM 3360 N N . LEU B 1 156 ? -6.310 98.314 -7.761 1.00 14.70 142 LEU B N 1
ATOM 3361 C CA . LEU B 1 156 ? -6.152 97.134 -6.928 1.00 18.75 142 LEU B CA 1
ATOM 3362 C C . LEU B 1 156 ? -6.078 95.858 -7.749 1.00 19.71 142 LEU B C 1
ATOM 3363 O O . LEU B 1 156 ? -5.552 94.869 -7.240 1.00 18.06 142 LEU B O 1
ATOM 3368 N N . MET B 1 157 ? -6.551 95.861 -9.015 1.00 18.35 143 MET B N 1
ATOM 3369 C CA . MET B 1 157 ? -6.388 94.700 -9.891 1.00 19.35 143 MET B CA 1
ATOM 3370 C C . MET B 1 157 ? -5.045 94.675 -10.616 1.00 21.04 143 MET B C 1
ATOM 3371 O O . MET B 1 157 ? -4.631 93.610 -11.085 1.00 23.11 143 MET B O 1
ATOM 3376 N N . ASP B 1 158 ? -4.373 95.811 -10.745 1.00 17.64 144 ASP B N 1
ATOM 3377 C CA . ASP B 1 158 ? -3.153 95.898 -11.542 1.00 21.56 144 ASP B CA 1
ATOM 3378 C C . ASP B 1 158 ? -2.035 95.128 -10.850 1.00 22.21 144 ASP B C 1
ATOM 3379 O O . ASP B 1 158 ? -1.700 95.419 -9.696 1.00 22.20 144 ASP B O 1
ATOM 3384 N N . ALA B 1 159 ? -1.424 94.184 -11.563 1.00 22.19 145 ALA B N 1
ATOM 3385 C CA . ALA B 1 159 ? -0.333 93.424 -10.966 1.00 29.00 145 ALA B CA 1
ATOM 3386 C C . ALA B 1 159 ? 0.744 94.334 -10.362 1.00 27.70 145 ALA B C 1
ATOM 3387 O O . ALA B 1 159 ? 1.334 93.993 -9.323 1.00 28.98 145 ALA B O 1
ATOM 3389 N N . ARG B 1 160 ? 0.979 95.514 -10.958 1.00 23.44 146 ARG B N 1
ATOM 3390 C CA . ARG B 1 160 ? 2.106 96.348 -10.525 1.00 26.10 146 ARG B CA 1
ATOM 3391 C C . ARG B 1 160 ? 1.861 97.033 -9.178 1.00 27.75 146 ARG B C 1
ATOM 3392 O O . ARG B 1 160 ? 2.819 97.477 -8.534 1.00 28.52 146 ARG B O 1
ATOM 3400 N N . THR B 1 161 ? 0.602 97.152 -8.754 1.00 26.80 147 THR B N 1
ATOM 3401 C CA . THR B 1 161 ? 0.289 97.612 -7.405 1.00 26.50 147 THR B CA 1
ATOM 3402 C C . THR B 1 161 ? 0.816 96.640 -6.361 1.00 32.33 147 THR B C 1
ATOM 3403 O O . THR B 1 161 ? 1.156 97.043 -5.238 1.00 33.95 147 THR B O 1
ATOM 3407 N N . GLY B 1 162 ? 0.879 95.360 -6.715 1.00 32.13 148 GLY B N 1
ATOM 3408 C CA . GLY B 1 162 ? 1.520 94.363 -5.889 1.00 35.81 148 GLY B CA 1
ATOM 3409 C C . GLY B 1 162 ? 0.664 93.747 -4.808 1.00 35.97 148 GLY B C 1
ATOM 3410 O O . GLY B 1 162 ? 1.216 93.096 -3.916 1.00 38.98 148 GLY B O 1
ATOM 3411 N N . LEU B 1 163 ? -0.661 93.917 -4.853 1.00 35.71 149 LEU B N 1
ATOM 3412 C CA . LEU B 1 163 ? -1.503 93.276 -3.846 1.00 37.44 149 LEU B CA 1
ATOM 3413 C C . LEU B 1 163 ? -1.225 91.779 -3.772 1.00 39.39 149 LEU B C 1
ATOM 3414 O O . LEU B 1 163 ? -1.099 91.212 -2.680 1.00 40.03 149 LEU B O 1
ATOM 3419 N N . GLY B 1 164 ? -1.101 91.128 -4.931 1.00 41.07 150 GLY B N 1
ATOM 3420 C CA . GLY B 1 164 ? -0.970 89.681 -4.954 1.00 41.97 150 GLY B CA 1
ATOM 3421 C C . GLY B 1 164 ? 0.369 89.170 -4.459 1.00 46.01 150 GLY B C 1
ATOM 3422 O O . GLY B 1 164 ? 0.465 88.038 -3.970 1.00 47.87 150 GLY B O 1
ATOM 3423 N N . ARG B 1 165 ? 1.427 89.963 -4.616 1.00 47.47 151 ARG B N 1
ATOM 3424 C CA . ARG B 1 165 ? 2.700 89.598 -4.011 1.00 53.97 151 ARG B CA 1
ATOM 3425 C C . ARG B 1 165 ? 2.553 89.439 -2.503 1.00 56.49 151 ARG B C 1
ATOM 3426 O O . ARG B 1 165 ? 3.132 88.528 -1.903 1.00 57.96 151 ARG B O 1
ATOM 3434 N N . PHE B 1 166 ? 1.748 90.299 -1.878 1.00 59.15 152 PHE B N 1
ATOM 3435 C CA . PHE B 1 166 ? 1.779 90.505 -0.435 1.00 63.72 152 PHE B CA 1
ATOM 3436 C C . PHE B 1 166 ? 0.741 89.703 0.322 1.00 64.33 152 PHE B C 1
ATOM 3437 O O . PHE B 1 166 ? 0.683 89.810 1.551 1.00 66.34 152 PHE B O 1
ATOM 3445 N N . HIS B 1 167 ? -0.075 88.917 -0.368 1.00 62.79 153 HIS B N 1
ATOM 3446 C CA . HIS B 1 167 ? -1.097 88.143 0.311 1.00 62.86 153 HIS B CA 1
ATOM 3447 C C . HIS B 1 167 ? -1.690 87.150 -0.675 1.00 60.54 153 HIS B C 1
ATOM 3448 O O . HIS B 1 167 ? -1.770 87.414 -1.879 1.00 57.11 153 HIS B O 1
ATOM 3455 N N . ASN B 1 168 ? -2.060 85.988 -0.149 1.00 61.49 154 ASN B N 1
ATOM 3456 C CA . ASN B 1 168 ? -2.941 85.052 -0.836 1.00 61.28 154 ASN B CA 1
ATOM 3457 C C . ASN B 1 168 ? -4.366 85.393 -0.406 1.00 57.74 154 ASN B C 1
ATOM 3458 O O . ASN B 1 168 ? -4.712 85.255 0.773 1.00 62.50 154 ASN B O 1
ATOM 3463 N N . PHE B 1 169 ? -5.188 85.868 -1.340 1.00 49.06 155 PHE B N 1
ATOM 3464 C CA . PHE B 1 169 ? -6.558 86.217 -0.985 1.00 41.43 155 PHE B CA 1
ATOM 3465 C C . PHE B 1 169 ? -7.436 84.977 -1.043 1.00 40.51 155 PHE B C 1
ATOM 3466 O O . PHE B 1 169 ? -6.997 83.900 -1.449 1.00 40.19 155 PHE B O 1
ATOM 3474 N N . ARG B 1 170 ? -8.696 85.135 -0.626 1.00 39.70 156 ARG B N 1
ATOM 3475 C CA . ARG B 1 170 ? -9.647 84.030 -0.705 1.00 41.74 156 ARG B CA 1
ATOM 3476 C C . ARG B 1 170 ? -9.638 83.402 -2.095 1.00 32.94 156 ARG B C 1
ATOM 3477 O O . ARG B 1 170 ? -9.444 82.194 -2.233 1.00 34.81 156 ARG B O 1
ATOM 3485 N N . ILE B 1 171 ? -9.807 84.213 -3.148 1.00 30.70 157 ILE B N 1
ATOM 3486 C CA . ILE B 1 171 ? -9.695 83.695 -4.507 1.00 35.39 157 ILE B CA 1
ATOM 3487 C C . ILE B 1 171 ? -8.606 84.451 -5.266 1.00 33.35 157 ILE B C 1
ATOM 3488 O O . ILE B 1 171 ? -8.171 85.537 -4.884 1.00 31.01 157 ILE B O 1
ATOM 3493 N N . SER B 1 172 ? -8.164 83.836 -6.360 1.00 34.25 158 SER B N 1
ATOM 3494 C CA . SER B 1 172 ? -7.075 84.356 -7.168 1.00 33.09 158 SER B CA 1
ATOM 3495 C C . SER B 1 172 ? -7.511 85.632 -7.868 1.00 31.58 158 SER B C 1
ATOM 3496 O O . SER B 1 172 ? -8.702 85.896 -8.027 1.00 32.58 158 SER B O 1
ATOM 3499 N N . ASN B 1 173 ? -6.524 86.433 -8.287 1.00 28.12 159 ASN B N 1
ATOM 3500 C CA . ASN B 1 173 ? -6.831 87.609 -9.098 1.00 29.75 159 ASN B CA 1
ATOM 3501 C C . ASN B 1 173 ? -7.401 87.216 -10.452 1.00 27.23 159 ASN B C 1
ATOM 3502 O O . ASN B 1 173 ? -8.266 87.913 -10.992 1.00 23.45 159 ASN B O 1
ATOM 3507 N N . TYR B 1 174 ? -6.904 86.127 -11.032 1.00 28.77 160 TYR B N 1
ATOM 3508 C CA . TYR B 1 174 ? -7.470 85.648 -12.286 1.00 29.96 160 TYR B CA 1
ATOM 3509 C C . TYR B 1 174 ? -8.944 85.316 -12.117 1.00 30.60 160 TYR B C 1
ATOM 3510 O O . TYR B 1 174 ? -9.802 85.790 -12.878 1.00 25.93 160 TYR B O 1
ATOM 3519 N N . ASN B 1 175 ? -9.259 84.489 -11.123 1.00 27.45 161 ASN B N 1
ATOM 3520 C CA . ASN B 1 175 ? -10.656 84.134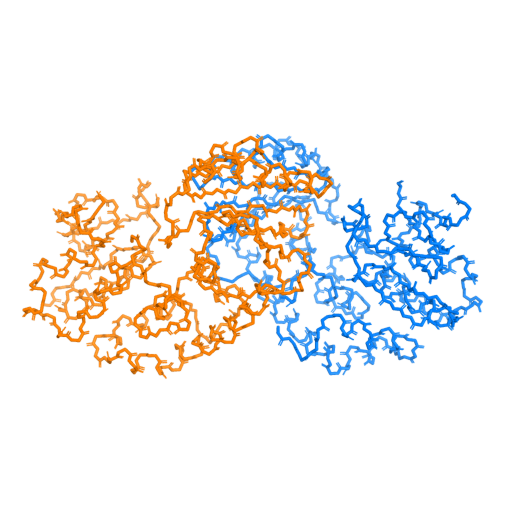 -10.927 1.00 28.33 161 ASN B CA 1
ATOM 3521 C C . ASN B 1 175 ? -11.505 85.335 -10.496 1.00 26.05 161 ASN B C 1
ATOM 3522 O O . ASN B 1 175 ? -12.693 85.371 -10.816 1.00 32.77 161 ASN B O 1
ATOM 3527 N N . LEU B 1 176 ? -10.933 86.351 -9.834 1.00 24.68 162 LEU B N 1
ATOM 3528 C CA . LEU B 1 176 ? -11.729 87.548 -9.536 1.00 23.60 162 LEU B CA 1
ATOM 3529 C C . LEU B 1 176 ? -12.043 88.339 -10.805 1.00 23.29 162 LEU B C 1
ATOM 3530 O O . LEU B 1 176 ? -13.180 88.786 -11.000 1.00 22.35 162 LEU B O 1
ATOM 3535 N N . MET B 1 177 ? -11.038 88.548 -11.665 1.00 25.90 163 MET B N 1
ATOM 3536 C CA . MET B 1 177 ? -11.274 89.205 -12.953 1.00 29.51 163 MET B CA 1
ATOM 3537 C C . MET B 1 177 ? -12.417 88.537 -13.703 1.00 30.74 163 MET B C 1
ATOM 3538 O O . MET B 1 177 ? -13.342 89.215 -14.170 1.00 31.02 163 MET B O 1
ATOM 3543 N N . MET B 1 178 ? -12.376 87.200 -13.796 1.00 29.24 164 MET B N 1
ATOM 3544 C CA . MET B 1 178 ? -13.425 86.431 -14.456 1.00 31.83 164 MET B CA 1
ATOM 3545 C C . MET B 1 178 ? -14.798 86.750 -13.875 1.00 29.04 164 MET B C 1
ATOM 3546 O O . MET B 1 178 ? -15.734 87.082 -14.609 1.00 32.31 164 MET B O 1
ATOM 3551 N N . ALA B 1 179 ? -14.932 86.672 -12.554 1.00 25.75 165 ALA B N 1
ATOM 3552 C CA . ALA B 1 179 ? -16.229 86.915 -11.928 1.00 27.62 165 ALA B CA 1
ATOM 3553 C C . ALA B 1 179 ? -16.675 88.370 -12.061 1.00 27.62 165 ALA B C 1
ATOM 3554 O O . ALA B 1 179 ? -17.877 88.637 -12.156 1.00 27.77 165 ALA B O 1
ATOM 3556 N N . LEU B 1 180 ? -15.737 89.321 -12.054 1.00 25.30 166 LEU B N 1
ATOM 3557 C CA . LEU B 1 180 ? -16.106 90.731 -12.159 1.00 24.95 166 LEU B CA 1
ATOM 3558 C C . LEU B 1 180 ? -16.780 91.069 -13.484 1.00 26.82 166 LEU B C 1
ATOM 3559 O O . LEU B 1 180 ? -17.534 92.041 -13.553 1.00 29.36 166 LEU B O 1
ATOM 3564 N N . ILE B 1 181 ? -16.495 90.324 -14.548 1.00 31.56 167 ILE B N 1
ATOM 3565 C CA . ILE B 1 181 ? -17.016 90.686 -15.863 1.00 35.04 167 ILE B CA 1
ATOM 3566 C C . ILE B 1 181 ? -18.537 90.706 -15.848 1.00 37.09 167 ILE B C 1
ATOM 3567 O O . ILE B 1 181 ? -19.166 91.695 -16.236 1.00 35.67 167 ILE B O 1
ATOM 3572 N N . ASP B 1 182 ? -19.157 89.620 -15.399 1.00 40.59 168 ASP B N 1
ATOM 3573 C CA . ASP B 1 182 ? -20.613 89.614 -15.406 1.00 45.63 168 ASP B CA 1
ATOM 3574 C C . ASP B 1 182 ? -21.198 90.482 -14.304 1.00 45.20 168 ASP B C 1
ATOM 3575 O O . ASP B 1 182 ? -22.299 91.018 -14.461 1.00 46.16 168 ASP B O 1
ATOM 3580 N N . HIS B 1 183 ? -20.496 90.636 -13.186 1.00 43.96 169 HIS B N 1
ATOM 3581 C CA . HIS B 1 183 ? -21.097 91.384 -12.095 1.00 43.13 169 HIS B CA 1
ATOM 3582 C C . HIS B 1 183 ? -21.121 92.878 -12.383 1.00 37.36 169 HIS B C 1
ATOM 3583 O O . HIS B 1 183 ? -22.022 93.583 -11.918 1.00 36.43 169 HIS B O 1
ATOM 3590 N N . CYS B 1 184 ? -20.146 93.374 -13.146 1.00 35.55 170 CYS B N 1
ATOM 3591 C CA . CYS B 1 184 ? -20.143 94.769 -13.572 1.00 35.20 170 CYS B CA 1
ATOM 3592 C C . CYS B 1 184 ? -21.264 95.085 -14.551 1.00 37.15 170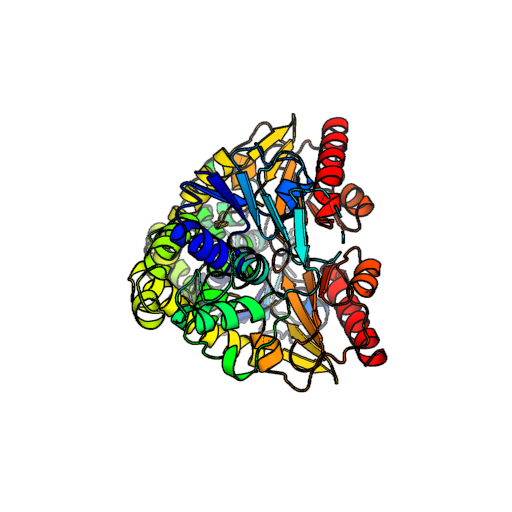 CYS B C 1
ATOM 3593 O O . CYS B 1 184 ? -21.572 96.266 -14.760 1.00 36.53 170 CYS B O 1
ATOM 3596 N N . THR B 1 185 ? -21.862 94.069 -15.176 1.00 40.31 171 THR B N 1
ATOM 3597 C CA . THR B 1 185 ? -22.933 94.338 -16.124 1.00 43.85 171 THR B CA 1
ATOM 3598 C C . THR B 1 185 ? -24.229 94.721 -15.429 1.00 50.24 171 THR B C 1
ATOM 3599 O O . THR B 1 185 ? -25.074 95.389 -16.034 1.00 54.17 171 THR B O 1
ATOM 3603 N N . HIS B 1 186 ? -24.397 94.340 -14.166 1.00 53.02 172 HIS B N 1
ATOM 3604 C CA . HIS B 1 186 ? -25.661 94.593 -13.487 1.00 58.24 172 HIS B CA 1
ATOM 3605 C C . HIS B 1 186 ? -25.470 95.116 -12.068 1.00 55.02 172 HIS B C 1
ATOM 3606 O O . HIS B 1 186 ? -26.380 94.983 -11.245 1.00 59.96 172 HIS B O 1
ATOM 3613 N N . ALA B 1 187 ? -24.311 95.671 -11.740 1.00 46.58 173 ALA B N 1
ATOM 3614 C CA . ALA B 1 187 ? -24.125 96.285 -10.439 1.00 42.08 173 ALA B CA 1
ATOM 3615 C C . ALA B 1 187 ? -23.378 97.593 -10.620 1.00 39.52 173 ALA B C 1
ATOM 3616 O O . ALA B 1 187 ? -22.653 97.777 -11.601 1.00 39.21 173 ALA B O 1
ATOM 3618 N N . SER B 1 188 ? -23.566 98.501 -9.667 1.00 37.20 174 SER B N 1
ATOM 3619 C CA . SER B 1 188 ? -22.862 99.771 -9.677 1.00 34.41 174 SER B CA 1
ATOM 3620 C C . SER B 1 188 ? -21.445 99.592 -9.137 1.00 30.06 174 SER B C 1
ATOM 3621 O O . SER B 1 188 ? -21.105 98.560 -8.551 1.00 28.78 174 SER B O 1
ATOM 3624 N N . ILE B 1 189 ? -20.610 100.620 -9.334 1.00 29.40 175 ILE B N 1
ATOM 3625 C CA . ILE B 1 189 ? -19.234 100.543 -8.848 1.00 28.76 175 ILE B CA 1
ATOM 3626 C C . ILE B 1 189 ? -19.207 100.458 -7.318 1.00 28.73 175 ILE B C 1
ATOM 3627 O O . ILE B 1 189 ? -18.432 99.687 -6.74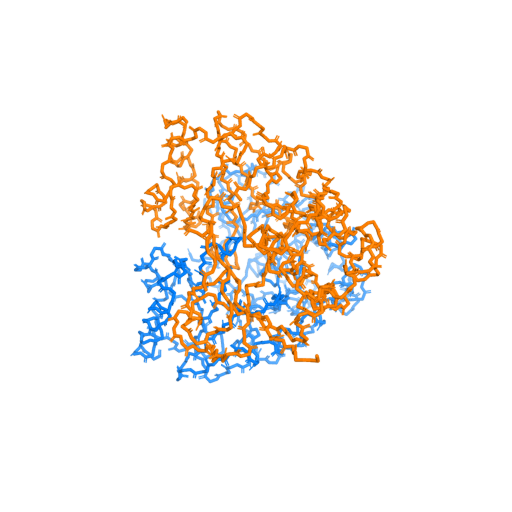1 1.00 25.91 175 ILE B O 1
ATOM 3632 N N . ASP B 1 190 ? -20.066 101.222 -6.634 1.00 32.65 176 ASP B N 1
ATOM 3633 C CA . ASP B 1 190 ? -20.081 101.155 -5.173 1.00 33.55 176 ASP B CA 1
ATOM 3634 C C . ASP B 1 190 ? -20.526 99.789 -4.673 1.00 29.99 176 ASP B C 1
ATOM 3635 O O . ASP B 1 190 ? -20.109 99.359 -3.594 1.00 32.30 176 ASP B O 1
ATOM 3640 N N . GLU B 1 191 ? -21.403 99.111 -5.403 1.00 28.96 177 GLU B N 1
ATOM 3641 C CA . GLU B 1 191 ? -21.758 97.749 -5.012 1.00 33.45 177 GLU B CA 1
ATOM 3642 C C . GLU B 1 191 ? -20.608 96.795 -5.313 1.00 31.62 177 GLU B C 1
ATOM 3643 O O . GLU B 1 191 ? -20.237 95.957 -4.477 1.00 24.96 177 GLU B O 1
ATOM 3649 N N . ILE B 1 192 ? -20.012 96.936 -6.502 1.00 25.02 178 ILE B N 1
ATOM 3650 C CA . ILE B 1 192 ? -18.870 96.113 -6.870 1.00 23.89 178 ILE B CA 1
ATOM 3651 C C . ILE B 1 192 ? -17.803 96.186 -5.787 1.00 22.60 178 ILE B C 1
ATOM 3652 O O . ILE B 1 192 ? -17.281 95.162 -5.334 1.00 21.43 178 ILE B O 1
ATOM 3657 N N . LEU B 1 193 ? -17.509 97.401 -5.316 1.00 22.18 179 LEU B N 1
ATOM 3658 C CA . LEU B 1 193 ? -16.492 97.602 -4.289 1.00 21.44 179 LEU B CA 1
ATOM 3659 C C . LEU B 1 193 ? -16.869 96.988 -2.951 1.00 24.72 179 LEU B C 1
ATOM 3660 O O . LEU B 1 193 ? -15.974 96.764 -2.130 1.00 26.31 179 LEU B O 1
ATOM 3665 N N . GLN B 1 194 ? -18.160 96.700 -2.723 1.00 25.29 180 GLN B N 1
ATOM 3666 C CA . GLN B 1 194 ? -18.646 96.037 -1.518 1.00 27.08 180 GLN B CA 1
ATOM 3667 C C . GLN B 1 194 ? -18.651 94.510 -1.612 1.00 29.58 180 GLN B C 1
ATOM 3668 O O . GLN B 1 194 ? -18.858 93.853 -0.592 1.00 33.51 180 GLN B O 1
ATOM 3674 N N . LEU B 1 195 ? -18.430 93.927 -2.784 1.00 26.95 181 LEU B N 1
ATOM 3675 C CA . LEU B 1 195 ? -18.417 92.472 -2.893 1.00 28.15 181 LEU B CA 1
ATOM 3676 C C . LEU B 1 195 ? -17.325 91.894 -1.992 1.00 26.30 181 LEU B C 1
ATOM 3677 O O . LEU B 1 195 ? -16.229 92.453 -1.928 1.00 24.64 181 LEU B O 1
ATOM 3682 N N . PRO B 1 196 ? -17.589 90.788 -1.278 1.00 23.51 182 PRO B N 1
ATOM 3683 C CA . PRO B 1 196 ? -16.571 90.243 -0.345 1.00 24.44 182 PRO B CA 1
ATOM 3684 C C . PRO B 1 196 ? -15.161 90.114 -0.906 1.00 25.47 182 PRO B C 1
ATOM 3685 O O . PRO B 1 196 ? -14.186 90.540 -0.263 1.00 25.61 182 PRO B O 1
ATOM 3689 N N . ASP B 1 197 ? -15.018 89.533 -2.092 1.00 23.14 183 ASP B N 1
ATOM 3690 C CA . ASP B 1 197 ? -13.692 89.286 -2.640 1.00 20.36 183 ASP B CA 1
ATOM 3691 C C . ASP B 1 197 ? -13.025 90.553 -3.162 1.00 21.01 183 ASP B C 1
ATOM 3692 O O . ASP B 1 197 ? -11.803 90.570 -3.338 1.00 23.07 183 ASP B O 1
ATOM 3697 N N . VAL B 1 198 ? -13.783 91.615 -3.396 1.00 19.67 184 VAL B N 1
ATOM 3698 C CA . VAL B 1 198 ? -13.180 92.894 -3.759 1.00 18.31 184 VAL B CA 1
ATOM 3699 C C . VAL B 1 198 ? -12.835 93.692 -2.518 1.00 19.37 184 VAL B C 1
ATOM 3700 O O . VAL B 1 198 ? -11.737 94.240 -2.403 1.00 19.24 184 VAL B O 1
ATOM 3704 N N . LYS B 1 199 ? -13.780 93.739 -1.579 1.00 21.63 185 LYS B N 1
ATOM 3705 C CA . LYS B 1 199 ? -13.621 94.544 -0.374 1.00 24.19 185 LYS B CA 1
ATOM 3706 C C . LYS B 1 199 ? -12.461 94.052 0.470 1.00 23.65 185 LYS B C 1
ATOM 3707 O O . LYS B 1 199 ? -11.807 94.844 1.157 1.00 24.55 185 LYS B O 1
ATOM 3713 N N . GLU B 1 200 ? -12.227 92.741 0.457 1.00 23.36 186 GLU B N 1
ATOM 3714 C CA . GLU B 1 200 ? -11.032 92.153 1.041 1.00 27.99 186 GLU B CA 1
ATOM 3715 C C . GLU B 1 200 ? -9.776 92.773 0.448 1.00 26.54 186 GLU B C 1
ATOM 3716 O O . GLU B 1 200 ? -8.820 93.083 1.173 1.00 24.50 186 GLU B O 1
ATOM 3722 N N . ARG B 1 201 ? -9.753 92.954 -0.881 1.00 24.77 187 ARG B N 1
ATOM 3723 C CA . ARG B 1 201 ? -8.609 93.613 -1.513 1.00 19.32 187 ARG B CA 1
ATOM 3724 C C . ARG B 1 201 ? -8.595 95.107 -1.200 1.00 18.63 187 ARG B C 1
ATOM 3725 O O . ARG B 1 201 ? -7.527 95.689 -0.982 1.00 19.29 187 ARG B O 1
ATOM 3733 N N . VAL B 1 202 ? -9.764 95.751 -1.176 1.00 17.84 188 VAL B N 1
ATOM 3734 C CA . VAL B 1 202 ? -9.807 97.176 -0.836 1.00 19.96 188 VAL B CA 1
ATOM 3735 C C . VAL B 1 202 ? -9.180 97.414 0.535 1.00 24.94 188 VAL B C 1
ATOM 3736 O O . VAL B 1 202 ? -8.281 98.248 0.694 1.00 25.70 188 VAL B O 1
ATOM 3740 N N . GLU B 1 203 ? -9.639 96.674 1.543 1.00 26.41 189 GLU B N 1
ATOM 3741 C CA . GLU B 1 203 ? -9.123 96.862 2.894 1.00 29.63 189 GLU B CA 1
ATOM 3742 C C . GLU B 1 203 ? -7.610 96.690 2.952 1.00 26.16 189 GLU B C 1
ATOM 3743 O O . GLU B 1 203 ? -6.921 97.489 3.595 1.00 24.44 189 GLU B O 1
ATOM 3749 N N . LEU B 1 204 ? -7.067 95.662 2.288 1.00 22.82 190 LEU B N 1
ATOM 3750 C CA . LEU B 1 204 ? -5.611 95.500 2.278 1.00 23.73 190 LEU B CA 1
ATOM 3751 C C . LEU B 1 204 ? -4.933 96.655 1.548 1.00 19.23 190 LEU B C 1
ATOM 3752 O O . LEU B 1 204 ? -3.891 97.158 1.994 1.00 18.38 190 LEU B O 1
ATOM 3757 N N . TYR B 1 205 ? -5.510 97.085 0.422 1.00 15.73 191 TYR B N 1
ATOM 3758 C CA . TYR B 1 205 ? -4.963 98.216 -0.336 1.00 15.14 191 TYR B CA 1
ATOM 3759 C C . TYR B 1 205 ? -4.934 99.486 0.510 1.00 15.28 191 TYR B C 1
ATOM 3760 O O . TYR B 1 205 ? -3.925 100.194 0.545 1.00 18.10 191 TYR B O 1
ATOM 3769 N N . ARG B 1 206 ? -6.020 99.766 1.235 1.00 17.60 192 ARG B N 1
ATOM 3770 C CA . ARG B 1 206 ? -6.056 100.929 2.123 1.00 20.72 192 ARG B CA 1
ATOM 3771 C C . ARG B 1 206 ? -4.982 100.840 3.199 1.00 22.53 192 ARG B C 1
ATOM 3772 O O . ARG B 1 206 ? -4.246 101.806 3.441 1.00 23.43 192 ARG B O 1
ATOM 3780 N N . LYS B 1 207 ? -4.915 99.703 3.892 1.00 22.83 193 LYS B N 1
ATOM 3781 C CA . LYS B 1 207 ? -3.935 99.529 4.955 1.00 26.71 193 LYS B CA 1
ATOM 3782 C C . LYS B 1 207 ? -2.523 99.750 4.437 1.00 24.53 193 LYS B C 1
ATOM 3783 O O . LYS B 1 207 ? -1.736 100.490 5.039 1.00 24.03 193 LYS B O 1
ATOM 3789 N N . HIS B 1 208 ? -2.185 99.104 3.324 1.00 24.20 194 HIS B N 1
ATOM 3790 C CA . HIS B 1 208 ? -0.837 99.206 2.797 1.00 23.11 194 HIS B CA 1
ATOM 3791 C C . HIS B 1 208 ? -0.530 100.611 2.304 1.00 21.66 194 HIS B C 1
ATOM 3792 O O . HIS B 1 208 ? 0.615 101.071 2.416 1.00 21.41 194 HIS B O 1
ATOM 3799 N N . GLU B 1 209 ? -1.517 101.292 1.717 1.00 20.42 195 GLU B N 1
ATOM 3800 C CA . GLU B 1 209 ? -1.248 102.632 1.204 1.00 20.02 195 GLU B CA 1
ATOM 3801 C C . GLU B 1 209 ? -0.868 103.561 2.334 1.00 18.94 195 GLU B C 1
ATOM 3802 O O . GLU B 1 209 ? 0.109 104.310 2.227 1.00 18.51 195 GLU B O 1
ATOM 3808 N N . THR B 1 210 ? -1.630 103.511 3.434 1.00 20.84 196 THR B N 1
ATOM 3809 C CA . THR B 1 210 ? -1.314 104.290 4.627 1.00 21.77 196 THR B CA 1
ATOM 3810 C C . THR B 1 210 ? 0.089 104.001 5.129 1.00 20.32 196 THR B C 1
ATOM 3811 O O . THR B 1 210 ? 0.833 104.927 5.461 1.00 20.33 196 THR B O 1
ATOM 3815 N N . LEU B 1 211 ? 0.477 102.716 5.187 1.00 18.35 197 LEU B N 1
ATOM 3816 C CA . LEU B 1 211 ? 1.801 102.386 5.709 1.00 18.57 197 LEU B CA 1
ATOM 3817 C C . LEU B 1 211 ? 2.893 102.744 4.713 1.00 18.21 197 LEU B C 1
ATOM 3818 O O . LEU B 1 211 ? 3.998 103.118 5.123 1.00 21.09 197 LEU B O 1
ATOM 3823 N N . PHE B 1 212 ? 2.599 102.643 3.412 1.00 17.33 198 PHE B N 1
ATOM 3824 C CA . PHE B 1 212 ? 3.549 103.031 2.365 1.00 16.45 198 PHE B CA 1
ATOM 3825 C C . PHE B 1 212 ? 3.799 104.532 2.391 1.00 19.35 198 PHE B C 1
ATOM 3826 O O . PHE B 1 212 ? 4.936 104.984 2.231 1.00 21.44 198 PHE B O 1
ATOM 3834 N N . LYS B 1 213 ? 2.749 105.324 2.590 1.00 23.09 199 LYS B N 1
ATOM 3835 C CA . LYS B 1 213 ? 2.926 106.772 2.641 1.00 22.61 199 LYS B CA 1
ATOM 3836 C C . LYS B 1 213 ? 3.727 107.199 3.866 1.00 24.34 199 LYS B C 1
ATOM 3837 O O . LYS B 1 213 ? 4.573 108.090 3.765 1.00 23.85 199 LYS B O 1
ATOM 3843 N N . GLU B 1 214 ? 3.523 106.565 5.027 1.00 25.09 200 GLU B N 1
ATOM 3844 C CA . GLU B 1 214 ? 4.379 106.923 6.151 1.00 26.42 200 GLU B CA 1
ATOM 3845 C C . GLU B 1 214 ? 5.817 106.430 5.925 1.00 25.49 200 GLU B C 1
ATOM 3846 O O . GLU B 1 214 ? 6.782 107.094 6.318 1.00 24.16 200 GLU B O 1
ATOM 3852 N N . GLN B 1 215 ? 5.982 105.271 5.288 1.00 23.23 201 GLN B N 1
ATOM 3853 C CA . GLN B 1 215 ? 7.302 104.823 4.857 1.00 24.62 201 GLN B CA 1
ATOM 3854 C C . GLN B 1 215 ? 7.971 105.863 3.968 1.00 25.21 201 GLN B C 1
ATOM 3855 O O . GLN B 1 215 ? 9.117 106.255 4.213 1.00 25.66 201 GLN B O 1
ATOM 3861 N N . ILE B 1 216 ? 7.261 106.342 2.943 1.00 23.85 202 ILE B N 1
ATOM 3862 C CA . ILE B 1 216 ? 7.816 107.369 2.062 1.00 26.86 202 ILE B CA 1
ATOM 3863 C C . ILE B 1 216 ? 8.240 108.600 2.854 1.00 31.37 202 ILE B C 1
ATOM 3864 O O . ILE B 1 216 ? 9.315 109.165 2.619 1.00 31.60 202 ILE B O 1
ATOM 3869 N N . GLN B 1 217 ? 7.419 109.034 3.817 1.00 34.69 203 GLN B N 1
ATOM 3870 C CA . GLN B 1 217 ? 7.784 110.231 4.578 1.00 36.04 203 GLN B CA 1
ATOM 3871 C C . GLN B 1 217 ? 9.042 110.012 5.411 1.00 34.20 203 GLN B C 1
ATOM 3872 O O . GLN B 1 217 ? 9.805 110.953 5.638 1.00 33.19 203 GLN B O 1
ATOM 3878 N N . ARG B 1 218 ? 9.296 108.777 5.835 1.00 33.64 204 ARG B N 1
ATOM 3879 C CA . ARG B 1 218 ? 10.498 108.440 6.587 1.00 33.00 204 ARG B CA 1
ATOM 3880 C C . ARG B 1 218 ? 11.724 108.234 5.688 1.00 32.74 204 ARG B C 1
ATOM 3881 O O . ARG B 1 218 ? 12.859 108.493 6.125 1.00 29.28 204 ARG B O 1
ATOM 3889 N N . CYS B 1 219 ? 11.523 107.752 4.445 1.00 29.09 205 CYS B N 1
ATOM 3890 C CA . CYS B 1 219 ? 12.601 107.253 3.600 1.00 27.41 205 CYS B CA 1
ATOM 3891 C C . CYS B 1 219 ? 12.867 108.073 2.350 1.00 27.10 205 CYS B C 1
ATOM 3892 O O . CYS B 1 219 ? 13.874 107.805 1.670 1.00 26.77 205 CYS B O 1
ATOM 3895 N N . GLY B 1 220 ? 11.994 109.005 1.997 1.00 25.48 206 GLY B N 1
ATOM 3896 C CA . GLY B 1 220 ? 12.148 109.758 0.769 1.00 24.87 206 GLY B CA 1
ATOM 3897 C C . GLY B 1 220 ? 12.981 110.985 1.044 1.00 24.59 206 GLY B C 1
ATOM 3898 O O . GLY B 1 220 ? 12.782 111.669 2.048 1.00 24.22 206 GLY B O 1
ATOM 3899 N N . LYS B 1 221 ? 13.941 111.249 0.168 1.00 25.07 207 LYS B N 1
ATOM 3900 C CA . LYS B 1 221 ? 14.806 112.416 0.280 1.00 26.08 207 LYS B CA 1
ATOM 3901 C C . LYS B 1 221 ? 14.746 113.173 -1.041 1.00 21.48 207 LYS B C 1
ATOM 3902 O O . LYS B 1 221 ? 14.957 112.579 -2.102 1.00 18.19 207 LYS B O 1
ATOM 3908 N N . VAL B 1 222 ? 14.428 114.457 -0.987 1.00 18.45 208 VAL B N 1
ATOM 3909 C CA . VAL B 1 222 ? 14.359 115.289 -2.186 1.00 15.26 208 VAL B CA 1
ATOM 3910 C C . VAL B 1 222 ? 15.735 115.893 -2.482 1.00 19.66 208 VAL B C 1
ATOM 3911 O O . VAL B 1 222 ? 16.377 116.470 -1.599 1.00 21.22 208 VAL B O 1
ATOM 3915 N N . TYR B 1 223 ? 16.176 115.798 -3.736 1.00 16.71 209 TYR B N 1
ATOM 3916 C CA . TYR B 1 223 ? 17.371 116.493 -4.223 1.00 18.07 209 TYR B CA 1
ATOM 3917 C C . TYR B 1 223 ? 16.954 117.344 -5.430 1.00 18.42 209 TYR B C 1
ATOM 3918 O O . TYR B 1 223 ? 16.920 116.838 -6.557 1.00 16.69 209 TYR B O 1
ATOM 3927 N N . GLN B 1 224 ? 16.640 118.624 -5.213 1.00 19.46 210 GLN B N 1
ATOM 3928 C CA . GLN B 1 224 ? 16.084 119.477 -6.270 1.00 23.51 210 GLN B CA 1
ATOM 3929 C C . GLN B 1 224 ? 14.902 118.836 -7.009 1.00 25.88 210 GLN B C 1
ATOM 3930 O O . GLN B 1 224 ? 13.831 118.659 -6.422 1.00 29.58 210 GLN B O 1
ATOM 3936 N N . ASN B 1 225 ? 15.077 118.474 -8.290 1.00 24.54 211 ASN B N 1
ATOM 3937 C CA . ASN B 1 225 ? 13.984 117.899 -9.084 1.00 22.57 211 ASN B CA 1
ATOM 3938 C C . ASN B 1 225 ? 13.749 116.403 -8.847 1.00 19.14 211 ASN B C 1
ATOM 3939 O O . ASN B 1 225 ? 12.790 115.845 -9.404 1.00 16.96 211 ASN B O 1
ATOM 3944 N N . LEU B 1 226 ? 14.571 115.745 -8.035 1.00 16.40 212 LEU B N 1
ATOM 3945 C CA . LEU B 1 226 ? 14.588 114.293 -7.893 1.00 15.35 212 LEU B CA 1
ATOM 3946 C C . LEU B 1 226 ? 14.169 113.899 -6.487 1.00 17.75 212 LEU B C 1
ATOM 3947 O O . LEU B 1 226 ? 14.690 114.447 -5.512 1.00 22.18 212 LEU B O 1
ATOM 3952 N N . VAL B 1 227 ? 13.243 112.953 -6.360 1.00 16.72 213 VAL B N 1
ATOM 3953 C CA . VAL B 1 227 ? 12.996 112.336 -5.055 1.00 15.49 213 VAL B CA 1
ATOM 3954 C C . VAL B 1 227 ? 13.628 110.957 -5.068 1.00 16.16 213 VAL B C 1
ATOM 3955 O O . VAL B 1 227 ? 13.436 110.177 -6.013 1.00 13.62 213 VAL B O 1
ATOM 3959 N N . LEU B 1 228 ? 14.419 110.674 -4.041 1.00 18.61 214 LEU B N 1
ATOM 3960 C CA . LEU B 1 228 ? 15.076 109.386 -3.880 1.00 18.64 214 LEU B CA 1
ATOM 3961 C C . LEU B 1 228 ? 14.402 108.668 -2.734 1.00 18.01 214 LEU B C 1
ATOM 3962 O O . LEU B 1 228 ? 14.304 109.213 -1.625 1.00 19.09 214 LEU B O 1
ATOM 3967 N N . LEU B 1 229 ? 13.923 107.468 -3.004 1.00 16.42 215 LEU B N 1
ATOM 3968 C CA . LEU B 1 229 ? 13.243 106.661 -2.010 1.00 18.08 215 LEU B CA 1
ATOM 3969 C C . LEU B 1 229 ? 14.169 105.490 -1.683 1.00 18.58 215 LEU B C 1
ATOM 3970 O O . LEU B 1 229 ? 14.289 104.545 -2.463 1.00 13.21 215 LEU B O 1
ATOM 3975 N N . ASP B 1 230 ? 14.847 105.570 -0.537 1.00 24.24 216 ASP B N 1
ATOM 3976 C CA . ASP B 1 230 ? 15.798 104.541 -0.103 1.00 27.29 216 ASP B CA 1
ATOM 3977 C C . ASP B 1 230 ? 15.039 103.568 0.786 1.00 25.56 216 ASP B C 1
ATOM 3978 O O . ASP B 1 230 ? 14.773 103.848 1.955 1.00 27.07 216 ASP B O 1
ATOM 3983 N N . LEU B 1 231 ? 14.693 102.424 0.237 1.00 22.66 217 LEU B N 1
ATOM 3984 C CA . LEU B 1 231 ? 13.986 101.405 0.989 1.00 22.72 217 LEU B CA 1
ATOM 3985 C C . LEU B 1 231 ? 14.914 100.380 1.633 1.00 22.98 217 LEU B C 1
ATOM 3986 O O . LEU B 1 231 ? 14.428 99.440 2.261 1.00 23.37 217 LEU B O 1
ATOM 3991 N N . THR B 1 232 ? 16.227 100.520 1.510 1.00 24.38 218 THR B N 1
ATOM 3992 C CA . THR B 1 232 ? 17.070 99.374 1.852 1.00 23.89 218 THR B CA 1
ATOM 3993 C C . THR B 1 232 ? 17.243 99.182 3.349 1.00 30.84 218 THR B C 1
ATOM 3994 O O . THR B 1 232 ? 17.926 98.233 3.747 1.00 31.18 218 THR B O 1
ATOM 3998 N N . GLU B 1 233 ? 16.619 100.016 4.185 1.00 32.86 219 GLU B N 1
ATOM 3999 C CA . GLU B 1 233 ? 16.674 99.841 5.633 1.00 40.69 219 GLU B CA 1
ATOM 4000 C C . GLU B 1 233 ? 15.312 99.524 6.236 1.00 39.51 219 GLU B C 1
ATOM 4001 O O . GLU B 1 233 ? 15.187 99.490 7.463 1.00 40.63 219 GLU B O 1
ATOM 4007 N N . GLU B 1 234 ? 14.299 99.277 5.411 1.00 37.58 220 GLU B N 1
ATOM 4008 C CA . GLU B 1 234 ? 12.946 98.988 5.863 1.00 40.61 220 GLU B CA 1
ATOM 4009 C C . GLU B 1 234 ? 12.726 97.484 5.908 1.00 47.47 220 GLU B C 1
ATOM 4010 O O . GLU B 1 234 ? 13.055 96.780 4.947 1.00 48.62 220 GLU B O 1
ATOM 4016 N N . GLU B 1 235 ? 12.134 97.005 7.008 1.00 52.16 221 GLU B N 1
ATOM 4017 C CA . GLU B 1 235 ? 11.824 95.582 7.138 1.00 56.10 221 GLU B CA 1
ATOM 4018 C C . GLU B 1 235 ? 10.860 95.125 6.055 1.00 54.88 221 GLU B C 1
ATOM 4019 O O . GLU B 1 235 ? 11.056 94.073 5.436 1.00 55.09 221 GLU B O 1
ATOM 4025 N N . THR B 1 236 ? 9.808 95.896 5.824 1.00 52.57 222 THR B N 1
ATOM 4026 C CA . THR B 1 236 ? 8.768 95.538 4.878 1.00 50.49 222 THR B CA 1
ATOM 4027 C C . THR B 1 236 ? 8.652 96.635 3.839 1.00 48.27 222 THR B C 1
ATOM 4028 O O . THR B 1 236 ? 8.859 97.813 4.143 1.00 50.48 222 THR B O 1
ATOM 4032 N N . ILE B 1 237 ? 8.376 96.247 2.607 1.00 44.98 223 ILE B N 1
ATOM 4033 C CA . ILE B 1 237 ? 7.855 97.176 1.640 1.00 43.79 223 ILE B CA 1
ATOM 4034 C C . ILE B 1 237 ? 6.367 96.898 1.550 1.00 41.23 223 ILE B C 1
ATOM 4035 O O . ILE B 1 237 ? 5.891 95.819 1.892 1.00 44.15 223 ILE B O 1
ATOM 4040 N N . TYR B 1 238 ? 5.614 97.923 1.196 1.00 36.70 224 TYR B N 1
ATOM 4041 C CA . TYR B 1 238 ? 4.166 97.875 1.170 1.00 31.57 224 TYR B CA 1
ATOM 4042 C C . TYR B 1 238 ? 3.695 98.008 -0.267 1.00 30.56 224 TYR B C 1
ATOM 4043 O O . TYR B 1 238 ? 4.394 98.558 -1.121 1.00 28.98 224 TYR B O 1
ATOM 4052 N N . ALA B 1 239 ? 2.525 97.439 -0.533 1.00 29.17 225 ALA B N 1
ATOM 4053 C CA . ALA B 1 239 ? 1.865 97.663 -1.805 1.00 27.83 225 ALA B CA 1
ATOM 4054 C C . ALA B 1 239 ? 1.341 99.094 -1.886 1.00 27.41 225 ALA B C 1
ATOM 4055 O O . ALA B 1 239 ? 0.848 99.665 -0.906 1.00 27.29 225 ALA B O 1
ATOM 4057 N N . GLY B 1 240 ? 1.456 99.682 -3.057 1.00 25.50 226 GLY B N 1
ATOM 4058 C CA . GLY B 1 240 ? 0.839 100.971 -3.306 1.00 20.54 226 GLY B CA 1
ATOM 4059 C C . GLY B 1 240 ? 0.870 101.184 -4.796 1.00 18.76 226 GLY B C 1
ATOM 4060 O O . GLY B 1 240 ? 1.706 100.601 -5.489 1.00 17.93 226 GLY B O 1
ATOM 4061 N N . ASN B 1 241 ? -0.063 101.990 -5.303 1.00 17.80 227 ASN B N 1
ATOM 4062 C CA . ASN B 1 241 ? -0.068 102.097 -6.744 1.00 15.54 227 ASN B CA 1
ATOM 4063 C C . ASN B 1 241 ? 1.158 102.885 -7.188 1.00 16.73 227 ASN B C 1
ATOM 4064 O O . ASN B 1 241 ? 1.799 103.600 -6.405 1.00 17.98 227 ASN B O 1
ATOM 4069 N N . ARG B 1 242 ? 1.521 102.685 -8.445 1.00 15.49 228 ARG B N 1
ATOM 4070 C CA . ARG B 1 242 ? 2.771 103.210 -8.946 1.00 16.62 228 ARG B CA 1
ATOM 4071 C C . ARG B 1 242 ? 2.779 104.736 -9.094 1.00 15.18 228 ARG B C 1
ATOM 4072 O O . ARG B 1 242 ? 3.791 105.284 -9.538 1.00 15.69 228 ARG B O 1
ATOM 4080 N N . PHE B 1 243 ? 1.699 105.446 -8.789 1.00 11.72 229 PHE B N 1
ATOM 4081 C CA . PHE B 1 243 ? 1.718 106.901 -8.878 1.00 11.50 229 PHE B CA 1
ATOM 4082 C C . PHE B 1 243 ? 1.813 107.600 -7.528 1.00 10.28 229 PHE B C 1
ATOM 4083 O O . PHE B 1 243 ? 1.915 108.826 -7.499 1.00 13.28 229 PHE B O 1
ATOM 4091 N N . ILE B 1 244 ? 1.793 106.861 -6.416 1.00 11.73 230 ILE B N 1
ATOM 4092 C CA . ILE B 1 244 ? 1.783 107.494 -5.096 1.00 16.24 230 ILE B CA 1
ATOM 4093 C C . ILE B 1 244 ? 2.993 108.403 -4.932 1.00 16.94 230 ILE B C 1
ATOM 4094 O O . ILE B 1 244 ? 2.870 109.560 -4.508 1.00 17.48 230 ILE B O 1
ATOM 4099 N N . ILE B 1 245 ? 4.184 107.888 -5.254 1.00 14.24 231 ILE B N 1
ATOM 4100 C CA . ILE B 1 245 ? 5.399 108.631 -4.942 1.00 17.53 231 ILE B CA 1
ATOM 4101 C C . ILE B 1 245 ? 5.391 109.970 -5.670 1.00 16.36 231 ILE B C 1
ATOM 4102 O O . ILE B 1 245 ? 5.753 111.010 -5.100 1.00 16.40 231 ILE B O 1
ATOM 4107 N N . TYR B 1 246 ? 4.913 109.979 -6.915 1.00 15.69 232 TYR B N 1
ATOM 4108 C CA . TYR B 1 246 ? 4.908 111.206 -7.697 1.00 16.63 232 TYR B CA 1
ATOM 4109 C C . TYR B 1 246 ? 3.872 112.181 -7.174 1.00 16.43 232 TYR B C 1
ATOM 4110 O O . TYR B 1 246 ? 4.091 113.402 -7.179 1.00 17.79 232 TYR B O 1
ATOM 4119 N N . ALA B 1 247 ? 2.733 111.657 -6.731 1.00 16.99 233 ALA B N 1
ATOM 4120 C CA . ALA B 1 247 ? 1.677 112.501 -6.194 1.00 17.32 233 ALA B CA 1
ATOM 4121 C C . ALA B 1 247 ? 2.116 113.196 -4.923 1.00 16.69 233 ALA B C 1
ATOM 4122 O O . ALA B 1 247 ? 1.630 114.287 -4.620 1.00 19.95 233 ALA B O 1
ATOM 4124 N N . LEU B 1 248 ? 3.022 112.577 -4.159 1.00 16.39 234 LEU B N 1
ATOM 4125 C CA . LEU B 1 248 ? 3.429 113.112 -2.871 1.00 17.06 234 LEU B CA 1
ATOM 4126 C C . LEU B 1 248 ? 4.559 114.115 -2.993 1.00 19.52 234 LEU B C 1
ATOM 4127 O O . LEU B 1 248 ? 4.849 114.822 -2.028 1.00 16.81 234 LEU B O 1
ATOM 4132 N N . TYR B 1 249 ? 5.232 114.155 -4.141 1.00 18.15 235 TYR B N 1
ATOM 4133 C CA . TYR B 1 249 ? 6.324 115.089 -4.390 1.00 18.29 235 TYR B CA 1
ATOM 4134 C C . TYR B 1 249 ? 6.029 115.796 -5.703 1.00 17.98 235 TYR B C 1
ATOM 4135 O O . TYR B 1 249 ? 6.722 115.588 -6.706 1.00 17.41 235 TYR B O 1
ATOM 4144 N N . PRO B 1 250 ? 4.993 116.645 -5.734 1.00 20.16 236 PRO B N 1
ATOM 4145 C CA . PRO B 1 250 ? 4.632 117.315 -6.992 1.00 22.09 236 PRO B CA 1
ATOM 4146 C C . PRO B 1 250 ? 5.697 118.278 -7.508 1.00 23.75 236 PRO B C 1
ATOM 4147 O O . PRO B 1 250 ? 5.601 118.714 -8.659 1.00 21.56 236 PRO B O 1
ATOM 4151 N N . GLN B 1 251 ? 6.709 118.608 -6.705 1.00 24.49 237 GLN B N 1
ATOM 4152 C CA . GLN B 1 251 ? 7.816 119.453 -7.131 1.00 22.22 237 GLN B CA 1
ATOM 4153 C C . GLN B 1 251 ? 8.953 118.674 -7.796 1.00 20.48 237 GLN B C 1
ATOM 4154 O O . GLN B 1 251 ? 9.883 119.292 -8.324 1.00 21.28 237 GLN B O 1
ATOM 4160 N N . CYS B 1 252 ? 8.906 117.348 -7.797 1.00 19.51 238 CYS B N 1
ATOM 4161 C CA . CYS B 1 252 ? 9.902 116.517 -8.457 1.00 17.55 238 CYS B CA 1
ATOM 4162 C C . CYS B 1 252 ? 9.357 115.991 -9.778 1.00 18.90 238 CYS B C 1
ATOM 4163 O O . CYS B 1 252 ? 8.159 115.687 -9.896 1.00 17.63 238 CYS B O 1
ATOM 4166 N N . ASN B 1 253 ? 10.229 115.915 -10.782 1.00 15.92 239 ASN B N 1
ATOM 4167 C CA . ASN B 1 253 ? 9.828 115.367 -12.066 1.00 16.57 239 ASN B CA 1
ATOM 4168 C C . ASN B 1 253 ? 10.456 114.011 -12.338 1.00 16.85 239 ASN B C 1
ATOM 4169 O O . ASN B 1 253 ? 10.244 113.452 -13.414 1.00 17.52 239 ASN B O 1
ATOM 4174 N N . ILE B 1 254 ? 11.207 113.458 -11.390 1.00 17.61 240 ILE B N 1
ATOM 4175 C CA . ILE B 1 254 ? 11.820 112.146 -11.561 1.00 15.33 240 ILE B CA 1
ATOM 4176 C C . ILE B 1 254 ? 12.019 111.537 -10.169 1.00 14.45 240 ILE B C 1
ATOM 4177 O O . ILE B 1 254 ? 12.218 112.256 -9.185 1.00 13.38 240 ILE B O 1
ATOM 4182 N N . SER B 1 255 ? 11.929 110.204 -10.084 1.00 12.67 241 SER B N 1
ATOM 4183 C CA . SER B 1 255 ? 12.145 109.466 -8.848 1.00 13.84 241 SER B CA 1
ATOM 4184 C C . SER B 1 255 ? 13.161 108.361 -9.065 1.00 16.40 241 SER B C 1
ATOM 4185 O O . SER B 1 255 ? 13.276 107.813 -10.165 1.00 18.07 241 SER B O 1
ATOM 4188 N N . ILE B 1 256 ? 13.881 108.025 -7.997 1.00 15.08 242 ILE B N 1
ATOM 4189 C CA . ILE B 1 256 ? 14.668 106.795 -7.925 1.00 14.96 242 ILE B CA 1
ATOM 4190 C C . ILE B 1 256 ? 14.195 105.986 -6.731 1.00 14.45 242 ILE B C 1
ATOM 4191 O O . ILE B 1 256 ? 14.212 106.492 -5.609 1.00 14.53 242 ILE B O 1
ATOM 4196 N N . HIS B 1 257 ? 13.827 104.719 -6.961 1.00 14.61 243 HIS B N 1
ATOM 4197 C CA . HIS B 1 257 ? 13.666 103.742 -5.890 1.00 14.85 243 HIS B CA 1
ATOM 4198 C C . HIS B 1 257 ? 14.992 103.000 -5.729 1.00 15.22 243 HIS B C 1
ATOM 4199 O O . HIS B 1 257 ? 15.512 102.429 -6.702 1.00 15.28 243 HIS B O 1
ATOM 4206 N N . LYS B 1 258 ? 15.533 103.005 -4.524 1.00 13.78 244 LYS B N 1
ATOM 4207 C CA . LYS B 1 258 ? 16.727 102.235 -4.195 1.00 15.02 244 LYS B CA 1
ATOM 4208 C C . LYS B 1 258 ? 16.291 101.046 -3.347 1.00 13.29 244 LYS B C 1
ATOM 4209 O O . LYS B 1 258 ? 15.769 101.230 -2.244 1.00 16.59 244 LYS B O 1
ATOM 4215 N N . MET B 1 259 ? 16.473 99.830 -3.861 1.00 12.29 245 MET B N 1
ATOM 4216 C CA . MET B 1 259 ? 15.885 98.637 -3.244 1.00 14.12 245 MET B CA 1
ATOM 4217 C C . MET B 1 259 ? 16.884 97.493 -3.235 1.00 10.98 245 MET B C 1
ATOM 4218 O O . MET B 1 259 ? 17.849 97.486 -4.008 1.00 12.26 245 MET B O 1
ATOM 4223 N N . TRP B 1 260 ? 16.631 96.506 -2.370 1.00 10.88 246 TRP B N 1
ATOM 4224 C CA . TRP B 1 260 ? 17.386 95.256 -2.425 1.00 11.24 246 TRP B CA 1
ATOM 4225 C C . TRP B 1 260 ? 17.009 94.465 -3.660 1.00 12.73 246 TRP B C 1
ATOM 4226 O O . TRP B 1 260 ? 15.830 94.367 -4.003 1.00 14.42 246 TRP B O 1
ATOM 4237 N N . GLY B 1 261 ? 18.010 93.893 -4.334 1.00 12.13 247 GLY B N 1
ATOM 4238 C CA . GLY B 1 261 ? 17.750 92.876 -5.340 1.00 10.87 247 GLY B CA 1
ATOM 4239 C C . GLY B 1 261 ? 17.402 91.545 -4.676 1.00 13.90 247 GLY B C 1
ATOM 4240 O O . GLY B 1 261 ? 17.209 91.442 -3.462 1.00 14.44 247 GLY B O 1
ATOM 4241 N N . PHE B 1 262 ? 17.354 90.504 -5.501 1.00 14.06 248 PHE B N 1
ATOM 4242 C CA . PHE B 1 262 ? 16.949 89.180 -5.048 1.00 13.85 248 PHE B CA 1
ATOM 4243 C C . PHE B 1 262 ? 17.798 88.704 -3.869 1.00 13.02 248 PHE B C 1
ATOM 4244 O O . PHE B 1 262 ? 19.023 88.708 -3.931 1.00 13.25 248 PHE B O 1
ATOM 4252 N N . GLN B 1 263 ? 17.133 88.269 -2.793 1.00 13.57 249 GLN B N 1
ATOM 4253 C CA . GLN B 1 263 ? 17.791 87.773 -1.569 1.00 14.54 249 GLN B CA 1
ATOM 4254 C C . GLN B 1 263 ? 18.852 88.734 -1.034 1.00 14.54 249 GLN B C 1
ATOM 4255 O O . GLN B 1 263 ? 19.837 88.311 -0.426 1.00 15.32 249 GLN B O 1
ATOM 4261 N N . LYS B 1 264 ? 18.640 90.026 -1.253 1.00 13.77 250 LYS B N 1
ATOM 4262 C CA . LYS B 1 264 ? 19.534 91.089 -0.776 1.00 19.56 250 LYS B CA 1
ATOM 4263 C C . LYS B 1 264 ? 20.961 90.904 -1.292 1.00 16.54 250 LYS B C 1
ATOM 4264 O O . LYS B 1 264 ? 21.920 91.269 -0.613 1.00 15.82 250 LYS B O 1
ATOM 4270 N N . GLN B 1 265 ? 21.121 90.324 -2.486 1.00 14.25 251 GLN B N 1
ATOM 4271 C CA . GLN B 1 265 ? 22.467 90.110 -3.020 1.00 15.96 251 GLN B CA 1
ATOM 4272 C C . GLN B 1 265 ? 23.043 91.342 -3.701 1.00 15.25 251 GLN B C 1
ATOM 4273 O O . GLN B 1 265 ? 24.267 91.425 -3.864 1.00 13.96 251 GLN B O 1
ATOM 4279 N N . ASN B 1 266 ? 22.209 92.314 -4.065 1.00 12.62 252 ASN B N 1
ATOM 4280 C CA . ASN B 1 266 ? 22.698 93.531 -4.693 1.00 15.30 252 ASN B CA 1
ATOM 4281 C C . ASN B 1 266 ? 21.639 94.616 -4.508 1.00 13.56 252 ASN B C 1
ATOM 4282 O O . ASN B 1 266 ? 20.621 94.395 -3.853 1.00 13.88 252 ASN B O 1
ATOM 4287 N N . ILE B 1 267 ? 21.903 95.797 -5.077 1.00 11.40 253 ILE B N 1
ATOM 4288 C CA . ILE B 1 267 ? 21.052 96.976 -4.950 1.00 12.08 253 ILE B CA 1
ATOM 4289 C C . ILE B 1 267 ? 20.473 97.306 -6.314 1.00 15.76 253 ILE B C 1
ATOM 4290 O O . ILE B 1 267 ? 21.206 97.361 -7.308 1.00 16.17 253 ILE B O 1
ATOM 4295 N N . VAL B 1 268 ? 19.168 97.545 -6.364 1.00 15.39 254 VAL B N 1
ATOM 4296 C CA . VAL B 1 268 ? 18.476 97.859 -7.603 1.00 16.12 254 VAL B CA 1
ATOM 4297 C C . VAL B 1 268 ? 18.063 99.327 -7.546 1.00 16.88 254 VAL B C 1
ATOM 4298 O O . VAL B 1 268 ? 17.466 99.776 -6.557 1.00 16.71 254 VAL B O 1
ATOM 4302 N N . PHE B 1 269 ? 18.431 100.086 -8.572 1.00 9.51 255 PHE B N 1
ATOM 4303 C CA . PHE B 1 269 ? 17.985 101.463 -8.746 1.00 9.47 255 PHE B CA 1
ATOM 4304 C C . PHE B 1 269 ? 16.936 101.470 -9.861 1.00 14.50 255 PHE B C 1
ATOM 4305 O O . PHE B 1 269 ? 17.224 101.060 -10.992 1.00 17.93 255 PHE B O 1
ATOM 4313 N N . ALA B 1 270 ? 15.725 101.925 -9.556 1.00 13.41 256 ALA B N 1
ATOM 4314 C CA . ALA B 1 270 ? 14.676 102.044 -10.563 1.00 12.68 256 ALA B CA 1
ATOM 4315 C C . ALA B 1 270 ? 14.330 103.518 -10.696 1.00 15.83 256 ALA B C 1
ATOM 4316 O O . ALA B 1 270 ? 13.923 104.153 -9.715 1.00 16.44 256 ALA B O 1
ATOM 4318 N N . THR B 1 271 ? 14.520 104.066 -11.896 1.00 16.10 257 THR B N 1
ATOM 4319 C CA . THR B 1 271 ? 14.322 105.486 -12.159 1.00 17.71 257 THR B CA 1
ATOM 4320 C C . THR B 1 271 ? 13.112 105.689 -13.064 1.00 15.41 257 THR B C 1
ATOM 4321 O O . THR B 1 271 ? 12.960 104.994 -14.069 1.00 18.19 257 THR B O 1
ATOM 4325 N N . GLY B 1 272 ? 12.244 106.630 -12.719 1.00 12.67 258 GLY B N 1
ATOM 4326 C CA . GLY B 1 272 ? 11.071 106.886 -13.537 1.00 12.32 258 GLY B CA 1
ATOM 4327 C C . GLY B 1 272 ? 10.733 108.361 -13.544 1.00 13.49 258 GLY B C 1
ATOM 4328 O O . GLY B 1 272 ? 11.007 109.078 -12.584 1.00 13.15 258 GLY B O 1
ATOM 4329 N N . LYS B 1 273 ? 10.136 108.813 -14.649 1.00 13.19 259 LYS B N 1
ATOM 4330 C CA . LYS B 1 273 ? 9.640 110.180 -14.749 1.00 15.10 259 LYS B CA 1
ATOM 4331 C C . LYS B 1 273 ? 8.236 110.295 -14.159 1.00 16.28 259 LYS B C 1
ATOM 4332 O O . LYS B 1 273 ? 7.451 109.350 -14.192 1.00 12.59 259 LYS B O 1
ATOM 4338 N N . SER B 1 274 ? 7.937 111.468 -13.601 1.00 16.68 260 SER B N 1
ATOM 4339 C CA . SER B 1 274 ? 6.638 111.740 -12.997 1.00 15.72 260 SER B CA 1
ATOM 4340 C C . SER B 1 274 ? 5.578 111.976 -14.073 1.00 17.35 260 SER B C 1
ATOM 4341 O O . SER B 1 274 ? 5.796 112.751 -15.003 1.00 18.21 260 SER B O 1
ATOM 4344 N N . ILE B 1 275 ? 4.405 111.358 -13.921 1.00 17.68 261 ILE B N 1
ATOM 4345 C CA . ILE B 1 275 ? 3.294 111.726 -14.794 1.00 19.66 261 ILE B CA 1
ATOM 4346 C C . ILE B 1 275 ? 2.707 113.083 -14.441 1.00 21.67 261 ILE B C 1
ATOM 4347 O O . ILE B 1 275 ? 2.002 113.680 -15.270 1.00 20.96 261 ILE B O 1
ATOM 4352 N N . PHE B 1 276 ? 3.020 113.620 -13.257 1.00 19.86 262 PHE B N 1
ATOM 4353 C CA . PHE B 1 276 ? 2.461 114.902 -12.846 1.00 22.18 262 PHE B CA 1
ATOM 4354 C C . PHE B 1 276 ? 3.361 116.089 -13.135 1.00 25.84 262 PHE B C 1
ATOM 4355 O O . PHE B 1 276 ? 2.878 117.221 -13.124 1.00 28.37 262 PHE B O 1
ATOM 4363 N N . ASP B 1 277 ? 4.648 115.863 -13.374 1.00 25.26 263 ASP B N 1
ATOM 4364 C CA . ASP B 1 277 ? 5.543 116.883 -13.912 1.00 24.51 263 ASP B CA 1
ATOM 4365 C C . ASP B 1 277 ? 6.395 116.181 -14.967 1.00 23.01 263 ASP B C 1
ATOM 4366 O O . ASP B 1 277 ? 7.407 115.565 -14.629 1.00 21.09 263 ASP B O 1
ATOM 4371 N N . ARG B 1 278 ? 6.011 116.317 -16.244 1.00 22.93 264 ARG B N 1
ATOM 4372 C CA . ARG B 1 278 ? 6.633 115.572 -17.330 1.00 25.35 264 ARG B CA 1
ATOM 4373 C C . ARG B 1 278 ? 7.882 116.252 -17.906 1.00 24.79 264 ARG B C 1
ATOM 4374 O O . ARG B 1 278 ? 8.325 115.871 -18.989 1.00 26.46 264 ARG B O 1
ATOM 4382 N N . SER B 1 279 ? 8.475 117.212 -17.202 1.00 21.94 265 SER B N 1
ATOM 4383 C CA . SER B 1 279 ? 9.503 118.060 -17.791 1.00 23.88 265 SER B CA 1
ATOM 4384 C C . SER B 1 279 ? 10.939 117.515 -17.664 1.00 24.14 265 SER B C 1
ATOM 4385 O O . SER B 1 279 ? 11.886 118.230 -18.015 1.00 25.80 265 SER B O 1
ATOM 4388 N N . SER B 1 280 ? 11.144 116.300 -17.173 1.00 22.37 266 SER B N 1
ATOM 4389 C CA . SER B 1 280 ? 12.519 115.863 -16.929 1.00 23.26 266 SER B CA 1
ATOM 4390 C C . SER B 1 280 ? 13.254 115.678 -18.251 1.00 24.89 266 SER B C 1
ATOM 4391 O O . SER B 1 280 ? 12.745 115.034 -19.171 1.00 23.77 266 SER B O 1
ATOM 4394 N N . ARG B 1 281 ? 14.459 116.244 -18.340 1.00 27.43 267 ARG B N 1
ATOM 4395 C CA . ARG B 1 281 ? 15.307 116.147 -19.522 1.00 28.66 267 ARG B CA 1
ATOM 4396 C C . ARG B 1 281 ? 16.247 114.947 -19.501 1.00 27.48 267 ARG B C 1
ATOM 4397 O O . ARG B 1 281 ? 17.004 114.770 -20.453 1.00 27.73 267 ARG B O 1
ATOM 4405 N N . THR B 1 282 ? 16.253 114.138 -18.445 1.00 23.96 268 THR B N 1
ATOM 4406 C CA . THR B 1 282 ? 17.086 112.938 -18.442 1.00 23.32 268 THR B CA 1
ATOM 4407 C C . THR B 1 282 ? 16.505 111.883 -19.381 1.00 23.90 268 THR B C 1
ATOM 4408 O O . THR B 1 282 ? 15.314 111.559 -19.299 1.00 22.52 268 THR B O 1
ATOM 4412 N N . ASN B 1 283 ? 17.338 111.326 -20.266 1.00 21.54 269 ASN B N 1
ATOM 4413 C CA . ASN B 1 283 ? 16.955 110.093 -20.954 1.00 23.78 269 ASN B CA 1
ATOM 4414 C C . ASN B 1 283 ? 17.340 108.947 -20.025 1.00 19.35 269 ASN B C 1
ATOM 4415 O O . ASN B 1 283 ? 18.518 108.627 -19.873 1.00 21.36 269 ASN B O 1
ATOM 4420 N N . ILE B 1 284 ? 16.349 108.346 -19.370 1.00 15.97 270 ILE B N 1
ATOM 4421 C CA . ILE B 1 284 ? 16.669 107.411 -18.299 1.00 15.40 270 ILE B CA 1
ATOM 4422 C C . ILE B 1 284 ? 17.312 106.149 -18.862 1.00 15.79 270 ILE B C 1
ATOM 4423 O O . ILE B 1 284 ? 18.306 105.657 -18.319 1.00 18.49 270 ILE B O 1
ATOM 4428 N N . GLY B 1 285 ? 16.783 105.626 -19.973 1.00 16.11 271 GLY B N 1
ATOM 4429 C CA . GLY B 1 285 ? 17.367 104.428 -20.558 1.00 20.05 271 GLY B CA 1
ATOM 4430 C C . GLY B 1 285 ? 18.849 104.589 -20.831 1.00 22.44 271 GLY B C 1
ATOM 4431 O O . GLY B 1 285 ? 19.657 103.721 -20.474 1.00 23.30 271 GLY B O 1
ATOM 4432 N N . GLU B 1 286 ? 19.235 105.734 -21.409 1.00 21.95 272 GLU B N 1
ATOM 4433 C CA . GLU B 1 286 ? 20.642 105.971 -21.739 1.00 26.07 272 GLU B CA 1
ATOM 4434 C C . GLU B 1 286 ? 21.487 106.101 -20.482 1.00 24.92 272 GLU B C 1
ATOM 4435 O O . GLU B 1 286 ? 22.623 105.614 -20.436 1.00 27.31 272 GLU B O 1
ATOM 4441 N N . LEU B 1 287 ? 20.952 106.767 -19.463 1.00 21.04 273 LEU B N 1
ATOM 4442 C CA . LEU B 1 287 ? 21.661 106.880 -18.199 1.00 23.63 273 LEU B CA 1
ATOM 4443 C C . LEU B 1 287 ? 21.888 105.507 -17.577 1.00 23.93 273 LEU B C 1
ATOM 4444 O O . LEU B 1 287 ? 23.018 105.160 -17.217 1.00 24.67 273 LEU B O 1
ATOM 4449 N N . MET B 1 288 ? 20.822 104.707 -17.457 1.00 23.25 274 MET B N 1
ATOM 4450 C CA . MET B 1 288 ? 20.947 103.362 -16.898 1.00 25.23 274 MET B CA 1
ATOM 4451 C C . MET B 1 288 ? 21.930 102.516 -17.689 1.00 25.14 274 MET B C 1
ATOM 4452 O O . MET B 1 288 ? 22.587 101.644 -17.116 1.00 25.48 274 MET B O 1
ATOM 4457 N N . LEU B 1 289 ? 22.062 102.776 -18.992 1.00 24.97 275 LEU B N 1
ATOM 4458 C CA . LEU B 1 289 ? 22.996 102.023 -19.819 1.00 30.79 275 LEU B CA 1
ATOM 4459 C C . LEU B 1 289 ? 24.415 102.119 -19.287 1.00 32.50 275 LEU B C 1
ATOM 4460 O O . LEU B 1 289 ? 25.152 101.124 -19.290 1.00 34.12 275 LEU B O 1
ATOM 4465 N N . LYS B 1 290 ? 24.828 103.315 -18.852 1.00 31.57 276 LYS B N 1
ATOM 4466 C CA . LYS B 1 290 ? 26.188 103.480 -18.346 1.00 33.48 276 LYS B CA 1
ATOM 4467 C C . LYS B 1 290 ? 26.501 102.489 -17.234 1.00 31.29 276 LYS B C 1
ATOM 4468 O O . LYS B 1 290 ? 27.660 102.104 -17.059 1.00 29.55 276 LYS B O 1
ATOM 4474 N N . TYR B 1 291 ? 25.485 102.066 -16.480 1.00 28.44 277 TYR B N 1
ATOM 4475 C CA . TYR B 1 291 ? 25.660 101.167 -15.350 1.00 29.47 277 TYR B CA 1
ATOM 4476 C C . TYR B 1 291 ? 25.198 99.741 -15.653 1.00 29.98 277 TYR B C 1
ATOM 4477 O O . TYR B 1 291 ? 24.909 98.977 -14.729 1.00 33.02 277 TYR B O 1
ATOM 4486 N N . GLY B 1 292 ? 25.151 99.351 -16.928 1.00 29.56 278 GLY B N 1
ATOM 4487 C CA . GLY B 1 292 ? 24.798 97.991 -17.276 1.00 28.43 278 GLY B CA 1
ATOM 4488 C C . GLY B 1 292 ? 23.315 97.685 -17.283 1.00 25.83 278 GLY B C 1
ATOM 4489 O O . GLY B 1 292 ? 22.940 96.514 -17.460 1.00 24.67 278 GLY B O 1
ATOM 4490 N N . GLY B 1 293 ? 22.459 98.689 -17.103 1.00 23.24 279 GLY B N 1
ATOM 4491 C CA . GLY B 1 293 ? 21.029 98.508 -17.142 1.00 20.88 279 GLY B CA 1
ATOM 4492 C C . GLY B 1 293 ? 20.435 98.947 -18.463 1.00 22.27 279 GLY B C 1
ATOM 4493 O O . GLY B 1 293 ? 21.120 99.031 -19.490 1.00 23.14 279 GLY B O 1
ATOM 4494 N N . GLY B 1 294 ? 19.140 99.231 -18.433 1.00 19.44 280 GLY B N 1
ATOM 4495 C CA . GLY B 1 294 ? 18.447 99.660 -19.632 1.00 21.20 280 GLY B CA 1
ATOM 4496 C C . GLY B 1 294 ? 17.143 100.319 -19.253 1.00 18.14 280 GLY B C 1
ATOM 4497 O O . GLY B 1 294 ? 16.951 100.716 -18.110 1.00 18.49 280 GLY B O 1
ATOM 4498 N N . GLY B 1 295 ? 16.242 100.425 -20.224 1.00 17.56 281 GLY B N 1
ATOM 4499 C CA . GLY B 1 295 ? 14.981 101.110 -20.065 1.00 18.34 281 GLY B CA 1
ATOM 4500 C C . GLY B 1 295 ? 14.666 101.866 -21.335 1.00 21.46 281 GLY B C 1
ATOM 4501 O O . GLY B 1 295 ? 15.213 101.564 -22.387 1.00 21.64 281 GLY B O 1
ATOM 4502 N N . HIS B 1 296 ? 13.767 102.838 -21.255 1.00 21.60 282 HIS B N 1
ATOM 4503 C CA . HIS B 1 296 ? 13.567 103.784 -22.349 1.00 25.29 282 HIS B CA 1
ATOM 4504 C C . HIS B 1 296 ? 13.760 105.197 -21.799 1.00 24.54 282 HIS B C 1
ATOM 4505 O O . HIS B 1 296 ? 14.270 105.385 -20.689 1.00 23.37 282 HIS B O 1
ATOM 4512 N N . ALA B 1 297 ? 13.309 106.203 -22.555 1.00 23.60 283 ALA B N 1
ATOM 4513 C CA . ALA B 1 297 ? 13.500 107.583 -22.103 1.00 22.86 283 ALA B CA 1
ATOM 4514 C C . ALA B 1 297 ? 12.885 107.843 -20.722 1.00 20.74 283 ALA B C 1
ATOM 4515 O O . ALA B 1 297 ? 13.496 108.521 -19.890 1.00 23.11 283 ALA B O 1
ATOM 4517 N N . ALA B 1 298 ? 11.686 107.315 -20.447 1.00 18.33 284 ALA B N 1
ATOM 4518 C CA . ALA B 1 298 ? 10.939 107.699 -19.248 1.00 16.76 284 ALA B CA 1
ATOM 4519 C C . ALA B 1 298 ? 11.075 106.732 -18.066 1.00 17.61 284 ALA B C 1
ATOM 4520 O O . ALA B 1 298 ? 10.608 107.059 -16.964 1.00 17.10 284 ALA B O 1
ATOM 4522 N N . ALA B 1 299 ? 11.697 105.564 -18.243 1.00 13.98 285 ALA B N 1
ATOM 4523 C CA . ALA B 1 299 ? 11.836 104.620 -17.140 1.00 15.78 285 ALA B CA 1
ATOM 4524 C C . ALA B 1 299 ? 12.964 103.646 -17.447 1.00 16.66 285 ALA B C 1
ATOM 4525 O O . ALA B 1 299 ? 13.107 103.192 -18.581 1.00 16.21 285 ALA B O 1
ATOM 4527 N N . GLY B 1 300 ? 13.724 103.298 -16.412 1.00 14.33 286 GLY B N 1
ATOM 4528 C CA . GLY B 1 300 ? 14.808 102.347 -16.541 1.00 15.23 286 GLY B CA 1
ATOM 4529 C C . GLY B 1 300 ? 15.209 101.808 -15.183 1.00 16.18 286 GLY B C 1
ATOM 4530 O O . GLY B 1 300 ? 14.744 102.279 -14.139 1.00 13.18 286 GLY B O 1
ATOM 4531 N N . THR B 1 301 ? 16.071 100.789 -15.209 1.00 15.81 287 THR B N 1
ATOM 4532 C CA . THR B 1 301 ? 16.651 100.246 -13.986 1.00 18.70 287 THR B CA 1
ATOM 4533 C C . THR B 1 301 ? 18.111 99.884 -14.215 1.00 16.23 287 THR B C 1
ATOM 4534 O O . THR B 1 301 ? 18.583 99.737 -15.347 1.00 13.51 287 THR B O 1
ATOM 4538 N N . CYS B 1 302 ? 18.818 99.711 -13.105 1.00 15.67 288 CYS B N 1
ATOM 4539 C CA . CYS B 1 302 ? 20.140 99.111 -13.125 1.00 16.85 288 CYS B CA 1
ATOM 4540 C C . CYS B 1 302 ? 20.310 98.357 -11.812 1.00 16.60 288 CYS B C 1
ATOM 4541 O O . CYS B 1 302 ? 19.509 98.487 -10.883 1.00 16.19 288 CYS B O 1
ATOM 4544 N N . GLN B 1 303 ? 21.344 97.531 -11.764 1.00 15.15 289 GLN B N 1
ATOM 4545 C CA . GLN B 1 303 ? 21.624 96.645 -10.647 1.00 12.07 289 GLN B CA 1
ATOM 4546 C C . GLN B 1 303 ? 23.074 96.894 -10.286 1.00 15.08 289 GLN B C 1
ATOM 4547 O O . GLN B 1 303 ? 23.937 96.898 -11.168 1.00 14.17 289 GLN B O 1
ATOM 4553 N N . ILE B 1 304 ? 23.338 97.162 -9.012 1.00 12.88 290 ILE B N 1
ATOM 4554 C CA . ILE B 1 304 ? 24.641 97.638 -8.580 1.00 12.49 290 ILE B CA 1
ATOM 4555 C C . ILE B 1 304 ? 25.109 96.758 -7.435 1.00 13.40 290 ILE B C 1
ATOM 4556 O O . ILE B 1 304 ? 24.326 96.411 -6.538 1.00 12.11 290 ILE B O 1
ATOM 4561 N N . ALA B 1 305 ? 26.385 96.387 -7.468 1.00 13.20 291 ALA B N 1
ATOM 4562 C CA . ALA B 1 305 ? 26.929 95.636 -6.354 1.00 16.54 291 ALA B CA 1
ATOM 4563 C C . ALA B 1 305 ? 26.889 96.484 -5.095 1.00 17.85 291 ALA B C 1
ATOM 4564 O O . ALA B 1 305 ? 26.945 97.716 -5.141 1.00 16.47 291 ALA B O 1
ATOM 4566 N N . ILE B 1 306 ? 26.812 95.804 -3.947 1.00 18.99 292 ILE B N 1
ATOM 4567 C CA . ILE B 1 306 ? 26.623 96.504 -2.682 1.00 18.95 292 ILE B CA 1
ATOM 4568 C C . ILE B 1 306 ? 27.780 97.467 -2.411 1.00 19.22 292 ILE B C 1
ATOM 4569 O O . ILE B 1 306 ? 27.565 98.616 -2.017 1.00 17.87 292 ILE B O 1
ATOM 4574 N N . GLU B 1 307 ? 29.023 97.028 -2.639 1.00 18.64 293 GLU B N 1
ATOM 4575 C CA . GLU B 1 307 ? 30.175 97.891 -2.386 1.00 23.01 293 GLU B CA 1
ATOM 4576 C C . GLU B 1 307 ? 30.256 99.107 -3.315 1.00 21.17 293 GLU B C 1
ATOM 4577 O O . GLU B 1 307 ? 31.023 100.028 -3.023 1.00 22.34 293 GLU B O 1
ATOM 4583 N N . ASP B 1 308 ? 29.486 99.151 -4.407 1.00 19.73 294 ASP B N 1
ATOM 4584 C CA . ASP B 1 308 ? 29.482 100.289 -5.333 1.00 21.17 294 ASP B CA 1
ATOM 4585 C C . ASP B 1 308 ? 28.232 101.150 -5.260 1.00 19.93 294 ASP B C 1
ATOM 4586 O O . ASP B 1 308 ? 28.193 102.193 -5.921 1.00 20.49 294 ASP B O 1
ATOM 4591 N N . ALA B 1 309 ? 27.201 100.722 -4.521 1.00 18.25 295 ALA B N 1
ATOM 4592 C CA . ALA B 1 309 ? 25.891 101.356 -4.606 1.00 16.58 295 ALA B CA 1
ATOM 4593 C C . ALA B 1 309 ? 25.898 102.798 -4.105 1.00 19.33 295 ALA B C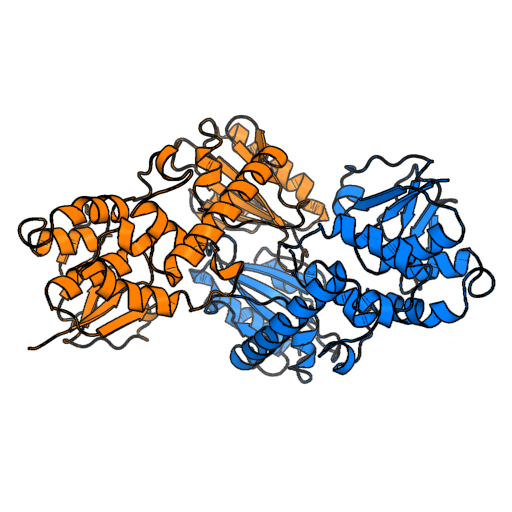 1
ATOM 4594 O O . ALA B 1 309 ? 25.147 103.633 -4.630 1.00 17.60 295 ALA B O 1
ATOM 4596 N N . ASP B 1 310 ? 26.707 103.106 -3.093 1.00 20.40 296 ASP B N 1
ATOM 4597 C CA . ASP B 1 310 ? 26.779 104.481 -2.592 1.00 25.15 296 ASP B CA 1
ATOM 4598 C C . ASP B 1 310 ? 27.384 105.410 -3.639 1.00 23.06 296 ASP B C 1
ATOM 4599 O O . ASP B 1 310 ? 26.876 106.517 -3.872 1.00 21.80 296 ASP B O 1
ATOM 4604 N N . ARG B 1 311 ? 28.470 104.969 -4.277 1.00 23.35 297 ARG B N 1
ATOM 4605 C CA . ARG B 1 311 ? 29.111 105.751 -5.333 1.00 26.61 297 ARG B CA 1
ATOM 4606 C C . ARG B 1 311 ? 28.162 105.988 -6.503 1.00 22.92 297 ARG B C 1
ATOM 4607 O O . ARG B 1 311 ? 28.071 107.106 -7.017 1.00 22.73 297 ARG B O 1
ATOM 4615 N N . VAL B 1 312 ? 27.430 104.957 -6.925 1.00 19.23 298 VAL B N 1
ATOM 4616 C CA . VAL B 1 312 ? 26.570 105.088 -8.101 1.00 13.44 298 VAL B CA 1
ATOM 4617 C C . VAL B 1 312 ? 25.360 105.962 -7.793 1.00 13.93 298 VAL B C 1
ATOM 4618 O O . VAL B 1 312 ? 24.935 106.759 -8.635 1.00 15.89 298 VAL B O 1
ATOM 4622 N N . GLU B 1 313 ? 24.822 105.863 -6.574 1.00 17.41 299 GLU B N 1
ATOM 4623 C CA . GLU B 1 313 ? 23.720 106.728 -6.144 1.00 21.20 299 GLU B CA 1
ATOM 4624 C C . GLU B 1 313 ? 24.104 108.206 -6.232 1.00 19.53 299 GLU B C 1
ATOM 4625 O O . GLU B 1 313 ? 23.357 109.025 -6.772 1.00 18.12 299 GLU B O 1
ATOM 4631 N N . LYS B 1 314 ? 25.270 108.561 -5.702 1.00 18.85 300 LYS B N 1
ATOM 4632 C CA . LYS B 1 314 ? 25.736 109.940 -5.779 1.00 20.10 300 LYS B CA 1
ATOM 4633 C C . LYS B 1 314 ? 25.887 110.385 -7.236 1.00 21.57 300 LYS B C 1
ATOM 4634 O O . LYS B 1 314 ? 25.467 111.485 -7.602 1.00 17.34 300 LYS B O 1
ATOM 4640 N N . ALA B 1 315 ? 26.430 109.512 -8.091 1.00 21.55 301 ALA B N 1
ATOM 4641 C CA . ALA B 1 315 ? 26.617 109.850 -9.501 1.00 20.82 301 ALA B CA 1
ATOM 4642 C C . ALA B 1 315 ? 25.278 110.033 -10.221 1.00 19.39 301 ALA B C 1
ATOM 4643 O O . ALA B 1 315 ? 25.095 110.993 -10.977 1.00 19.85 301 ALA B O 1
ATOM 4645 N N . LEU B 1 316 ? 24.332 109.112 -10.016 1.00 14.40 302 LEU B N 1
ATOM 4646 C CA . LEU B 1 316 ? 23.005 109.289 -10.603 1.00 16.47 302 LEU B CA 1
ATOM 4647 C C . LEU B 1 316 ? 22.403 110.623 -10.203 1.00 16.76 302 LEU B C 1
ATOM 4648 O O . LEU B 1 316 ? 21.901 111.378 -11.052 1.00 19.17 302 LEU B O 1
ATOM 4653 N N . ILE B 1 317 ? 22.462 110.944 -8.908 1.00 14.52 303 ILE B N 1
ATOM 4654 C CA . ILE B 1 317 ? 21.827 112.164 -8.414 1.00 17.41 303 ILE B CA 1
ATOM 4655 C C . ILE B 1 317 ? 22.473 113.379 -9.068 1.00 19.46 303 ILE B C 1
ATOM 4656 O O . ILE B 1 317 ? 21.791 114.282 -9.571 1.00 21.34 303 ILE B O 1
ATOM 4661 N N . THR B 1 318 ? 23.806 113.403 -9.076 1.00 19.20 304 THR B N 1
ATOM 4662 C CA . THR B 1 318 ? 24.534 114.488 -9.723 1.00 22.01 304 THR B CA 1
ATOM 4663 C C . THR B 1 318 ? 24.102 114.649 -11.176 1.00 22.41 304 THR B C 1
ATOM 4664 O O . THR B 1 318 ? 23.764 115.752 -11.613 1.00 23.49 304 THR B O 1
ATOM 4668 N N . GLN B 1 319 ? 24.054 113.547 -11.926 1.00 21.58 305 GLN B N 1
ATOM 4669 C CA . GLN B 1 319 ? 23.727 113.636 -13.348 1.00 19.46 305 GLN B CA 1
ATOM 4670 C C . GLN B 1 319 ? 22.296 114.111 -13.569 1.00 21.08 305 GLN B C 1
ATOM 4671 O O . GLN B 1 319 ? 22.052 114.981 -14.416 1.00 24.37 305 GLN B O 1
ATOM 4677 N N . ILE B 1 320 ? 21.341 113.563 -12.815 1.00 19.52 306 ILE B N 1
ATOM 4678 C CA . ILE B 1 320 ? 19.943 113.960 -12.953 1.00 19.79 306 ILE B CA 1
ATOM 4679 C C . ILE B 1 320 ? 19.742 115.426 -12.547 1.00 22.84 306 ILE B C 1
ATOM 4680 O O . ILE B 1 320 ? 18.980 116.164 -13.189 1.00 23.12 306 ILE B O 1
ATOM 4685 N N . ASN B 1 321 ? 20.420 115.885 -11.489 1.00 24.27 307 ASN B N 1
ATOM 4686 C CA . ASN B 1 321 ? 20.295 117.295 -11.117 1.00 25.11 307 ASN B CA 1
ATOM 4687 C C . ASN B 1 321 ? 20.877 118.203 -12.198 1.00 27.25 307 ASN B C 1
ATOM 4688 O O . ASN B 1 321 ? 20.337 119.282 -12.473 1.00 29.26 307 ASN B O 1
ATOM 4693 N N . ALA B 1 322 ? 21.969 117.769 -12.838 1.00 27.40 308 ALA B N 1
ATOM 4694 C CA . ALA B 1 322 ? 22.564 118.545 -13.920 1.00 28.03 308 ALA B CA 1
ATOM 4695 C C . ALA B 1 322 ? 21.605 118.668 -15.096 1.00 31.50 308 ALA B C 1
ATOM 4696 O O . ALA B 1 322 ? 21.535 119.722 -15.736 1.00 31.63 308 ALA B O 1
ATOM 4698 N N . ASP B 1 323 ? 20.844 117.603 -15.383 1.00 32.84 309 ASP B N 1
ATOM 4699 C CA . ASP B 1 323 ? 19.898 117.609 -16.503 1.00 34.42 309 ASP B CA 1
ATOM 4700 C C . ASP B 1 323 ? 18.703 118.518 -16.250 1.00 33.92 309 ASP B C 1
ATOM 4701 O O . ASP B 1 323 ? 18.111 119.035 -17.201 1.00 31.78 309 ASP B O 1
ATOM 4706 N N . GLY B 1 324 ? 18.277 118.648 -14.997 1.00 38.76 310 GLY B N 1
ATOM 4707 C CA . GLY B 1 324 ? 17.045 119.353 -14.670 1.00 44.64 310 GLY B CA 1
ATOM 4708 C C . GLY B 1 324 ? 15.729 118.648 -15.022 1.00 48.35 310 GLY B C 1
ATOM 4709 O O . GLY B 1 324 ? 15.687 117.693 -15.816 1.00 48.93 310 GLY B O 1
#

InterPro domains:
  IPR016877 Uncharacterised conserved protein UCP028235 [PIRSF028235] (1-310)
  IPR038763 DHH phosphoesterase superfamily [SSF64182] (10-307)

Radius of gyration: 26.51 Å; Cα contacts (8 Å, |Δi|>4): 1074; chains: 2; bounding box: 72×54×72 Å

Solvent-accessible surface area: 25769 Å² total; per-residue (Å²): 133,57,31,0,0,0,67,46,39,6,15,0,0,0,0,0,0,0,0,80,42,43,111,42,6,84,68,20,62,17,23,30,28,6,29,7,89,37,65,104,21,104,15,73,118,110,2,0,0,0,6,2,51,86,41,72,80,7,63,26,0,0,12,11,78,186,228,122,26,49,42,77,52,51,122,9,47,2,0,0,50,6,0,12,97,86,50,36,11,77,191,59,3,48,152,106,29,75,103,2,0,107,6,5,18,35,24,96,38,5,110,15,81,106,120,44,0,33,93,2,94,20,25,18,2,0,15,4,3,4,25,62,88,4,43,18,52,107,49,185,56,43,38,70,75,3,1,63,44,0,10,72,50,3,38,124,24,51,16,102,106,0,22,112,42,100,24,0,90,61,3,14,97,45,2,78,112,36,4,88,58,16,36,84,1,0,111,140,23,19,118,52,64,137,21,0,0,8,0,50,3,21,132,29,71,12,57,32,13,8,2,63,8,0,5,20,0,33,23,51,114,2,7,0,1,0,16,20,18,58,13,43,46,69,72,14,6,18,0,3,5,11,47,4,21,51,43,147,39,7,173,3,73,0,3,102,12,0,98,142,42,22,11,16,56,114,51,44,16,1,2,0,24,10,41,64,122,50,6,108,144,2,34,148,35,0,15,77,75,0,36,82,46,39,140,141,72,30,57,0,0,0,61,74,55,22,16,0,1,0,0,0,1,0,0,53,38,51,99,31,9,110,76,19,67,22,15,89,40,87,58,19,102,89,61,138,24,106,20,39,98,141,2,0,0,0,8,0,49,114,39,83,77,16,78,33,2,0,20,32,128,110,43,79,56,83,142,6,57,3,0,0,48,6,0,16,102,86,48,30,4,78,184,64,6,66,154,131,14,54,72,0,0,83,1,13,21,47,89,17,122,20,75,104,116,37,0,37,87,2,89,19,11,13,3,0,21,8,1,24,33,51,89,6,8,4,16,86,80,78,67,13,163,55,38,26,102,85,6,12,57,59,1,10,65,70,1,38,126,17,50,28,99,98,0,20,109,44,84,32,0,79,45,1,18,98,38,3,83,96,8,3,79,53,16,39,93,0,0,102,138,11,20,122,55,69,134,20,0,0,6,0,24,5,10,111,30,95,23,71,37,3,13,4,78,7,0,4,24,1,48,20,62,108,2,6,0,0,0,16,3,20,49,13,52,42,70,62,8,0,15,0,3,3,11,46,3,29,48,43,136,67,7,196,3,58,0,7,115,13,0,121,132,40,37,15,30,55,117,50,44,18,3,5,0,16,14,44,31,117,55,1,58,148,2,20,152,34,0,16,89,69,0,38,82,46,41

B-factor: mean 27.95, std 14.32, range [6.65, 81.32]

Nearest PDB structures (foldseek):
  7d62-assembly1_B  TM=1.003E+00  e=1.318E-65  Vibrio cholerae O1 biovar El Tor str. N16961
  7d62-assembly1_A  TM=9.556E-01  e=4.354E-59  Vibrio cholerae O1 biovar El Tor str. N16961
  3dev-assembly1_B  TM=5.278E-01  e=8.121E-08  Staphylococcus haemolyticus JCSC1435
  6r4f-assembly1_B  TM=5.563E-01  e=7.094E-02  Homo sapiens
  6zmj-assembly1_B  TM=4.774E-01  e=4.851E-02  Homo sapiens

Secondary structure (DSSP, 8-state):
-EEEEE-SSHHHHHHHHHHHHTT-EEEEEE--HHHHHTT-S---TTEEEESS---TT-SEEEE----TTEEE-TT-S-HHHHHHHHTTGGGTS-GGGHHHHHHHTTTTTT---HHHHSS--HHHHHHHHH-GGG-----SS-HHHHHHHHHHHHTTS-HHHHHTSHHHHHHHHHHHHHHHHHHHHHHHHEEEETTEEEEE-TT-S-PPP--TTHHHHH-TT-SEEEEEEE-GGGSSEEEEEEE-SSS------HHHHHHTTT-EEETTEEEEEE-GGGHHHHHHHHHHHHHHH-/---EEEEE-SSHHHHHHHHHHHHTT-EEEEEE--HHHHHHT-S---TTEEEESS---TTSSEEEE---EE-TTSSSHHHHHHHHTTGGGTS-TTHHHHHHHHT------HHHHSS--HHHHHHHHH-GGG-TTTT---SS-HHHHHHHHHHHTTSS-HHHHTTSHHHHHHHHHHHHHHHHHHHHHHHHEEEETTEEEEE-TT-S------TTHHHHH-TT-SEEEEEEE-GGGSSEEEEEEE-SS-------HHHHHHHTT-EE-SSEEEEEE-GGGHHHHHHHHHHHHHHH-

Organism: Vibrio cholerae serotype O1 (strain ATCC 39315 / El Tor Inaba N16961) (NCBI:txid243277)